Protein AF-A0A2D6MIX5-F1 (afdb_monomer_lite)

Foldseek 3Di:
DAEFEEELPADPCLPRNDPNNHHNQPQCQQQVDEFQYEYEYEADPDAAENEEEAEHAHHARPPPHAYEYEYDHPDPPPQAAHGHEYQYAYEYAYQERYEYGRYEYEHEHYLERYEYPHPHYEYEYELYEFEYAHQDANRASYEYAAEYEYENYEFAYNHPDPPYAVYEYEEQHEYAYYLYEAEYQEGYEYDYEEDEHAYHYYLYEFAYHPNGGHAEQYEYDHPHHADDAYAAEAYQAEYEAHAEEPYEAQDGHQCVVPVPHQHEHYLEEHEHQQYAEPEEHNDQVHPDSYAAEAAEDENYPYPYYHNHDPHDNYLYHYAPDAQAPCVVVPGRQGDCDPSHVVSSQQQADPCPPDPDRDPGRRQHHSDGDDPPPDPPPDDD

Radius of gyration: 21.7 Å; chains: 1; bounding box: 56×48×57 Å

Secondary structure (DSSP, 8-state):
--EEEE-TT--S-SSSSSSTT-B--HHHHHHHPPTT-EEEEEPPSS-EE--S-EEEE-----TT--EEEEEESSSTTS-PPEEEEESS-EEEE--S-EEEESEEEEESSSSEEEEE--SSS-EEEES-EEEE---SSS-EEEEE-S-EEEES-EEEE----SS--SEEE-TT--EEEES-EEESSEEEEEE-SSS---EEEES-EEE--SSS--SEEEEEE-TT--S-PPPEEEES-EEES-SSEEEEEEE---GGG-TT--EEEES-EEEEEEEEEEEEE--TT----EEEES-EEEEEEEEEEES-TT--EETPEEESS--EEEGGGTEEEE---TTTHHHHHH-BS-SEETTEE--PBP--SSSPPPPSS-------

pLDDT: mean 85.4, std 15.22, range [26.69, 98.75]

Structure (mmCIF, N/CA/C/O backbone):
data_AF-A0A2D6MIX5-F1
#
_entry.id   AF-A0A2D6MIX5-F1
#
loop_
_atom_site.group_PDB
_atom_site.id
_atom_site.type_symbol
_atom_site.label_atom_id
_atom_site.label_alt_id
_atom_site.label_comp_id
_atom_site.label_asym_id
_atom_site.label_entity_id
_atom_site.label_seq_id
_atom_site.pdbx_PDB_ins_code
_atom_site.Cartn_x
_atom_site.Cartn_y
_atom_site.Cartn_z
_atom_site.occupancy
_atom_site.B_iso_or_equiv
_atom_site.auth_seq_id
_atom_site.auth_comp_id
_atom_site.auth_asym_id
_atom_site.auth_atom_id
_atom_site.pdbx_PDB_model_num
ATOM 1 N N . MET A 1 1 ? -1.899 -8.171 29.741 1.00 90.88 1 MET A N 1
ATOM 2 C CA . MET A 1 1 ? -2.697 -8.426 28.539 1.00 90.88 1 MET A CA 1
ATOM 3 C C . MET A 1 1 ? -4.122 -8.653 28.976 1.00 90.88 1 MET A C 1
ATOM 5 O O . MET A 1 1 ? -4.481 -9.752 29.389 1.00 90.88 1 MET A O 1
ATOM 9 N N . THR A 1 2 ? -4.878 -7.571 28.966 1.00 96.12 2 THR A N 1
ATOM 10 C CA . THR A 1 2 ? -6.324 -7.555 29.150 1.00 96.12 2 THR A CA 1
ATOM 11 C C . THR A 1 2 ? -6.973 -7.448 27.774 1.00 96.12 2 THR A C 1
ATOM 13 O O . THR A 1 2 ? -6.387 -6.890 26.844 1.00 96.12 2 THR A O 1
ATOM 16 N N . THR A 1 3 ? -8.167 -8.014 27.632 1.00 97.94 3 THR A N 1
ATOM 17 C CA . THR A 1 3 ? -8.965 -7.917 26.410 1.00 97.94 3 THR A CA 1
ATOM 18 C C . THR A 1 3 ? -10.082 -6.912 26.618 1.00 97.94 3 THR A C 1
ATOM 20 O O . THR A 1 3 ? -10.790 -6.986 27.622 1.00 97.94 3 THR A O 1
ATOM 23 N N . TYR A 1 4 ? -10.248 -6.027 25.642 1.00 98.44 4 TYR A N 1
ATOM 24 C CA . TYR A 1 4 ? -11.307 -5.037 25.587 1.00 98.44 4 TYR A CA 1
ATOM 25 C C . TYR A 1 4 ? -12.096 -5.135 24.286 1.00 98.44 4 TYR A C 1
ATOM 27 O O . TYR A 1 4 ? -11.623 -5.692 23.292 1.00 98.44 4 TYR A O 1
ATOM 35 N N . TYR A 1 5 ? -13.290 -4.553 24.289 1.00 98.69 5 TYR A N 1
ATOM 36 C CA . TYR A 1 5 ? -14.199 -4.547 23.153 1.00 98.69 5 TYR A CA 1
ATOM 37 C C . TYR A 1 5 ? -14.662 -3.130 22.828 1.00 98.69 5 TYR A C 1
ATOM 39 O O . TYR A 1 5 ? -14.979 -2.340 23.716 1.00 98.69 5 TYR A O 1
ATOM 47 N N . TYR A 1 6 ? -14.754 -2.847 21.535 1.00 98.56 6 TYR A N 1
ATOM 48 C CA . TYR A 1 6 ? -15.422 -1.689 20.964 1.00 98.56 6 TYR A CA 1
ATOM 49 C C . TYR A 1 6 ? -16.543 -2.167 20.040 1.00 98.56 6 TYR A C 1
ATOM 51 O O . TYR A 1 6 ? -16.316 -3.003 19.163 1.00 98.56 6 TYR A O 1
ATOM 59 N N . TYR A 1 7 ? -17.742 -1.620 20.215 1.00 98.25 7 TYR A N 1
ATOM 60 C CA . TYR A 1 7 ? -18.864 -1.826 19.312 1.00 98.25 7 TYR A CA 1
ATOM 61 C C . TYR A 1 7 ? -19.807 -0.624 19.389 1.00 98.25 7 TYR A C 1
ATOM 63 O O . TYR A 1 7 ? -20.412 -0.366 20.428 1.00 98.25 7 TYR A O 1
ATOM 71 N N . ALA A 1 8 ? -19.947 0.108 18.281 1.00 96.50 8 ALA A N 1
ATOM 72 C CA . ALA A 1 8 ? -20.725 1.349 18.235 1.00 96.50 8 ALA A CA 1
ATOM 73 C C . ALA A 1 8 ? -22.206 1.164 18.619 1.00 96.50 8 ALA A C 1
ATOM 75 O O . ALA A 1 8 ? -22.826 2.108 19.103 1.00 96.50 8 ALA A O 1
ATOM 76 N N . ASP A 1 9 ? -22.752 -0.046 18.437 1.00 96.25 9 ASP A N 1
ATOM 77 C CA . ASP A 1 9 ? -24.152 -0.366 18.736 1.00 96.25 9 ASP A CA 1
ATOM 78 C C . ASP A 1 9 ? -24.336 -1.115 20.075 1.00 96.25 9 ASP A C 1
ATOM 80 O O . ASP A 1 9 ? -25.423 -1.632 20.348 1.00 96.25 9 ASP A O 1
ATOM 84 N N . ALA A 1 10 ? -23.296 -1.217 20.914 1.00 96.88 10 ALA A N 1
ATOM 85 C CA . ALA A 1 10 ? -23.413 -1.845 22.229 1.00 96.88 10 ALA A CA 1
ATOM 86 C C . ALA A 1 10 ? -24.343 -1.054 23.165 1.00 96.88 10 ALA A C 1
ATOM 88 O O . ALA A 1 10 ? -24.455 0.170 23.093 1.00 96.88 10 ALA A O 1
ATOM 89 N N . THR A 1 11 ? -25.015 -1.768 24.072 1.00 96.75 11 THR A N 1
ATOM 90 C CA . THR A 1 11 ? -26.025 -1.187 24.979 1.00 96.75 11 THR A CA 1
ATOM 91 C C . THR A 1 11 ? -25.779 -1.487 26.458 1.00 96.75 11 THR A C 1
ATOM 93 O O . THR A 1 11 ? -26.630 -1.156 27.285 1.00 96.75 11 THR A O 1
ATOM 96 N N . GLY A 1 12 ? -24.692 -2.187 26.794 1.00 96.69 12 GLY A N 1
ATOM 97 C CA . GLY A 1 12 ? -24.342 -2.546 28.168 1.00 96.69 12 GLY A CA 1
ATOM 98 C C . GLY A 1 12 ? -23.682 -1.403 28.937 1.00 96.69 12 GLY A C 1
ATOM 99 O O . GLY A 1 12 ? -23.977 -0.228 28.724 1.00 96.69 12 GLY A O 1
ATOM 100 N N . ALA A 1 13 ? -22.787 -1.751 29.860 1.00 97.00 13 ALA A N 1
ATOM 101 C CA . ALA A 1 13 ? -22.168 -0.810 30.791 1.00 97.00 13 ALA A CA 1
ATOM 102 C C . ALA A 1 13 ? -21.173 0.178 30.148 1.00 97.00 13 ALA A C 1
ATOM 104 O O . ALA A 1 13 ? -20.830 1.169 30.796 1.00 97.00 13 ALA A O 1
ATOM 105 N N . ASN A 1 14 ? -20.758 -0.046 28.891 1.00 97.25 14 ASN A N 1
ATOM 106 C CA . ASN A 1 14 ? -19.810 0.799 28.151 1.00 97.25 14 ASN A CA 1
ATOM 107 C C . ASN A 1 14 ? -18.446 0.925 28.866 1.00 97.25 14 ASN A C 1
ATOM 109 O O . ASN A 1 14 ? -17.891 2.016 29.002 1.00 97.25 14 ASN A O 1
ATOM 113 N N . ASP A 1 15 ? -17.916 -0.199 29.352 1.00 96.94 15 ASP A N 1
ATOM 114 C CA . ASP A 1 15 ? -16.628 -0.293 30.051 1.00 96.94 15 ASP A CA 1
ATOM 115 C C . ASP A 1 15 ? -15.571 -1.118 29.294 1.00 96.94 15 ASP A C 1
ATOM 117 O O . ASP A 1 15 ? -14.428 -1.222 29.741 1.00 96.94 15 ASP A O 1
ATOM 121 N N . GLY A 1 16 ? -15.939 -1.681 28.141 1.00 97.56 16 GLY A N 1
ATOM 122 C CA . GLY A 1 16 ? -15.061 -2.448 27.270 1.00 97.56 16 GLY A CA 1
ATOM 123 C C . GLY A 1 16 ? -14.767 -3.866 27.758 1.00 97.56 16 GLY A C 1
ATOM 124 O O . GLY A 1 16 ? -14.068 -4.584 27.055 1.00 97.56 16 GLY A O 1
ATOM 125 N N . THR A 1 17 ? -15.263 -4.306 28.919 1.00 97.50 17 THR A N 1
ATOM 126 C CA . THR A 1 17 ? -14.836 -5.575 29.549 1.00 97.50 17 THR A CA 1
ATOM 127 C C . THR A 1 17 ? -15.467 -6.826 28.934 1.00 97.50 17 THR A C 1
ATOM 129 O O . THR A 1 17 ? -14.973 -7.941 29.122 1.00 97.50 17 THR A O 1
ATOM 132 N N . SER A 1 18 ? -16.547 -6.654 28.175 1.00 97.69 18 SER A N 1
ATOM 133 C CA . SER A 1 18 ? -17.238 -7.704 27.433 1.00 97.69 18 SER A CA 1
ATOM 134 C C . SER A 1 18 ? -17.785 -7.137 26.123 1.00 97.69 18 SER A C 1
ATOM 136 O O . SER A 1 18 ? -17.850 -5.925 25.949 1.00 97.69 18 SER A O 1
ATOM 138 N N . GLU A 1 19 ? -18.216 -7.993 25.196 1.00 96.31 19 GLU A N 1
ATOM 139 C CA . GLU A 1 19 ? -18.878 -7.525 23.971 1.00 96.31 19 GLU A CA 1
ATOM 140 C C . GLU A 1 19 ? -20.208 -6.803 24.267 1.00 96.31 19 GLU A C 1
ATOM 142 O O . GLU A 1 19 ? -20.545 -5.823 23.606 1.00 96.31 19 GLU A O 1
ATOM 147 N N . ALA A 1 20 ? -20.952 -7.251 25.286 1.00 97.00 20 ALA A N 1
ATOM 148 C CA . ALA A 1 20 ? -22.197 -6.605 25.701 1.00 97.00 20 ALA A CA 1
ATOM 149 C C . ALA A 1 20 ? -21.941 -5.223 26.322 1.00 97.00 20 ALA A C 1
ATOM 151 O O . ALA A 1 20 ? -22.717 -4.293 26.103 1.00 97.00 20 ALA A O 1
ATOM 152 N N . ASP A 1 21 ? -20.834 -5.096 27.055 1.00 98.12 21 ASP A N 1
ATOM 153 C CA . ASP A 1 21 ? -20.397 -3.878 27.737 1.00 98.12 21 ASP A CA 1
ATOM 154 C C . ASP A 1 21 ? -19.334 -3.111 26.940 1.00 98.12 21 ASP A C 1
ATOM 156 O O . ASP A 1 21 ? -18.627 -2.276 27.503 1.00 98.12 21 ASP A O 1
ATOM 160 N N . ALA A 1 22 ? -19.208 -3.387 25.639 1.00 98.31 22 ALA A N 1
ATOM 161 C CA . ALA A 1 22 ? -18.186 -2.806 24.782 1.00 98.31 22 ALA A CA 1
ATOM 162 C C . ALA A 1 22 ? -18.242 -1.275 24.787 1.00 98.31 22 ALA A C 1
ATOM 164 O O . ALA A 1 22 ? -19.310 -0.673 24.929 1.00 98.31 22 ALA A O 1
ATOM 165 N N . TRP A 1 23 ? -17.088 -0.642 24.585 1.00 98.50 23 TRP A N 1
ATOM 166 C CA . TRP A 1 23 ? -17.044 0.797 24.388 1.00 98.50 23 TRP A CA 1
ATOM 167 C C . TRP A 1 23 ? -17.801 1.197 23.120 1.00 98.50 23 TRP A C 1
ATOM 169 O O . TRP A 1 23 ? -17.637 0.572 22.073 1.00 98.50 23 TRP A O 1
ATOM 179 N N . THR A 1 24 ? -18.585 2.268 23.195 1.00 97.12 24 THR A N 1
ATOM 180 C CA . THR A 1 24 ? -19.335 2.814 22.052 1.00 97.12 24 THR A CA 1
ATOM 181 C C . THR A 1 24 ? -18.638 4.013 21.407 1.00 97.12 24 THR A C 1
ATOM 183 O O . THR A 1 24 ? -18.931 4.354 20.263 1.00 97.12 24 THR A O 1
ATOM 186 N N . ASP A 1 25 ? -17.702 4.654 22.115 1.00 95.31 25 ASP A N 1
ATOM 187 C CA . ASP A 1 25 ? -16.892 5.764 21.603 1.00 95.31 25 ASP A CA 1
ATOM 188 C C . ASP A 1 25 ? -15.499 5.283 21.166 1.00 95.31 25 ASP A C 1
ATOM 190 O O . ASP A 1 25 ? -14.795 4.611 21.920 1.00 95.31 25 ASP A O 1
ATOM 194 N N . PHE A 1 26 ? -15.127 5.606 19.925 1.00 95.12 26 PHE A N 1
ATOM 195 C CA . PHE A 1 26 ? -13.901 5.121 19.284 1.00 95.12 26 PHE A CA 1
ATOM 196 C C . PHE A 1 26 ? -12.631 5.691 19.925 1.00 95.12 26 PHE A C 1
ATOM 198 O O . PHE A 1 26 ? -11.672 4.949 20.138 1.00 95.12 26 PHE A O 1
ATOM 205 N N . GLU A 1 27 ? -12.619 6.992 20.234 1.00 94.38 27 GLU A N 1
ATOM 206 C CA . GLU A 1 27 ? -11.456 7.642 20.853 1.00 94.38 27 GLU A CA 1
ATOM 207 C C . GLU A 1 27 ? -11.250 7.077 22.251 1.00 94.38 27 GLU A C 1
ATOM 209 O O . GLU A 1 27 ? -10.179 6.557 22.553 1.00 94.38 27 GLU A O 1
ATOM 214 N N . ASN A 1 28 ? -12.314 7.053 23.055 1.00 94.38 28 ASN A N 1
ATOM 215 C CA . ASN A 1 28 ? -12.279 6.495 24.396 1.00 94.38 28 ASN A CA 1
ATOM 216 C C . ASN A 1 28 ? -11.799 5.038 24.403 1.00 94.38 28 ASN A C 1
ATOM 218 O O . ASN A 1 28 ? -11.023 4.663 25.278 1.00 94.38 28 ASN A O 1
ATOM 222 N N . ALA A 1 29 ? -12.217 4.221 23.431 1.00 96.44 29 ALA A N 1
ATOM 223 C CA . ALA A 1 29 ? -11.792 2.829 23.352 1.00 96.44 29 ALA A CA 1
ATOM 224 C C . ALA A 1 29 ? -10.280 2.678 23.136 1.00 96.44 29 ALA A C 1
ATOM 226 O O . ALA A 1 29 ? -9.633 1.878 23.809 1.00 96.44 29 ALA A O 1
ATOM 227 N N . LEU A 1 30 ? -9.703 3.451 22.214 1.00 94.69 30 LEU A N 1
ATOM 228 C CA . LEU A 1 30 ? -8.273 3.381 21.913 1.00 94.69 30 LEU A CA 1
ATOM 229 C C . LEU A 1 30 ? -7.401 4.064 22.972 1.00 94.69 30 LEU A C 1
ATOM 231 O O . LEU A 1 30 ? -6.276 3.631 23.205 1.00 94.69 30 LEU A O 1
ATOM 235 N N . GLU A 1 31 ? -7.898 5.117 23.617 1.00 94.62 31 GLU A N 1
ATOM 236 C CA . GLU A 1 31 ? -7.164 5.834 24.667 1.00 94.62 31 GLU A CA 1
ATOM 237 C C . GLU A 1 31 ? -7.195 5.104 26.019 1.00 94.62 31 GLU A C 1
ATOM 239 O O . GLU A 1 31 ? -6.316 5.318 26.854 1.00 94.62 31 GLU A O 1
ATOM 244 N N . SER A 1 32 ? -8.172 4.215 26.232 1.00 93.75 32 SER A N 1
ATOM 245 C CA . SER A 1 32 ? -8.349 3.495 27.502 1.00 93.75 32 SER A CA 1
ATOM 246 C C . SER A 1 32 ? -7.516 2.217 27.634 1.00 93.75 32 SER A C 1
ATOM 248 O O . SER A 1 32 ? -7.381 1.705 28.748 1.00 93.75 32 SER A O 1
ATOM 250 N N . ILE A 1 33 ? -6.967 1.677 26.541 1.00 93.44 33 ILE A N 1
ATOM 251 C CA . ILE A 1 33 ? -6.145 0.458 26.598 1.00 93.44 33 ILE A CA 1
ATOM 252 C C . ILE A 1 33 ? -4.702 0.762 27.001 1.00 93.44 33 ILE A C 1
ATOM 254 O O . ILE A 1 33 ? -4.132 1.789 26.626 1.00 93.44 33 ILE A O 1
ATOM 258 N N . ALA A 1 34 ? -4.086 -0.152 27.750 1.00 92.19 34 ALA A N 1
ATOM 259 C CA . ALA A 1 34 ? -2.693 -0.036 28.151 1.00 92.19 34 ALA A CA 1
ATOM 260 C C . ALA A 1 34 ? -1.747 -0.786 27.195 1.00 92.19 34 ALA A C 1
ATOM 262 O O . ALA A 1 34 ? -2.141 -1.537 26.298 1.00 92.19 34 ALA A O 1
ATOM 263 N N . ALA A 1 35 ? -0.448 -0.585 27.416 1.00 90.81 35 ALA A N 1
ATOM 264 C CA . ALA A 1 35 ? 0.615 -1.338 26.764 1.00 90.81 35 ALA A CA 1
ATOM 265 C C . ALA A 1 35 ? 0.418 -2.856 26.940 1.00 90.81 35 ALA A C 1
ATOM 267 O O . ALA A 1 35 ? 0.366 -3.347 28.070 1.00 90.81 35 ALA A O 1
ATOM 268 N N . GLY A 1 36 ? 0.375 -3.612 25.841 1.00 91.81 36 GLY A N 1
ATOM 269 C CA . GLY A 1 36 ? 0.232 -5.071 25.890 1.00 91.81 36 GLY A CA 1
ATOM 270 C C . GLY A 1 36 ? -1.203 -5.592 25.951 1.00 91.81 36 GLY A C 1
ATOM 271 O O . GLY A 1 36 ? -1.389 -6.796 26.152 1.00 91.81 36 GLY A O 1
ATOM 272 N N . ASP A 1 37 ? -2.201 -4.718 25.839 1.00 95.19 37 ASP A N 1
ATOM 273 C CA . ASP A 1 37 ? -3.612 -5.099 25.782 1.00 95.19 37 ASP A CA 1
ATOM 274 C C . ASP A 1 37 ? -4.083 -5.372 24.348 1.00 95.19 37 ASP A C 1
ATOM 276 O O . ASP A 1 37 ? -3.395 -5.072 23.368 1.00 95.19 37 ASP A O 1
ATOM 280 N N . ILE A 1 38 ? -5.271 -5.968 24.239 1.00 97.12 38 ILE A N 1
ATOM 281 C CA . ILE A 1 38 ? -5.947 -6.231 22.968 1.00 97.12 38 ILE A CA 1
ATOM 282 C C . ILE A 1 38 ? -7.297 -5.517 22.973 1.00 97.12 38 ILE A C 1
ATOM 284 O O . ILE A 1 38 ? -8.087 -5.720 23.893 1.00 97.12 38 ILE A O 1
ATOM 288 N N . LEU A 1 39 ? -7.579 -4.734 21.934 1.00 98.06 39 LEU A N 1
ATOM 289 C CA . LEU A 1 39 ? -8.895 -4.166 21.653 1.00 98.06 39 LEU A CA 1
ATOM 290 C C . LEU A 1 39 ? -9.508 -4.847 20.428 1.00 98.06 39 LEU A C 1
ATOM 292 O O . LEU A 1 39 ? -8.978 -4.734 19.324 1.00 98.06 39 LEU A O 1
ATOM 296 N N . TYR A 1 40 ? -10.655 -5.497 20.610 1.00 98.75 40 TYR A N 1
ATOM 297 C CA . TYR A 1 40 ? -11.455 -6.038 19.516 1.00 98.75 40 TYR A CA 1
ATOM 298 C C . TYR A 1 40 ? -12.537 -5.050 19.084 1.00 98.75 40 TYR A C 1
ATOM 300 O O . TYR A 1 40 ? -13.375 -4.642 19.885 1.00 98.75 40 TYR A O 1
ATOM 308 N N . MET A 1 41 ? -12.556 -4.697 17.803 1.00 98.62 41 MET A N 1
ATOM 309 C CA . MET A 1 41 ? -13.487 -3.743 17.209 1.00 98.62 41 MET A CA 1
ATOM 310 C C . MET A 1 41 ? -14.530 -4.462 16.352 1.00 98.62 41 MET A C 1
ATOM 312 O O . MET A 1 41 ? -14.218 -4.972 15.277 1.00 98.62 41 MET A O 1
ATOM 316 N N . LYS A 1 42 ? -15.782 -4.493 16.809 1.00 98.56 42 LYS A N 1
ATOM 317 C CA . LYS A 1 42 ? -16.862 -5.184 16.102 1.00 98.56 42 LYS A CA 1
ATOM 318 C C . LYS A 1 42 ? -17.413 -4.341 14.960 1.00 98.56 42 LYS A C 1
ATOM 320 O O . LYS A 1 42 ? -17.742 -3.167 15.144 1.00 98.56 42 LYS A O 1
ATOM 325 N N . LYS A 1 43 ? -17.555 -4.948 13.786 1.00 97.94 43 LYS A N 1
ATOM 326 C CA . LYS A 1 43 ? -18.236 -4.375 12.624 1.00 97.94 43 LYS A CA 1
ATOM 327 C C . LYS A 1 43 ? -19.721 -4.148 12.930 1.00 97.94 43 LYS A C 1
ATOM 329 O O . LYS A 1 43 ? -20.423 -5.043 13.394 1.00 97.94 43 LYS A O 1
ATOM 334 N N . SER A 1 44 ? -20.195 -2.942 12.638 1.00 96.12 44 SER A N 1
ATOM 335 C CA . SER A 1 44 ? -21.615 -2.584 12.678 1.00 96.12 44 SER A CA 1
ATOM 336 C C . SER A 1 44 ? -22.321 -2.944 11.369 1.00 96.12 44 SER A C 1
ATOM 338 O O . SER A 1 44 ? -21.683 -3.217 10.353 1.00 96.12 44 SER A O 1
ATOM 340 N N . ALA A 1 45 ? -23.657 -2.902 11.368 1.00 94.50 45 ALA A N 1
ATOM 341 C CA . ALA A 1 45 ? -24.459 -3.145 10.160 1.00 94.50 45 ALA A CA 1
ATOM 342 C C . ALA A 1 45 ? -24.159 -2.145 9.024 1.00 94.50 45 ALA A C 1
ATOM 344 O O . ALA A 1 45 ? -24.380 -2.433 7.849 1.00 94.50 45 ALA A O 1
ATOM 345 N N . SER A 1 46 ? -23.652 -0.966 9.381 1.00 94.00 46 SER A N 1
ATOM 346 C CA . SER A 1 46 ? -23.126 0.048 8.474 1.00 94.00 46 SER A CA 1
ATOM 347 C C . SER A 1 46 ? -21.778 0.549 8.977 1.00 94.00 46 SER A C 1
ATOM 349 O O . SER A 1 46 ? -21.499 0.475 10.174 1.00 94.00 46 SER A O 1
ATOM 351 N N . ARG A 1 47 ? -20.979 1.135 8.078 1.00 94.69 47 ARG A N 1
ATOM 352 C CA . ARG A 1 47 ? -19.733 1.825 8.432 1.00 94.69 47 ARG A CA 1
ATOM 353 C C . ARG A 1 47 ? -19.993 2.843 9.551 1.00 94.69 47 ARG A C 1
ATOM 355 O O . ARG A 1 47 ? -20.891 3.678 9.432 1.00 94.69 47 ARG A O 1
ATOM 362 N N . VAL A 1 48 ? -19.222 2.762 10.632 1.00 95.12 48 VAL A N 1
ATOM 363 C CA . VAL A 1 48 ? -19.378 3.639 11.796 1.00 95.12 48 VAL A CA 1
ATOM 364 C C . VAL A 1 48 ? -18.954 5.054 11.422 1.00 95.12 48 VAL A C 1
ATOM 366 O O . VAL A 1 48 ? -17.826 5.252 10.977 1.00 95.12 48 VAL A O 1
ATOM 369 N N . ASN A 1 49 ? -19.835 6.035 11.631 1.00 92.62 49 ASN A N 1
ATOM 370 C CA . ASN A 1 49 ? -19.507 7.444 11.435 1.00 92.62 49 ASN A CA 1
ATOM 371 C C . ASN A 1 49 ? -18.783 8.001 12.666 1.00 92.62 49 ASN A C 1
ATOM 373 O O . ASN A 1 49 ? -19.414 8.221 13.699 1.00 92.62 49 ASN A O 1
ATOM 377 N N . LEU A 1 50 ? -17.483 8.275 12.548 1.00 91.25 50 LEU A N 1
ATOM 378 C CA . LEU A 1 50 ? -16.706 8.849 13.654 1.00 91.25 50 LEU A CA 1
ATOM 379 C C . LEU A 1 50 ? -16.979 10.351 13.864 1.00 91.25 50 LEU A C 1
ATOM 381 O O . LEU A 1 50 ? -16.603 10.913 14.890 1.00 91.25 50 LEU A O 1
ATOM 385 N N . GLY A 1 51 ? -17.663 11.019 12.934 1.00 87.94 51 GLY A N 1
ATOM 386 C CA . GLY A 1 51 ? -17.944 12.449 13.011 1.00 87.94 51 GLY A CA 1
ATOM 387 C C . GLY A 1 51 ? -16.746 13.302 12.591 1.00 87.94 51 GLY A C 1
ATOM 388 O O . GLY A 1 51 ? -16.364 13.295 11.424 1.00 87.94 51 GLY A O 1
ATOM 389 N N . GLY A 1 52 ? -16.217 14.111 13.512 1.00 87.50 52 GLY A N 1
ATOM 390 C CA . GLY A 1 52 ? -15.085 15.005 13.247 1.00 87.50 52 GLY A CA 1
ATOM 391 C C . GLY A 1 52 ? -13.731 14.291 13.143 1.00 87.50 52 GLY A C 1
ATOM 392 O O . GLY A 1 52 ? -13.654 13.074 13.270 1.00 87.50 52 GLY A O 1
ATOM 393 N N . ASN A 1 53 ? -12.666 15.069 12.938 1.00 88.56 53 ASN A N 1
ATOM 394 C CA . ASN A 1 53 ? -11.279 14.611 12.931 1.00 88.56 53 ASN A CA 1
ATOM 395 C C . ASN A 1 53 ? -10.985 13.967 14.277 1.00 88.56 53 ASN A C 1
ATOM 397 O O . ASN A 1 53 ? -11.320 14.531 15.321 1.00 88.56 53 ASN A O 1
ATOM 401 N N . LYS A 1 54 ? -10.340 12.808 14.227 1.00 91.81 54 LYS A N 1
ATOM 402 C CA . LYS A 1 54 ? -9.975 12.024 15.396 1.00 91.81 54 LYS A CA 1
ATOM 403 C C . LYS A 1 54 ? -8.484 12.111 15.608 1.00 91.81 54 LYS A C 1
ATOM 405 O O . LYS A 1 54 ? -7.712 11.846 14.692 1.00 91.81 54 LYS A O 1
ATOM 410 N N . VAL A 1 55 ? -8.087 12.496 16.811 1.00 91.94 55 VAL A N 1
ATOM 411 C CA . VAL A 1 55 ? -6.683 12.516 17.221 1.00 91.94 55 VAL A CA 1
ATOM 412 C C . VAL A 1 55 ? -6.590 11.669 18.470 1.00 91.94 55 VAL A C 1
ATOM 414 O O . VAL A 1 55 ? -6.890 12.132 19.562 1.00 91.94 55 VAL A O 1
ATOM 417 N N . VAL A 1 56 ? -6.202 10.416 18.279 1.00 90.44 56 VAL A N 1
ATOM 418 C CA . VAL A 1 56 ? -6.196 9.399 19.325 1.00 90.44 56 VAL A CA 1
ATOM 419 C C . VAL A 1 56 ? -4.816 9.345 19.952 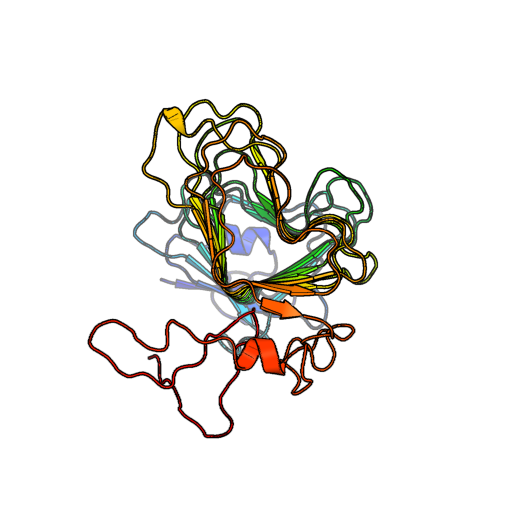1.00 90.44 56 VAL A C 1
ATOM 421 O O . VAL A 1 56 ? -3.831 9.128 19.245 1.00 90.44 56 VAL A O 1
ATOM 424 N N . SER A 1 57 ? -4.738 9.497 21.272 1.00 91.56 57 SER A N 1
ATOM 425 C CA . SER A 1 57 ? -3.482 9.359 22.015 1.00 91.56 57 SER A CA 1
ATOM 426 C C . SER A 1 57 ? -3.456 8.053 22.801 1.00 91.56 57 SER A C 1
ATOM 428 O O . SER A 1 57 ? -3.865 7.998 23.958 1.00 91.56 57 SER A O 1
ATOM 430 N N . MET A 1 58 ? -2.964 6.986 22.174 1.00 89.12 58 MET A N 1
ATOM 431 C CA . MET A 1 58 ? -2.856 5.684 22.831 1.00 89.12 58 MET A CA 1
ATOM 432 C C . MET A 1 58 ? -1.745 5.723 23.880 1.00 89.12 58 MET A C 1
ATOM 434 O O . MET A 1 58 ? -0.656 6.251 23.625 1.00 89.12 58 MET A O 1
ATOM 438 N N . ALA A 1 59 ? -1.996 5.128 25.049 1.00 79.88 59 ALA A N 1
ATOM 439 C CA . ALA A 1 59 ? -0.970 4.979 26.071 1.00 79.88 59 ALA A CA 1
ATOM 440 C C . ALA A 1 59 ? 0.256 4.298 25.453 1.00 79.88 59 ALA A C 1
ATOM 442 O O . ALA A 1 59 ? 0.143 3.200 24.915 1.00 79.88 59 ALA A O 1
ATOM 443 N N . ALA A 1 60 ? 1.408 4.974 25.507 1.00 65.94 60 ALA A N 1
ATOM 444 C CA . ALA A 1 60 ? 2.640 4.538 24.865 1.00 65.94 60 ALA A CA 1
ATOM 445 C C . ALA A 1 60 ? 2.974 3.093 25.258 1.00 65.94 60 ALA A C 1
ATOM 447 O O . ALA A 1 60 ? 3.387 2.868 26.405 1.00 65.94 60 ALA A O 1
ATOM 448 N N . PRO A 1 61 ? 2.819 2.106 24.357 1.00 61.50 61 PRO A N 1
ATOM 449 C CA . PRO A 1 61 ? 3.350 0.796 24.647 1.00 61.50 61 PRO A CA 1
ATOM 450 C C . PRO A 1 61 ? 4.863 0.943 24.728 1.00 61.50 61 PRO A C 1
ATOM 452 O O . PRO A 1 61 ? 5.525 1.415 23.809 1.00 61.50 61 PRO A O 1
ATOM 455 N N . ASN A 1 62 ? 5.425 0.615 25.886 1.00 65.75 62 ASN A N 1
ATOM 456 C CA . ASN A 1 62 ? 6.870 0.553 26.000 1.00 65.75 62 ASN A CA 1
ATOM 457 C C . ASN A 1 62 ? 7.393 -0.589 25.114 1.00 65.75 62 ASN A C 1
ATOM 459 O O . ASN A 1 62 ? 6.654 -1.496 24.724 1.00 65.75 62 ASN A O 1
ATOM 463 N N . SER A 1 63 ? 8.690 -0.566 24.809 1.00 66.44 63 SER A N 1
ATOM 464 C CA . SER A 1 63 ? 9.334 -1.496 23.870 1.00 66.44 63 SER A CA 1
ATOM 465 C C . SER A 1 63 ? 9.154 -2.995 24.185 1.00 66.44 63 SER A C 1
ATOM 467 O O . SER A 1 63 ? 9.524 -3.841 23.377 1.00 66.44 63 SER A O 1
ATOM 469 N N . THR A 1 64 ? 8.589 -3.336 25.347 1.00 77.69 64 THR A N 1
ATOM 470 C CA . THR A 1 64 ? 8.434 -4.698 25.861 1.00 77.69 64 THR A CA 1
ATOM 471 C C . THR A 1 64 ? 7.032 -5.294 25.726 1.00 77.69 64 THR A C 1
ATOM 473 O O . THR A 1 64 ? 6.873 -6.482 26.003 1.00 77.69 64 THR A O 1
ATOM 476 N N . ALA A 1 65 ? 6.018 -4.517 25.334 1.00 86.00 65 ALA A N 1
ATOM 477 C CA . ALA A 1 65 ? 4.641 -5.002 25.260 1.00 86.00 65 ALA A CA 1
ATOM 478 C C . ALA A 1 65 ? 3.938 -4.510 23.990 1.00 86.00 65 ALA A C 1
ATOM 480 O O . ALA A 1 65 ? 3.810 -3.311 23.775 1.00 86.00 65 ALA A O 1
ATOM 481 N N . THR A 1 66 ? 3.471 -5.440 23.157 1.00 90.62 66 THR A N 1
ATOM 482 C CA . THR A 1 66 ? 2.744 -5.133 21.919 1.00 90.62 66 THR A CA 1
ATOM 483 C C . THR A 1 66 ? 1.258 -4.962 22.197 1.00 90.62 66 THR A C 1
ATOM 485 O O . THR A 1 66 ? 0.622 -5.886 22.703 1.00 90.62 66 THR A O 1
ATOM 488 N N . THR A 1 67 ? 0.699 -3.812 21.828 1.00 92.81 67 THR A N 1
ATOM 489 C CA . THR A 1 67 ? -0.751 -3.574 21.873 1.00 92.81 67 TH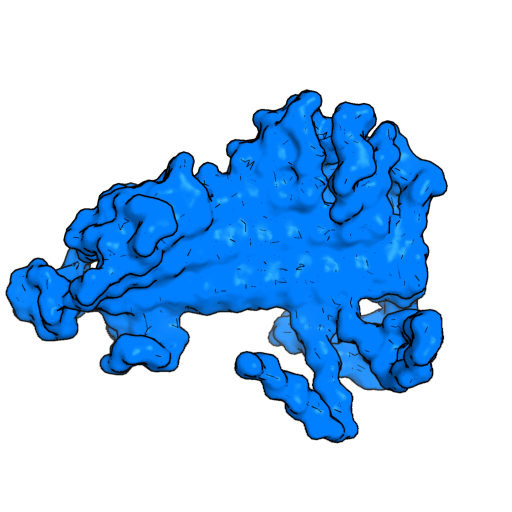R A CA 1
ATOM 490 C C . THR A 1 67 ? -1.374 -3.953 20.531 1.00 92.81 67 THR A C 1
ATOM 492 O O . THR A 1 67 ? -0.822 -3.631 19.478 1.00 92.81 67 THR A O 1
ATOM 495 N N . ILE A 1 68 ? -2.517 -4.640 20.553 1.00 95.62 68 ILE A N 1
ATOM 496 C CA . ILE A 1 68 ? -3.214 -5.094 19.341 1.00 95.62 68 ILE A CA 1
ATOM 497 C C . ILE A 1 68 ? -4.585 -4.428 19.261 1.00 95.62 68 ILE A C 1
ATOM 499 O O . ILE A 1 68 ? -5.345 -4.438 20.225 1.00 95.62 68 ILE A O 1
ATOM 503 N N . VAL A 1 69 ? -4.915 -3.894 18.091 1.00 97.38 69 VAL A N 1
ATOM 504 C CA . VAL A 1 69 ? -6.247 -3.405 17.735 1.00 97.38 69 VAL A CA 1
ATOM 505 C C . VAL A 1 69 ? -6.721 -4.220 16.540 1.00 97.38 69 VAL A C 1
ATOM 507 O O . VAL A 1 69 ? -6.112 -4.159 15.474 1.00 97.38 69 VAL A O 1
ATOM 510 N N . GLU A 1 70 ? -7.779 -5.006 16.710 1.00 98.56 70 GLU A N 1
ATOM 511 C CA . GLU A 1 70 ? -8.236 -5.966 15.704 1.00 98.56 70 GLU A CA 1
ATOM 512 C C . GLU A 1 70 ? -9.723 -5.803 15.382 1.00 98.56 70 GLU A C 1
ATOM 514 O O . GLU A 1 70 ? -10.574 -5.894 16.265 1.00 98.56 70 GLU A O 1
ATOM 519 N N . GLY A 1 71 ? -10.040 -5.620 14.100 1.00 98.69 71 GLY A N 1
ATOM 520 C CA . GLY A 1 71 ? -11.405 -5.710 13.592 1.00 98.69 71 GLY A CA 1
ATOM 521 C C . GLY A 1 71 ? -11.923 -7.149 13.487 1.00 98.69 71 GLY A C 1
ATOM 522 O O . GLY A 1 71 ? -11.140 -8.073 13.245 1.00 98.69 71 GLY A O 1
ATOM 523 N N . TYR A 1 72 ? -13.236 -7.317 13.669 1.00 98.62 72 TYR A N 1
ATOM 524 C CA . TYR A 1 72 ? -13.970 -8.575 13.469 1.00 98.62 72 TYR A CA 1
ATOM 525 C C . TYR A 1 72 ? -15.457 -8.319 13.153 1.00 98.62 72 TYR A C 1
ATOM 527 O O . TYR A 1 72 ? -15.952 -7.209 13.365 1.00 98.62 72 TYR A O 1
ATOM 535 N N . GLU A 1 73 ? -16.200 -9.331 12.689 1.00 97.69 73 GLU A N 1
ATOM 536 C CA . GLU A 1 73 ? -17.652 -9.234 12.435 1.00 97.69 73 GLU A CA 1
ATOM 537 C C . GLU A 1 73 ? -18.482 -10.042 13.436 1.00 97.69 73 GLU A C 1
ATOM 539 O O . GLU A 1 73 ? -19.362 -9.499 14.106 1.00 97.69 73 GLU A O 1
ATOM 544 N N . THR A 1 74 ? -18.205 -11.340 13.548 1.00 96.75 74 THR A N 1
ATOM 545 C CA . THR A 1 74 ? -18.981 -12.264 14.386 1.00 96.75 74 THR A CA 1
ATOM 546 C C . THR A 1 74 ? -18.207 -12.673 15.625 1.00 96.75 74 THR A C 1
ATOM 548 O O . THR A 1 74 ? -18.750 -12.631 16.726 1.00 96.75 74 THR A O 1
ATOM 551 N N . THR A 1 75 ? -16.943 -13.060 15.459 1.00 97.31 75 THR A N 1
ATOM 552 C CA . THR A 1 75 ? -16.083 -13.492 16.565 1.00 97.31 75 THR A CA 1
ATOM 553 C C . THR A 1 75 ? -14.674 -12.952 16.374 1.00 97.31 75 THR A C 1
ATOM 555 O O . THR A 1 75 ? -14.159 -13.050 15.260 1.00 97.31 75 THR A O 1
ATOM 558 N N . PRO A 1 76 ? -14.010 -12.466 17.436 1.00 98.00 76 PRO A N 1
ATOM 559 C CA . PRO A 1 76 ? -12.605 -12.084 17.364 1.00 98.00 76 PRO A CA 1
ATOM 560 C C . PRO A 1 76 ? -11.740 -13.133 16.650 1.00 98.00 76 PRO A C 1
ATOM 562 O O . PRO A 1 76 ? -11.811 -14.321 16.973 1.00 98.00 76 PRO A O 1
ATOM 565 N N . GLY A 1 77 ? -10.931 -12.698 15.680 1.00 96.31 77 GLY A N 1
ATOM 566 C CA . GLY A 1 77 ? -10.086 -13.587 14.877 1.00 96.31 77 GLY A CA 1
ATOM 567 C C . GLY A 1 77 ? -10.718 -14.134 13.593 1.00 96.31 77 GLY A C 1
ATOM 568 O O . GLY A 1 77 ? -10.047 -14.891 12.895 1.00 96.31 77 GLY A O 1
ATOM 569 N N . ASP A 1 78 ? -11.954 -13.756 13.247 1.00 97.12 78 ASP A N 1
ATOM 570 C CA . ASP A 1 78 ? -12.627 -14.195 12.010 1.00 97.12 78 ASP A CA 1
ATOM 571 C C . ASP A 1 78 ? -12.022 -13.621 10.714 1.00 97.12 78 ASP A C 1
ATOM 573 O O . ASP A 1 78 ? -12.328 -14.105 9.627 1.00 97.12 78 ASP A O 1
ATOM 577 N N . GLY A 1 79 ? -11.120 -12.641 10.819 1.00 93.88 79 GLY A N 1
ATOM 578 C CA . GLY A 1 79 ? -10.449 -12.025 9.670 1.00 93.88 79 GLY A CA 1
ATOM 579 C C . GLY A 1 79 ? -11.256 -10.910 9.006 1.00 93.88 79 GLY A C 1
ATOM 580 O O . GLY A 1 79 ? -10.741 -10.255 8.095 1.00 93.88 79 GLY A O 1
ATOM 581 N N . GLU A 1 80 ? -12.480 -10.662 9.475 1.00 97.50 80 GLU A N 1
ATOM 582 C CA . GLU A 1 80 ? -13.337 -9.606 8.954 1.00 97.50 80 GLU A CA 1
ATOM 583 C C . GLU A 1 80 ? -12.887 -8.237 9.447 1.00 97.50 80 GLU A C 1
ATOM 585 O O . GLU A 1 80 ? -12.307 -8.088 10.523 1.00 97.50 80 GLU A O 1
ATOM 590 N N . ARG A 1 81 ? -13.140 -7.204 8.638 1.00 98.19 81 ARG A N 1
ATOM 591 C CA . ARG A 1 81 ? -12.676 -5.851 8.953 1.00 98.19 81 ARG A CA 1
ATOM 592 C C . ARG A 1 81 ? -13.696 -5.072 9.760 1.00 98.19 81 ARG A C 1
ATOM 594 O O . ARG A 1 81 ? -14.869 -4.998 9.390 1.00 98.19 81 ARG A O 1
ATOM 601 N N . TRP A 1 82 ? -13.222 -4.387 10.797 1.00 98.25 82 TRP A N 1
ATOM 602 C CA . TRP A 1 82 ? -13.983 -3.281 11.361 1.00 98.25 82 TRP A CA 1
ATOM 603 C C . TRP A 1 82 ? -14.089 -2.165 10.321 1.00 98.25 82 TRP A C 1
ATOM 605 O O . TRP A 1 82 ? -13.101 -1.838 9.666 1.00 98.25 82 TRP A O 1
ATOM 615 N N . GLN A 1 83 ? -15.276 -1.574 10.182 1.00 97.50 83 GLN A N 1
ATOM 616 C CA . GLN A 1 83 ? -15.553 -0.553 9.176 1.00 97.50 83 GLN A CA 1
ATOM 617 C C . GLN A 1 83 ? -15.853 0.789 9.837 1.00 97.50 83 GLN A C 1
ATOM 619 O O . GLN A 1 83 ? -16.954 1.017 10.342 1.00 97.50 83 GLN A O 1
ATOM 624 N N . GLY A 1 84 ? -14.881 1.693 9.777 1.00 94.69 84 GLY A N 1
ATOM 625 C CA . GLY A 1 84 ? -15.022 3.087 10.180 1.00 94.69 84 GLY A CA 1
ATOM 626 C C . GLY A 1 84 ? -15.032 4.020 8.983 1.00 94.69 84 GLY A C 1
ATOM 627 O O . GLY A 1 84 ? -14.491 3.713 7.925 1.00 94.69 84 GLY A O 1
ATOM 628 N N . GLY A 1 85 ? -15.655 5.175 9.121 1.00 88.38 85 GLY A N 1
ATOM 629 C CA . GLY A 1 85 ? -15.538 6.239 8.139 1.00 88.38 85 GLY A CA 1
ATOM 630 C C . GLY A 1 85 ? -16.029 7.551 8.693 1.00 88.38 85 GLY A C 1
ATOM 631 O O . GLY A 1 85 ? -16.741 7.601 9.693 1.00 88.38 85 GLY A O 1
ATOM 632 N N . ALA A 1 86 ? -15.638 8.631 8.045 1.00 79.19 86 ALA A N 1
ATOM 633 C CA . ALA A 1 86 ? -16.115 9.954 8.401 1.00 79.19 86 ALA A CA 1
ATOM 634 C C . ALA A 1 86 ? -15.898 10.927 7.248 1.00 79.19 86 ALA A C 1
ATOM 636 O O . ALA A 1 86 ? -15.224 10.631 6.261 1.00 79.19 86 ALA A O 1
ATOM 637 N N . THR A 1 87 ? -16.384 12.150 7.429 1.00 78.81 87 THR A N 1
ATOM 638 C CA . THR A 1 87 ? -15.976 13.304 6.619 1.00 78.81 87 THR A CA 1
ATOM 639 C C . THR A 1 87 ? -14.551 13.778 6.943 1.00 78.81 87 THR A C 1
ATOM 641 O O . THR A 1 87 ? -14.136 14.817 6.435 1.00 78.81 87 THR A O 1
ATOM 644 N N . GLN A 1 88 ? -13.824 13.088 7.830 1.00 81.25 88 GLN A N 1
ATOM 645 C CA . GLN A 1 88 ? -12.628 13.601 8.496 1.00 81.25 88 GLN A CA 1
ATOM 646 C C . GLN A 1 88 ? -11.586 12.493 8.794 1.00 81.25 88 GLN A C 1
ATOM 648 O O . GLN A 1 88 ? -11.887 11.302 8.707 1.00 81.25 88 GLN A O 1
ATOM 653 N N . ALA A 1 89 ? -10.344 12.893 9.082 1.00 90.25 89 ALA A N 1
ATOM 654 C CA . ALA A 1 89 ? -9.175 12.024 9.288 1.00 90.25 89 ALA A CA 1
ATOM 655 C C . ALA A 1 89 ? -9.166 11.305 10.646 1.00 90.25 89 ALA A C 1
ATOM 657 O O . ALA A 1 89 ? -9.707 11.821 11.626 1.00 90.25 89 ALA A O 1
ATOM 658 N N . VAL A 1 90 ? -8.428 10.193 10.725 1.00 93.25 90 VAL A N 1
ATOM 659 C CA . VAL A 1 90 ? -7.919 9.629 11.988 1.00 93.25 90 VAL A CA 1
ATOM 660 C C . VAL A 1 90 ? -6.405 9.815 12.063 1.00 93.25 90 VAL A C 1
ATOM 662 O O . VAL A 1 90 ? -5.685 9.420 11.151 1.00 93.25 90 VAL A O 1
ATOM 665 N N . THR A 1 91 ? -5.920 10.363 13.171 1.00 93.88 91 THR A N 1
ATOM 666 C CA . THR A 1 91 ? -4.499 10.454 13.513 1.00 93.88 91 THR A CA 1
ATOM 667 C C . THR A 1 91 ? -4.238 9.647 14.771 1.00 93.88 91 THR A C 1
ATOM 669 O O . THR A 1 91 ? -4.823 9.922 15.818 1.00 93.88 91 THR A O 1
ATOM 672 N N . ILE A 1 92 ? -3.341 8.672 14.672 1.00 92.25 92 ILE A N 1
ATOM 673 C CA . ILE A 1 92 ? -2.894 7.858 15.799 1.00 92.25 92 ILE A CA 1
ATOM 674 C C . ILE A 1 92 ? -1.586 8.429 16.340 1.00 92.25 92 ILE A C 1
ATOM 676 O O . ILE A 1 92 ? -0.593 8.500 15.618 1.00 92.25 92 ILE A O 1
ATOM 680 N N . ASN A 1 93 ? -1.594 8.806 17.616 1.00 90.50 93 ASN A N 1
ATOM 681 C CA . ASN A 1 93 ? -0.416 9.125 18.411 1.00 90.50 93 ASN A CA 1
ATOM 682 C C . ASN A 1 93 ? -0.216 8.006 19.445 1.00 90.50 93 ASN A C 1
ATOM 684 O O . ASN A 1 93 ? -0.787 8.032 20.533 1.00 90.50 93 ASN A O 1
ATOM 688 N N . ALA A 1 94 ? 0.588 7.010 19.114 1.00 82.56 94 ALA A N 1
ATOM 689 C CA . ALA A 1 94 ? 0.998 5.934 20.003 1.00 82.56 94 ALA A CA 1
ATOM 690 C C . ALA A 1 94 ? 2.514 5.982 20.214 1.00 82.56 94 ALA A C 1
ATOM 692 O O . ALA A 1 94 ? 3.283 6.371 19.338 1.00 82.56 94 ALA A O 1
ATOM 693 N N . GLY A 1 95 ? 2.965 5.565 21.392 1.00 72.12 95 GLY A N 1
ATOM 694 C CA . GLY A 1 95 ? 4.392 5.527 21.731 1.00 72.12 95 GLY A CA 1
ATOM 695 C C . GLY A 1 95 ? 5.169 4.324 21.186 1.00 72.12 95 GLY A C 1
ATOM 696 O O . GLY A 1 95 ? 6.151 3.956 21.819 1.00 72.12 95 GLY A O 1
ATOM 697 N N . GLY A 1 96 ? 4.716 3.718 20.080 1.00 78.81 96 GLY A N 1
ATOM 698 C CA . GLY A 1 96 ? 5.378 2.598 19.391 1.00 78.81 96 GLY A CA 1
ATOM 699 C C . GLY A 1 96 ? 4.587 1.304 19.369 1.00 78.81 96 GLY A C 1
ATOM 700 O O . GLY A 1 96 ? 3.434 1.319 19.755 1.00 78.81 96 GLY A O 1
ATOM 701 N N . ASN A 1 97 ? 5.167 0.199 18.896 1.00 87.62 97 ASN A N 1
ATOM 702 C CA . ASN A 1 97 ? 4.720 -1.197 19.088 1.00 87.62 97 ASN A CA 1
ATOM 703 C C . ASN A 1 97 ? 3.195 -1.487 19.102 1.00 87.62 97 ASN A C 1
ATOM 705 O O . ASN A 1 97 ? 2.716 -2.292 19.911 1.00 87.62 97 ASN A O 1
ATOM 709 N N . VAL A 1 98 ? 2.426 -0.879 18.195 1.00 91.25 98 VAL A N 1
ATOM 710 C CA . VAL A 1 98 ? 0.997 -1.186 18.001 1.00 91.25 98 VAL A CA 1
ATOM 711 C C . VAL A 1 98 ? 0.806 -1.978 16.713 1.00 91.25 98 VAL A C 1
ATOM 713 O O . VAL A 1 98 ? 1.379 -1.636 15.677 1.00 91.25 98 VAL A O 1
ATOM 716 N N . ILE A 1 99 ? -0.033 -3.014 16.772 1.00 94.44 99 ILE A N 1
ATOM 717 C CA . ILE A 1 99 ? -0.522 -3.743 15.601 1.00 94.44 99 ILE A CA 1
ATOM 718 C C . ILE A 1 99 ? -1.985 -3.378 15.370 1.00 94.44 99 ILE A C 1
ATOM 720 O O . ILE A 1 99 ? -2.842 -3.697 16.191 1.00 94.44 99 ILE A O 1
ATOM 724 N N . PHE A 1 100 ? -2.275 -2.770 14.226 1.00 96.81 100 PHE A N 1
ATOM 725 C CA . PHE A 1 100 ? -3.623 -2.625 13.694 1.00 96.81 100 PHE A CA 1
ATOM 726 C C . PHE A 1 100 ? -3.893 -3.758 12.708 1.00 96.81 100 PHE A C 1
ATOM 728 O O . PHE A 1 100 ? -3.171 -3.925 11.725 1.00 96.81 100 PHE A O 1
ATOM 735 N N . LYS A 1 101 ? -4.937 -4.540 12.966 1.00 98.25 101 LYS A N 1
ATOM 736 C CA . LYS A 1 101 ? -5.328 -5.699 12.168 1.00 98.25 101 LYS A CA 1
ATOM 737 C C . LYS A 1 101 ? -6.774 -5.562 11.709 1.00 98.25 101 LYS A C 1
ATOM 739 O O . LYS A 1 101 ? -7.647 -5.221 12.501 1.00 98.25 101 LYS A O 1
ATOM 744 N N . ASN A 1 102 ? -7.032 -5.877 10.443 1.00 98.56 102 ASN A N 1
ATOM 745 C CA . ASN A 1 102 ? -8.379 -5.898 9.867 1.00 98.56 102 ASN A CA 1
ATOM 746 C C . ASN A 1 102 ? -9.135 -4.561 10.042 1.00 98.56 102 ASN A C 1
ATOM 748 O O . ASN A 1 102 ? -10.280 -4.525 10.490 1.00 98.56 102 ASN A O 1
ATOM 752 N N . ILE A 1 103 ? -8.497 -3.439 9.713 1.00 98.25 103 ILE A N 1
ATOM 753 C CA . ILE A 1 103 ? -9.124 -2.110 9.788 1.00 98.25 103 ILE A CA 1
ATOM 754 C C . ILE A 1 103 ? -9.523 -1.665 8.384 1.00 98.25 103 ILE A C 1
ATOM 756 O O . ILE A 1 103 ? -8.687 -1.673 7.490 1.00 98.25 103 ILE A O 1
ATOM 760 N N . ASP A 1 104 ? -10.775 -1.269 8.176 1.00 98.06 104 ASP A N 1
ATOM 761 C CA . ASP A 1 104 ? -11.261 -0.629 6.951 1.00 98.06 104 ASP A CA 1
ATOM 762 C C . ASP A 1 104 ? -11.722 0.791 7.283 1.00 98.06 104 ASP A C 1
ATOM 764 O O . ASP A 1 104 ? -12.727 0.985 7.974 1.00 98.06 104 ASP A O 1
ATOM 768 N N . TYR A 1 105 ? -10.990 1.784 6.785 1.00 97.38 105 TYR A N 1
ATOM 769 C CA . TYR A 1 105 ? -11.304 3.190 6.984 1.00 97.38 105 TYR A CA 1
ATOM 770 C C . TYR A 1 105 ? -11.445 3.939 5.660 1.00 97.38 105 TYR A C 1
ATOM 772 O O . TYR A 1 105 ? -10.588 3.845 4.780 1.00 97.38 105 TYR A O 1
ATOM 780 N N . GLU A 1 106 ? -12.522 4.715 5.535 1.00 95.69 106 GLU A N 1
ATOM 781 C CA . GLU A 1 106 ? -12.843 5.467 4.323 1.00 95.69 106 GLU A CA 1
ATOM 782 C C . GLU A 1 106 ? -13.295 6.899 4.637 1.00 95.69 106 GLU A C 1
ATOM 784 O O . GLU A 1 106 ? -14.122 7.124 5.526 1.00 95.69 106 GLU A O 1
ATOM 789 N N . THR A 1 107 ? -12.771 7.871 3.887 1.00 94.19 107 THR A N 1
ATOM 790 C CA . THR A 1 107 ? -13.172 9.283 3.970 1.00 94.19 107 THR A CA 1
ATOM 791 C C . THR A 1 107 ? -13.276 9.941 2.590 1.00 94.19 107 THR A C 1
ATOM 793 O O . THR A 1 107 ? -12.868 9.370 1.579 1.00 94.19 107 THR A O 1
ATOM 796 N N . ASN A 1 108 ? -13.846 11.148 2.543 1.00 91.44 108 ASN A N 1
ATOM 797 C CA . ASN A 1 108 ? -14.044 11.938 1.325 1.00 91.44 108 ASN A CA 1
ATOM 798 C C . ASN A 1 108 ? -13.764 13.445 1.482 1.00 91.44 108 ASN A C 1
ATOM 800 O O . ASN A 1 108 ? -14.032 14.209 0.560 1.00 91.44 108 ASN A O 1
ATOM 804 N N . ASN A 1 109 ? -13.287 13.903 2.643 1.00 86.50 109 ASN A N 1
ATOM 805 C CA . ASN A 1 109 ? -13.203 15.340 2.942 1.00 86.50 109 ASN A CA 1
ATOM 806 C C . ASN A 1 109 ? -12.025 15.693 3.873 1.00 86.50 109 ASN A C 1
ATOM 808 O O . ASN A 1 109 ? -12.040 16.674 4.612 1.00 86.50 109 ASN A O 1
ATOM 812 N N . SER A 1 110 ? -10.973 14.882 3.834 1.00 81.25 110 SER A N 1
ATOM 813 C CA . SER A 1 110 ? -9.763 15.109 4.617 1.00 81.25 110 SER A CA 1
ATOM 814 C C . SER A 1 110 ? -8.532 15.149 3.721 1.00 81.25 110 SER A C 1
ATOM 816 O O . SER A 1 110 ? -8.548 14.618 2.605 1.00 81.25 110 SER A O 1
ATOM 818 N N . ALA A 1 111 ? -7.465 15.756 4.241 1.00 87.88 111 ALA A N 1
ATOM 819 C CA . ALA A 1 111 ? -6.138 15.646 3.653 1.00 87.88 111 ALA A CA 1
ATOM 820 C C . ALA A 1 111 ? -5.625 14.193 3.704 1.00 87.88 111 ALA A C 1
ATOM 822 O O . ALA A 1 111 ? -4.901 13.734 2.841 1.00 87.88 111 ALA A O 1
ATOM 823 N N . TYR A 1 112 ? -6.061 13.403 4.681 1.00 91.38 112 TYR A N 1
ATOM 824 C CA . TYR A 1 112 ? -5.751 11.977 4.702 1.00 91.38 112 TYR A CA 1
ATOM 825 C C . TYR A 1 112 ? -6.880 11.158 5.315 1.00 91.38 112 TYR A C 1
ATOM 827 O O . TYR A 1 112 ? -7.653 11.679 6.122 1.00 91.38 112 TYR A O 1
ATOM 835 N N . ALA A 1 113 ? -6.984 9.874 4.966 1.00 92.19 113 ALA A N 1
ATOM 836 C CA . ALA A 1 113 ? -7.900 8.972 5.666 1.00 92.19 113 ALA A CA 1
ATOM 837 C C . ALA A 1 113 ? -7.338 8.604 7.042 1.00 92.19 113 ALA A C 1
ATOM 839 O O . ALA A 1 113 ? -7.991 8.811 8.065 1.00 92.19 113 ALA A O 1
ATOM 840 N N . TRP A 1 114 ? -6.095 8.127 7.064 1.00 95.25 114 TRP A N 1
ATOM 841 C CA . TRP A 1 114 ? -5.431 7.682 8.280 1.00 95.25 114 TRP A CA 1
ATOM 842 C C . TRP A 1 114 ? -3.998 8.196 8.345 1.00 95.25 114 TRP A C 1
ATOM 844 O O . TRP A 1 114 ? -3.279 8.176 7.346 1.00 95.25 114 TRP A O 1
ATOM 854 N N . SER A 1 115 ? -3.571 8.642 9.522 1.00 93.88 115 SER A N 1
ATOM 855 C CA . SER A 1 115 ? -2.197 9.047 9.781 1.00 93.88 115 SER A CA 1
ATOM 856 C C . SER A 1 115 ? -1.616 8.310 10.974 1.00 93.88 115 SER A C 1
ATOM 858 O O . SER A 1 115 ? -2.228 8.221 12.039 1.00 93.88 115 SER A O 1
ATOM 860 N N . ASN A 1 116 ? -0.400 7.811 10.783 1.00 89.62 116 ASN A N 1
ATOM 861 C CA . ASN A 1 116 ? 0.444 7.328 11.856 1.00 89.62 116 ASN A CA 1
ATOM 862 C C . ASN A 1 116 ? 1.411 8.439 12.275 1.00 89.62 116 ASN A C 1
ATOM 864 O O . ASN A 1 116 ? 2.294 8.794 11.498 1.00 89.62 116 ASN A O 1
ATOM 868 N N . ASN A 1 117 ? 1.264 8.942 13.498 1.00 88.06 117 ASN A N 1
ATOM 869 C CA . ASN A 1 117 ? 2.092 9.990 14.087 1.00 88.06 117 ASN A CA 1
ATOM 870 C C . ASN A 1 117 ? 2.791 9.499 15.373 1.00 88.06 117 ASN A C 1
ATOM 872 O O . ASN A 1 117 ? 2.847 10.191 16.391 1.00 88.06 117 ASN A O 1
ATOM 876 N N . ASN A 1 118 ? 3.303 8.266 15.333 1.00 75.44 118 ASN A N 1
ATOM 877 C CA . ASN A 1 118 ? 3.949 7.594 16.460 1.00 75.44 118 ASN A CA 1
ATOM 878 C C . ASN A 1 118 ? 5.426 7.972 16.621 1.00 75.44 118 ASN A C 1
ATOM 880 O O . ASN A 1 118 ? 6.288 7.310 16.057 1.00 75.44 118 ASN A O 1
ATOM 884 N N . ALA A 1 119 ? 5.730 8.972 17.452 1.00 67.69 119 ALA A N 1
ATOM 885 C CA . ALA A 1 119 ? 7.088 9.509 17.634 1.00 67.69 119 ALA A CA 1
ATOM 886 C C . ALA A 1 119 ? 8.163 8.537 18.161 1.00 67.69 119 ALA A C 1
ATOM 888 O O . ALA A 1 119 ? 9.319 8.931 18.306 1.00 67.69 119 ALA A O 1
ATOM 889 N N . ILE A 1 120 ? 7.794 7.304 18.511 1.00 62.44 120 ILE A N 1
ATOM 890 C CA . ILE A 1 120 ? 8.680 6.316 19.127 1.00 62.44 120 ILE A CA 1
ATOM 891 C C . ILE A 1 120 ? 8.401 4.954 18.467 1.00 62.44 120 ILE A C 1
ATOM 893 O O . ILE A 1 120 ? 7.649 4.171 19.005 1.00 62.44 120 ILE A O 1
ATOM 897 N N . ASP A 1 121 ? 8.947 4.726 17.273 1.00 70.75 121 ASP A N 1
ATOM 898 C CA . ASP A 1 121 ? 9.154 3.461 16.533 1.00 70.75 121 ASP A CA 1
ATOM 899 C C . ASP A 1 121 ? 8.073 2.339 16.472 1.00 70.75 121 ASP A C 1
ATOM 901 O O . ASP A 1 121 ? 7.603 1.780 17.463 1.00 70.75 121 ASP A O 1
ATOM 905 N N . HIS A 1 122 ? 7.833 1.884 15.231 1.00 79.25 122 HIS A N 1
ATOM 906 C CA . HIS A 1 122 ? 7.163 0.641 14.800 1.00 79.25 122 HIS A CA 1
ATOM 907 C C . HIS A 1 122 ? 5.643 0.548 15.010 1.00 79.25 122 HIS A C 1
ATOM 909 O O . HIS A 1 122 ? 5.151 -0.048 15.969 1.00 79.25 122 HIS A O 1
ATOM 915 N N . ALA A 1 123 ? 4.877 1.029 14.029 1.00 89.44 123 ALA A N 1
ATOM 916 C CA . ALA A 1 123 ? 3.486 0.603 13.860 1.00 89.44 123 ALA A CA 1
ATOM 917 C C . ALA A 1 123 ? 3.375 -0.485 12.789 1.00 89.44 123 ALA A C 1
ATOM 919 O O . ALA A 1 123 ? 4.006 -0.390 11.734 1.00 89.44 123 ALA A O 1
ATOM 920 N N . TYR A 1 124 ? 2.526 -1.476 13.038 1.00 94.06 124 TYR A N 1
ATOM 921 C CA . TYR A 1 124 ? 2.227 -2.544 12.094 1.00 94.06 124 TYR A CA 1
ATOM 922 C C . TYR A 1 124 ? 0.771 -2.453 11.664 1.00 94.06 124 TYR A C 1
ATOM 924 O O . TYR A 1 124 ? -0.124 -2.306 12.494 1.00 94.06 124 TYR A O 1
ATOM 932 N N . TYR A 1 125 ? 0.536 -2.586 10.368 1.00 97.19 125 TYR A N 1
ATOM 933 C CA . TYR A 1 125 ? -0.784 -2.640 9.765 1.00 97.19 125 TYR A CA 1
ATOM 934 C C . TYR A 1 125 ? -0.880 -3.941 8.985 1.00 97.19 125 TYR A C 1
ATOM 936 O O . TYR A 1 125 ? -0.083 -4.181 8.079 1.00 97.19 125 TYR A O 1
ATOM 944 N N . TYR A 1 126 ? -1.830 -4.791 9.355 1.00 97.94 126 TYR A N 1
ATOM 945 C CA . TYR A 1 126 ? -2.022 -6.099 8.745 1.00 97.94 126 TYR A CA 1
ATOM 946 C C . TYR A 1 126 ? -3.453 -6.251 8.240 1.00 97.94 126 TYR A C 1
ATOM 948 O O . TYR A 1 126 ? -4.407 -6.122 9.009 1.00 97.94 126 TYR A O 1
ATOM 956 N N . ASN A 1 127 ? -3.609 -6.577 6.956 1.00 98.00 127 ASN A N 1
ATOM 957 C CA . ASN A 1 127 ? -4.921 -6.772 6.337 1.00 98.00 127 ASN A CA 1
ATOM 958 C C . ASN A 1 127 ? -5.841 -5.535 6.449 1.00 98.00 127 ASN A C 1
ATOM 960 O O . ASN A 1 127 ? -7.054 -5.657 6.640 1.00 98.00 127 ASN A O 1
ATOM 964 N N . CYS A 1 128 ? -5.272 -4.330 6.360 1.00 98.69 128 CYS A N 1
ATOM 965 C CA . CYS A 1 128 ? -6.017 -3.074 6.479 1.00 98.69 128 CYS A CA 1
ATOM 966 C C . CYS A 1 128 ? -6.383 -2.488 5.107 1.00 98.69 128 CYS A C 1
ATOM 968 O O . CYS A 1 128 ? -5.705 -2.726 4.112 1.00 98.69 128 CYS A O 1
ATOM 970 N N . ARG A 1 129 ? -7.449 -1.691 5.054 1.00 98.31 129 ARG A N 1
ATOM 971 C CA . ARG A 1 129 ? -7.924 -0.958 3.880 1.00 98.31 129 ARG A CA 1
ATOM 972 C C . ARG A 1 129 ? -8.091 0.513 4.249 1.00 98.31 129 ARG A C 1
ATOM 974 O O . ARG A 1 129 ? -8.898 0.832 5.114 1.00 98.31 129 ARG A O 1
ATOM 981 N N . PHE A 1 130 ? -7.377 1.398 3.567 1.00 97.75 130 PHE A N 1
ATOM 982 C CA . PHE A 1 130 ? -7.495 2.844 3.743 1.00 97.75 130 PHE A CA 1
ATOM 983 C C . PHE A 1 130 ? -7.867 3.491 2.418 1.00 97.75 130 PHE A C 1
ATOM 985 O O . PHE A 1 130 ? -7.186 3.276 1.415 1.00 97.75 130 PHE A O 1
ATOM 992 N N . VAL A 1 131 ? -8.952 4.265 2.406 1.00 96.75 131 VAL A N 1
ATOM 993 C CA . VAL A 1 131 ? -9.446 4.919 1.192 1.00 96.75 131 VAL A CA 1
ATOM 994 C C . VAL A 1 131 ? -9.766 6.387 1.441 1.00 96.75 131 VAL A C 1
ATOM 996 O O . VAL A 1 131 ? -10.478 6.731 2.385 1.00 96.75 131 VAL A O 1
ATOM 999 N N . ASN A 1 132 ? -9.269 7.255 0.564 1.00 95.19 132 ASN A N 1
ATOM 1000 C CA . ASN A 1 132 ? -9.634 8.665 0.525 1.00 95.19 132 ASN A CA 1
ATOM 1001 C C . ASN A 1 132 ? -10.185 9.032 -0.855 1.00 95.19 132 ASN A C 1
ATOM 1003 O O . ASN A 1 132 ? -9.455 9.111 -1.835 1.00 95.19 132 ASN A O 1
ATOM 1007 N N . THR A 1 133 ? -11.487 9.275 -0.927 1.00 94.06 133 THR A N 1
ATOM 1008 C CA . THR A 1 133 ? -12.182 9.634 -2.176 1.00 94.06 133 THR A CA 1
ATOM 1009 C C . THR A 1 133 ? -12.194 11.141 -2.444 1.00 94.06 133 THR A C 1
ATOM 1011 O O . THR A 1 133 ? -12.823 11.602 -3.395 1.00 94.06 133 THR A O 1
ATOM 1014 N N . ASN A 1 134 ? -11.527 11.936 -1.599 1.00 91.62 134 ASN A N 1
ATOM 1015 C CA . ASN A 1 134 ? -11.369 13.366 -1.825 1.00 91.62 134 ASN A CA 1
ATOM 1016 C C . ASN A 1 134 ? -10.489 13.604 -3.063 1.00 91.62 134 ASN A C 1
ATOM 1018 O O . ASN A 1 134 ? -9.373 13.101 -3.136 1.00 91.62 134 ASN A O 1
ATOM 1022 N N . THR A 1 135 ? -10.981 14.404 -4.010 1.00 89.50 135 THR A N 1
ATOM 1023 C CA . THR A 1 135 ? -10.252 14.784 -5.234 1.00 89.50 135 THR A CA 1
ATOM 1024 C C . THR A 1 135 ? -9.459 16.085 -5.087 1.00 89.50 135 THR A C 1
ATOM 1026 O O . THR A 1 135 ? -8.977 16.641 -6.074 1.00 89.50 135 THR A O 1
ATOM 1029 N N . GLY A 1 136 ? -9.429 16.655 -3.881 1.00 85.94 136 GLY A N 1
ATOM 1030 C CA . GLY A 1 136 ? -8.639 17.834 -3.549 1.00 85.94 136 GLY A CA 1
ATOM 1031 C C . GLY A 1 136 ? -7.154 17.517 -3.371 1.00 85.94 136 GLY A C 1
ATOM 1032 O O . GLY A 1 136 ? -6.752 16.365 -3.259 1.00 85.94 136 GLY A O 1
ATOM 1033 N N . THR A 1 137 ? -6.332 18.564 -3.314 1.00 84.69 137 THR A N 1
ATOM 1034 C CA . THR A 1 137 ? -4.880 18.435 -3.142 1.00 84.69 137 THR A CA 1
ATOM 1035 C C . THR A 1 137 ? -4.506 17.845 -1.787 1.00 84.69 137 THR A C 1
ATOM 1037 O O . THR A 1 137 ? -5.012 18.305 -0.761 1.00 84.69 137 THR A O 1
ATOM 1040 N N . GLY A 1 138 ? -3.559 16.900 -1.803 1.00 82.25 138 GLY A N 1
ATOM 1041 C CA . GLY A 1 138 ? -3.017 16.272 -0.600 1.00 82.25 138 GLY A CA 1
ATOM 1042 C C . GLY A 1 138 ? -4.088 15.463 0.105 1.00 82.25 138 GLY A C 1
ATOM 1043 O O . GLY A 1 138 ? -4.363 15.743 1.258 1.00 82.25 138 GLY A O 1
ATOM 1044 N N . ALA A 1 139 ? -4.762 14.583 -0.641 1.00 91.50 139 ALA A N 1
ATOM 1045 C CA . ALA A 1 139 ? -5.850 13.717 -0.198 1.00 91.50 139 ALA A CA 1
ATOM 1046 C C . ALA A 1 139 ? -5.374 12.261 -0.064 1.00 91.50 139 ALA A C 1
ATOM 1048 O O . ALA A 1 139 ? -5.902 11.347 -0.693 1.00 91.50 139 ALA A O 1
ATOM 1049 N N . GLU A 1 140 ? -4.350 12.016 0.741 1.00 94.56 140 GLU A N 1
ATOM 1050 C CA . GLU A 1 140 ? -3.736 10.696 0.870 1.00 94.56 140 GLU A CA 1
ATOM 1051 C C . GLU A 1 140 ? -4.698 9.662 1.480 1.00 94.56 140 GLU A C 1
ATOM 1053 O O . GLU A 1 140 ? -5.559 9.969 2.305 1.00 94.56 140 GLU A O 1
ATOM 1058 N N . ALA A 1 141 ? -4.553 8.391 1.123 1.00 96.25 141 ALA A N 1
ATOM 1059 C CA . ALA A 1 141 ? -5.194 7.322 1.883 1.00 96.25 141 ALA A CA 1
ATOM 1060 C C . ALA A 1 141 ? -4.493 7.148 3.236 1.00 96.25 141 ALA A C 1
ATOM 1062 O O . ALA A 1 141 ? -5.137 6.942 4.265 1.00 96.25 141 ALA A O 1
ATOM 1063 N N . PHE A 1 142 ? -3.163 7.255 3.227 1.00 95.94 142 PHE A N 1
ATOM 1064 C CA . PHE A 1 142 ? -2.335 6.937 4.375 1.00 95.94 142 PHE A CA 1
ATOM 1065 C C . PHE A 1 142 ? -1.142 7.884 4.493 1.00 95.94 142 PHE A C 1
ATOM 1067 O O . PHE A 1 142 ? -0.359 8.030 3.557 1.00 95.94 142 PHE A O 1
ATOM 1074 N N . ASN A 1 143 ? -1.001 8.519 5.653 1.00 94.19 143 ASN A N 1
ATOM 1075 C CA . ASN A 1 143 ? 0.079 9.454 5.950 1.00 94.19 143 ASN A CA 1
ATOM 1076 C C . ASN A 1 143 ? 0.981 8.876 7.048 1.00 94.19 143 ASN A C 1
ATOM 1078 O O . ASN A 1 143 ? 0.578 8.751 8.209 1.00 94.19 143 ASN A O 1
ATOM 1082 N N . ILE A 1 144 ? 2.197 8.509 6.667 1.00 92.00 144 ILE A N 1
ATOM 1083 C CA . ILE A 1 144 ? 3.205 7.909 7.531 1.00 92.00 144 ILE A CA 1
ATOM 1084 C C . ILE A 1 144 ? 4.132 9.008 8.025 1.00 92.00 144 ILE A C 1
ATOM 1086 O O . ILE A 1 144 ? 4.785 9.665 7.216 1.00 92.00 144 ILE A O 1
ATOM 1090 N N . ARG A 1 145 ? 4.201 9.165 9.349 1.00 87.69 145 ARG A N 1
ATOM 1091 C CA . ARG A 1 145 ? 5.081 10.139 9.995 1.00 87.69 145 ARG A CA 1
ATOM 1092 C C . ARG A 1 145 ? 6.157 9.538 10.887 1.00 87.69 145 ARG A C 1
ATOM 1094 O O . ARG A 1 145 ? 6.717 10.314 11.635 1.00 87.69 145 ARG A O 1
ATOM 1101 N N . PHE A 1 146 ? 6.362 8.211 10.851 1.00 86.88 146 PHE A N 1
ATOM 1102 C CA . PHE A 1 146 ? 7.410 7.428 11.543 1.00 86.88 146 PHE A CA 1
ATOM 1103 C C . PHE A 1 146 ? 7.465 5.990 10.979 1.00 86.88 146 PHE A C 1
ATOM 1105 O O . PHE A 1 146 ? 6.5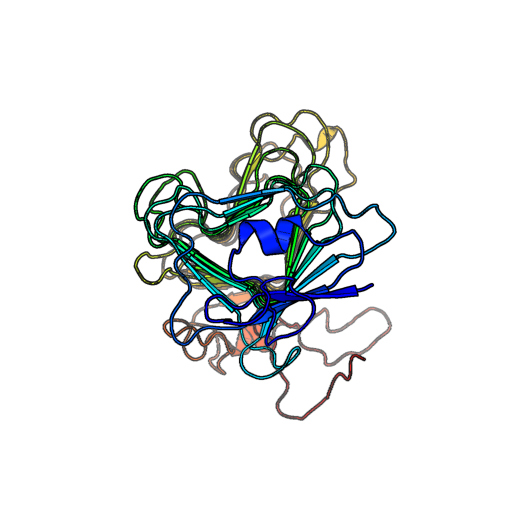89 5.585 10.209 1.00 86.88 146 PHE A O 1
ATOM 1112 N N . TYR A 1 147 ? 8.446 5.177 11.400 1.00 87.31 147 TYR A N 1
ATOM 1113 C CA . TYR A 1 147 ? 8.634 3.786 10.952 1.00 87.31 147 TYR A CA 1
ATOM 1114 C C . TYR A 1 147 ? 7.354 2.936 10.980 1.00 87.31 147 TYR A C 1
ATOM 1116 O O . TYR A 1 147 ? 6.798 2.640 12.045 1.00 87.31 147 TYR A O 1
ATOM 1124 N N . THR A 1 148 ? 6.907 2.517 9.794 1.00 91.94 148 THR A N 1
ATOM 1125 C CA . THR A 1 148 ? 5.656 1.773 9.609 1.00 91.94 148 THR A CA 1
ATOM 1126 C C . THR A 1 148 ? 5.846 0.522 8.754 1.00 91.94 148 THR A C 1
ATOM 1128 O O . THR A 1 148 ? 6.513 0.540 7.721 1.00 91.94 148 THR A O 1
ATOM 1131 N N . HIS A 1 149 ? 5.211 -0.572 9.160 1.00 94.44 149 HIS A N 1
ATOM 1132 C CA . HIS A 1 149 ? 5.163 -1.823 8.415 1.00 94.44 149 HIS A CA 1
ATOM 1133 C C . HIS A 1 149 ? 3.725 -2.105 7.990 1.00 94.44 149 HIS A C 1
ATOM 1135 O O . HIS A 1 149 ? 2.826 -2.165 8.826 1.00 94.44 149 HIS A O 1
ATOM 1141 N N . CYS A 1 150 ? 3.505 -2.299 6.698 1.00 97.06 150 CYS A N 1
ATOM 1142 C CA . CYS A 1 150 ? 2.202 -2.603 6.124 1.00 97.06 150 CYS A CA 1
ATOM 1143 C C . CYS A 1 150 ? 2.273 -3.948 5.409 1.00 97.06 150 CYS A C 1
ATOM 1145 O O . CYS A 1 150 ? 3.129 -4.151 4.549 1.00 97.06 150 CYS A O 1
ATOM 1147 N N . ILE A 1 151 ? 1.379 -4.866 5.758 1.00 97.69 151 ILE A N 1
ATOM 1148 C CA . ILE A 1 151 ? 1.361 -6.225 5.225 1.00 97.69 151 ILE A CA 1
ATOM 1149 C C . ILE A 1 151 ? -0.059 -6.551 4.776 1.00 97.69 151 ILE A C 1
ATOM 1151 O O . ILE A 1 151 ? -0.998 -6.467 5.570 1.00 97.69 151 ILE A O 1
ATOM 1155 N N . ASN A 1 152 ? -0.215 -6.968 3.519 1.00 97.06 152 ASN A N 1
ATOM 1156 C CA . ASN A 1 152 ? -1.514 -7.302 2.936 1.00 97.06 152 ASN A CA 1
ATOM 1157 C C . ASN A 1 152 ? -2.522 -6.137 3.039 1.00 97.06 152 ASN A C 1
ATOM 1159 O O . ASN A 1 152 ? -3.696 -6.335 3.344 1.00 97.06 152 ASN A O 1
ATOM 1163 N N . CYS A 1 153 ? -2.049 -4.900 2.868 1.00 98.62 153 CYS A N 1
ATOM 1164 C CA . CYS A 1 153 ? -2.886 -3.707 2.982 1.00 98.62 153 CYS A CA 1
ATOM 1165 C C . CYS A 1 153 ? -3.333 -3.185 1.613 1.00 98.62 153 CYS A C 1
ATOM 1167 O O . CYS A 1 153 ? -2.636 -3.331 0.613 1.00 98.62 153 CYS A O 1
ATOM 1169 N N . TYR A 1 154 ? -4.480 -2.515 1.589 1.00 98.50 154 TYR A N 1
ATOM 1170 C CA . TYR A 1 154 ? -5.019 -1.823 0.425 1.00 98.50 154 TYR A CA 1
ATOM 1171 C C . TYR A 1 154 ? -5.068 -0.322 0.691 1.00 98.50 154 TYR A C 1
ATOM 1173 O O . TYR A 1 154 ? -5.647 0.114 1.689 1.00 98.50 154 TYR A O 1
ATOM 1181 N N . PHE A 1 155 ? -4.520 0.462 -0.227 1.00 98.19 155 PHE A N 1
ATOM 1182 C CA . PHE A 1 155 ? -4.551 1.914 -0.184 1.00 98.19 155 PHE A CA 1
ATOM 1183 C C . PHE A 1 155 ? -5.148 2.443 -1.482 1.00 98.19 155 PHE A C 1
ATOM 1185 O O . PHE A 1 155 ? -4.701 2.069 -2.568 1.00 98.19 155 PHE A O 1
ATOM 1192 N N . GLU A 1 156 ? -6.132 3.333 -1.379 1.00 97.00 156 GLU A N 1
ATOM 1193 C CA . GLU A 1 156 ? -6.684 4.012 -2.548 1.00 97.00 156 GLU A CA 1
ATOM 1194 C C . GLU A 1 156 ? -6.949 5.487 -2.289 1.00 97.00 156 GLU A C 1
ATOM 1196 O O . GLU A 1 156 ? -7.529 5.865 -1.272 1.00 97.00 156 GLU A O 1
ATOM 1201 N N . SER A 1 157 ? -6.540 6.323 -3.234 1.00 95.38 157 SER A N 1
ATOM 1202 C CA . SER A 1 157 ? -6.795 7.752 -3.186 1.00 95.38 157 SER A CA 1
ATOM 1203 C C . SER A 1 157 ? -7.244 8.271 -4.546 1.00 95.38 157 SER A C 1
ATOM 1205 O O . SER A 1 157 ? -6.714 7.868 -5.580 1.00 95.38 157 SER A O 1
ATOM 1207 N N . SER A 1 158 ? -8.211 9.187 -4.522 1.00 93.06 158 SER A N 1
ATOM 1208 C CA . SER A 1 158 ? -8.631 9.996 -5.673 1.00 93.06 158 SER A CA 1
ATOM 1209 C C . SER A 1 158 ? -7.853 11.316 -5.777 1.00 93.06 158 SER A C 1
ATOM 1211 O O . SER A 1 158 ? -8.339 12.279 -6.361 1.00 93.06 158 SER A O 1
ATOM 1213 N N . ASN A 1 159 ? -6.687 11.403 -5.135 1.00 83.75 159 ASN A N 1
ATOM 1214 C CA . ASN A 1 159 ? -5.841 12.583 -5.167 1.00 83.75 159 ASN A CA 1
ATOM 1215 C C . ASN A 1 159 ? -5.211 12.769 -6.557 1.00 83.75 159 ASN A C 1
ATOM 1217 O O . ASN A 1 159 ? -4.282 12.049 -6.916 1.00 83.75 159 ASN A O 1
ATOM 1221 N N . ASN A 1 160 ? -5.647 13.812 -7.263 1.00 80.31 160 ASN A N 1
ATOM 1222 C CA . ASN A 1 160 ? -5.085 14.243 -8.547 1.00 80.31 160 ASN A CA 1
ATOM 1223 C C . ASN A 1 160 ? -3.890 15.200 -8.421 1.00 80.31 160 ASN A C 1
ATOM 1225 O O . ASN A 1 160 ? -3.508 15.846 -9.403 1.00 80.31 160 ASN A O 1
ATOM 1229 N N . SER A 1 161 ? -3.342 15.399 -7.219 1.00 78.25 161 SER A N 1
ATOM 1230 C CA . SER A 1 161 ? -2.247 16.343 -7.053 1.00 78.25 161 SER A CA 1
ATOM 1231 C C . SER A 1 161 ? -0.943 15.806 -7.629 1.00 78.25 161 SER A C 1
ATOM 1233 O O . SER A 1 161 ? -0.556 14.659 -7.438 1.00 78.25 161 SER A O 1
ATOM 1235 N N . THR A 1 162 ? -0.172 16.716 -8.219 1.00 76.56 162 THR A N 1
ATOM 1236 C CA . THR A 1 162 ? 1.219 16.456 -8.616 1.00 76.56 162 THR A CA 1
ATOM 1237 C C . THR A 1 162 ? 2.170 16.352 -7.416 1.00 76.56 162 THR A C 1
ATOM 1239 O O . THR A 1 162 ? 3.364 16.112 -7.594 1.00 76.56 162 THR A O 1
ATOM 1242 N N . THR A 1 163 ? 1.666 16.601 -6.202 1.00 73.50 163 THR A N 1
ATOM 1243 C CA . THR A 1 163 ? 2.400 16.609 -4.930 1.00 73.50 163 THR A CA 1
ATOM 1244 C C . THR A 1 163 ? 1.619 15.804 -3.894 1.00 73.50 163 THR A C 1
ATOM 1246 O O . THR A 1 163 ? 0.579 16.273 -3.428 1.00 73.50 163 THR A O 1
ATOM 1249 N N . GLY A 1 164 ? 2.090 14.613 -3.536 1.00 79.50 164 GLY A N 1
ATOM 1250 C CA . GLY A 1 164 ? 1.353 13.669 -2.688 1.00 79.50 164 GLY A CA 1
ATOM 1251 C C . GLY A 1 164 ? 1.136 12.334 -3.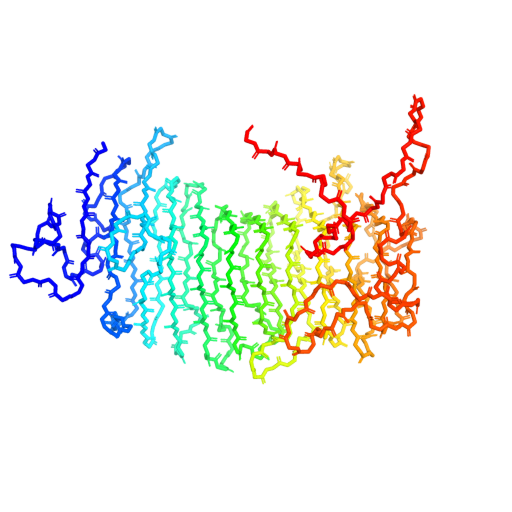396 1.00 79.50 164 GLY A C 1
ATOM 1252 O O . GLY A 1 164 ? 1.073 12.282 -4.619 1.00 79.50 164 GLY A O 1
ATOM 1253 N N . GLY A 1 165 ? 1.046 11.254 -2.628 1.00 87.19 165 GLY A N 1
ATOM 1254 C CA . GLY A 1 165 ? 0.724 9.919 -3.131 1.00 87.19 165 GLY A CA 1
ATOM 1255 C C . GLY A 1 165 ? -0.527 9.376 -2.454 1.00 87.19 165 GLY A C 1
ATOM 1256 O O . GLY A 1 165 ? -1.037 9.959 -1.499 1.00 87.19 165 GLY A O 1
ATOM 1257 N N . VAL A 1 166 ? -1.002 8.221 -2.906 1.00 95.44 166 VAL A N 1
ATOM 1258 C CA . VAL A 1 166 ? -1.985 7.413 -2.181 1.00 95.44 166 VAL A CA 1
ATOM 1259 C C . VAL A 1 166 ? -1.452 7.120 -0.780 1.00 95.44 166 VAL A C 1
ATOM 1261 O O . VAL A 1 166 ? -2.191 7.209 0.201 1.00 95.44 166 VAL A O 1
ATOM 1264 N N . VAL A 1 167 ? -0.151 6.852 -0.683 1.00 95.81 167 VAL A N 1
ATOM 1265 C CA . VAL A 1 167 ? 0.595 6.853 0.571 1.00 95.81 167 VAL A CA 1
ATOM 1266 C C . VAL A 1 167 ? 1.644 7.958 0.540 1.00 95.81 167 VAL A C 1
ATOM 1268 O O . VAL A 1 167 ? 2.434 8.033 -0.401 1.00 95.81 167 VAL A O 1
ATOM 1271 N N . LEU A 1 168 ? 1.661 8.793 1.578 1.00 93.75 168 LEU A N 1
ATOM 1272 C CA . LEU A 1 168 ? 2.715 9.773 1.825 1.00 93.75 168 LEU A CA 1
ATOM 1273 C C . LEU A 1 168 ? 3.612 9.277 2.956 1.00 93.75 168 LEU A C 1
ATOM 1275 O O . LEU A 1 168 ? 3.131 9.035 4.062 1.00 93.75 168 LEU A O 1
ATOM 1279 N N . VAL A 1 169 ? 4.910 9.182 2.684 1.00 91.25 169 VAL A N 1
ATOM 1280 C CA . VAL A 1 169 ? 5.952 8.980 3.697 1.00 91.25 169 VAL A CA 1
ATOM 1281 C C . VAL A 1 169 ? 6.639 10.318 3.933 1.00 91.25 169 VAL A C 1
ATOM 1283 O O . VAL A 1 169 ? 7.233 10.879 3.007 1.00 91.25 169 VAL A O 1
ATOM 1286 N N . GLN A 1 170 ? 6.500 10.853 5.146 1.00 87.31 170 GLN A N 1
ATOM 1287 C CA . GLN A 1 170 ? 7.077 12.139 5.520 1.00 87.31 170 GLN A CA 1
ATOM 1288 C C . GLN A 1 170 ? 8.582 12.032 5.829 1.00 87.31 170 GLN A C 1
ATOM 1290 O O . GLN A 1 170 ? 9.232 10.999 5.662 1.00 87.31 170 GLN A O 1
ATOM 1295 N N . THR A 1 171 ? 9.167 13.178 6.162 1.00 75.69 171 THR A N 1
ATOM 1296 C CA . THR A 1 171 ? 10.610 13.374 6.280 1.00 75.69 171 THR A CA 1
ATOM 1297 C C . THR A 1 171 ? 11.174 12.714 7.539 1.00 75.69 171 THR A C 1
ATOM 1299 O O . THR A 1 171 ? 10.719 13.021 8.637 1.00 75.69 171 THR A O 1
ATOM 1302 N N . ASN A 1 172 ? 12.265 11.951 7.386 1.00 74.69 172 ASN A N 1
ATOM 1303 C CA . ASN A 1 172 ? 12.928 11.139 8.423 1.00 74.69 172 ASN A CA 1
ATOM 1304 C C . ASN A 1 172 ? 12.187 9.853 8.835 1.00 74.69 172 ASN A C 1
ATOM 1306 O O . ASN A 1 172 ? 12.494 9.284 9.886 1.00 74.69 172 ASN A O 1
ATOM 1310 N N . ASP A 1 173 ? 11.252 9.380 8.008 1.00 81.12 173 ASP A N 1
ATOM 1311 C CA . ASP A 1 173 ? 10.414 8.225 8.327 1.00 81.12 173 ASP A CA 1
ATOM 1312 C C . ASP A 1 173 ? 10.710 7.033 7.427 1.00 81.12 173 ASP A C 1
ATOM 1314 O O . ASP A 1 173 ? 11.021 7.188 6.256 1.00 81.12 173 ASP A O 1
ATOM 1318 N N . GLY A 1 174 ? 10.578 5.818 7.954 1.00 85.62 174 GLY A N 1
ATOM 1319 C CA . GLY A 1 174 ? 10.702 4.591 7.172 1.00 85.62 174 GLY A CA 1
ATOM 1320 C C . GLY A 1 174 ? 9.366 3.917 6.905 1.00 85.62 174 GLY A C 1
ATOM 1321 O O . GLY A 1 174 ? 8.449 3.968 7.727 1.00 85.62 174 GLY A O 1
ATOM 1322 N N . ALA A 1 175 ? 9.266 3.207 5.789 1.00 91.44 175 ALA A N 1
ATOM 1323 C CA . ALA A 1 175 ? 8.117 2.367 5.513 1.00 91.44 175 ALA A CA 1
ATOM 1324 C C . ALA A 1 175 ? 8.516 1.070 4.807 1.00 91.44 175 ALA A C 1
ATOM 1326 O O . ALA A 1 175 ? 9.337 1.053 3.891 1.00 91.44 175 ALA A O 1
ATOM 1327 N N . SER A 1 176 ? 7.889 -0.029 5.212 1.00 94.62 176 SER A N 1
ATOM 1328 C CA . SER A 1 176 ? 7.948 -1.280 4.461 1.00 94.62 176 SER A CA 1
ATOM 1329 C C . SER A 1 176 ? 6.549 -1.762 4.124 1.00 94.62 176 SER A C 1
ATOM 1331 O O . SER A 1 176 ? 5.629 -1.682 4.942 1.00 94.62 176 SER A O 1
ATOM 1333 N N . PHE A 1 177 ? 6.397 -2.252 2.904 1.00 96.81 177 PHE A N 1
ATOM 1334 C CA . PHE A 1 177 ? 5.143 -2.703 2.341 1.00 96.81 177 PHE A CA 1
ATOM 1335 C C . PHE A 1 177 ? 5.345 -4.095 1.760 1.00 96.81 177 PHE A C 1
ATOM 1337 O O . PHE A 1 177 ? 6.213 -4.313 0.914 1.00 96.81 177 PHE A O 1
ATOM 1344 N N . HIS A 1 178 ? 4.529 -5.035 2.219 1.00 97.06 178 HIS A N 1
ATOM 1345 C CA . HIS A 1 178 ? 4.589 -6.430 1.814 1.00 97.06 178 HIS A CA 1
ATOM 1346 C C . HIS A 1 178 ? 3.212 -6.872 1.340 1.00 97.06 178 HIS A C 1
ATOM 1348 O O . HIS A 1 178 ? 2.249 -6.815 2.104 1.00 97.06 178 HIS A O 1
ATOM 1354 N N . SER A 1 179 ? 3.104 -7.311 0.087 1.00 96.31 179 SER A N 1
ATOM 1355 C CA . SER A 1 179 ? 1.827 -7.752 -0.491 1.00 96.31 179 SER A CA 1
ATOM 1356 C C . SER A 1 179 ? 0.731 -6.682 -0.423 1.00 96.31 179 SER A C 1
ATOM 1358 O O . SER A 1 179 ? -0.438 -6.991 -0.217 1.00 96.31 179 SER A O 1
ATOM 1360 N N . CYS A 1 180 ? 1.110 -5.408 -0.544 1.00 98.12 180 CYS A N 1
ATOM 1361 C CA . CYS A 1 180 ? 0.180 -4.284 -0.496 1.00 98.12 180 CYS A CA 1
ATOM 1362 C C . CYS A 1 180 ? -0.285 -3.869 -1.895 1.00 98.12 180 CYS A C 1
ATOM 1364 O O . CYS A 1 180 ? 0.416 -4.071 -2.886 1.00 98.12 180 CYS A O 1
ATOM 1366 N N . VAL A 1 181 ? -1.449 -3.229 -1.962 1.00 98.19 181 VAL A N 1
ATOM 1367 C CA . VAL A 1 181 ? -2.031 -2.679 -3.190 1.00 98.19 181 VAL A CA 1
ATOM 1368 C C . VAL A 1 181 ? -2.149 -1.163 -3.063 1.00 98.19 181 VAL A C 1
ATOM 1370 O O . VAL A 1 181 ? -2.695 -0.667 -2.079 1.00 98.19 181 VAL A O 1
ATOM 1373 N N . PHE A 1 182 ? -1.667 -0.440 -4.070 1.00 98.06 182 PHE A N 1
ATOM 1374 C CA . PHE A 1 182 ? -1.703 1.017 -4.169 1.00 98.06 182 PHE A CA 1
ATOM 1375 C C . PHE A 1 182 ? -2.485 1.418 -5.416 1.00 98.06 182 PHE A C 1
ATOM 1377 O O . PHE A 1 182 ? -2.113 1.036 -6.529 1.00 98.06 182 PHE A O 1
ATOM 1384 N N . ARG A 1 183 ? -3.563 2.187 -5.228 1.00 96.56 183 ARG A N 1
ATOM 1385 C CA . ARG A 1 183 ? -4.460 2.604 -6.312 1.00 96.56 183 ARG A CA 1
ATOM 1386 C C . ARG A 1 183 ? -4.724 4.099 -6.318 1.00 96.56 183 ARG A C 1
ATOM 1388 O O . ARG A 1 183 ? -5.249 4.640 -5.351 1.00 96.56 183 ARG A O 1
ATOM 1395 N N . GLY A 1 184 ? -4.381 4.762 -7.411 1.00 94.19 184 GLY A N 1
ATOM 1396 C CA . GLY A 1 184 ? -4.570 6.203 -7.580 1.00 94.19 184 GLY A CA 1
ATOM 1397 C C . GLY A 1 184 ? -3.605 6.773 -8.608 1.00 94.19 184 GLY A C 1
ATOM 1398 O O . GLY A 1 184 ? -2.861 6.028 -9.243 1.00 94.19 184 GLY A O 1
ATOM 1399 N N . ASN A 1 185 ? -3.597 8.097 -8.752 1.00 93.44 185 ASN A N 1
ATOM 1400 C CA . ASN A 1 185 ? -2.720 8.764 -9.709 1.00 93.44 185 ASN A CA 1
ATOM 1401 C C . ASN A 1 185 ? -1.226 8.622 -9.361 1.00 93.44 185 ASN A C 1
ATOM 1403 O O . ASN A 1 185 ? -0.401 8.396 -10.244 1.00 93.44 185 ASN A O 1
ATOM 1407 N N . ARG A 1 186 ? -0.865 8.681 -8.076 1.00 94.19 186 ARG A N 1
ATOM 1408 C CA . ARG A 1 186 ? 0.505 8.441 -7.606 1.00 94.19 186 ARG A CA 1
ATOM 1409 C C . ARG A 1 186 ? 0.504 7.445 -6.455 1.00 94.19 186 ARG A C 1
ATOM 1411 O O . ARG A 1 186 ? -0.133 7.720 -5.451 1.00 94.19 186 ARG A O 1
ATOM 1418 N N . GLY A 1 187 ? 1.185 6.307 -6.564 1.00 95.56 187 GLY A N 1
ATOM 1419 C CA . GLY A 1 187 ? 1.107 5.228 -5.567 1.00 95.56 187 GLY A CA 1
ATOM 1420 C C . GLY A 1 187 ? 1.724 5.591 -4.211 1.00 95.56 187 GLY A C 1
ATOM 1421 O O . GLY A 1 187 ? 1.019 5.981 -3.282 1.00 95.56 187 GLY A O 1
ATOM 1422 N N . CYS A 1 188 ? 3.041 5.460 -4.070 1.00 94.81 188 CYS A N 1
ATOM 1423 C CA . CYS A 1 188 ? 3.759 5.880 -2.865 1.00 94.81 188 CYS A CA 1
ATOM 1424 C C . CYS A 1 188 ? 4.622 7.100 -3.172 1.00 94.81 188 CYS A C 1
ATOM 1426 O O . CYS A 1 188 ? 5.462 7.045 -4.064 1.00 94.81 188 CYS A O 1
ATOM 1428 N N . TYR A 1 189 ? 4.447 8.174 -2.408 1.00 93.06 189 TYR A N 1
ATOM 1429 C CA . TYR A 1 189 ? 5.261 9.379 -2.499 1.00 93.06 189 TYR A CA 1
ATOM 1430 C C . TYR A 1 189 ? 6.049 9.567 -1.206 1.00 93.06 189 TYR A C 1
ATOM 1432 O O . TYR A 1 189 ? 5.470 9.617 -0.120 1.00 93.06 189 TYR A O 1
ATOM 1440 N N . SER A 1 190 ? 7.368 9.666 -1.318 1.00 88.69 190 SER A N 1
ATOM 1441 C CA . SER A 1 190 ? 8.237 10.027 -0.203 1.00 88.69 190 SER A CA 1
ATOM 1442 C C . SER A 1 190 ? 8.768 11.433 -0.417 1.00 88.69 190 SER A C 1
ATOM 1444 O O . SER A 1 190 ? 9.391 11.715 -1.440 1.00 88.69 190 SER A O 1
ATOM 1446 N N . GLN A 1 191 ? 8.497 12.304 0.554 1.00 82.12 191 GLN A N 1
ATOM 1447 C CA . GLN A 1 191 ? 8.909 13.701 0.536 1.00 82.12 191 GLN A CA 1
ATOM 1448 C C . GLN A 1 191 ? 9.807 13.985 1.734 1.00 82.12 191 GLN A C 1
ATOM 1450 O O . GLN A 1 191 ? 9.379 13.832 2.885 1.00 82.12 191 GLN A O 1
ATOM 1455 N N . GLY A 1 192 ? 11.014 14.503 1.502 1.00 67.12 192 GLY A N 1
ATOM 1456 C CA . GLY A 1 192 ? 11.768 14.995 2.643 1.00 67.12 192 GLY A CA 1
ATOM 1457 C C . GLY A 1 192 ? 13.090 15.693 2.403 1.00 67.12 192 GLY A C 1
ATOM 1458 O O . GLY A 1 192 ? 13.832 15.382 1.481 1.00 67.12 192 GLY A O 1
ATOM 1459 N N . THR A 1 193 ? 13.385 16.609 3.329 1.00 56.66 193 THR A N 1
ATOM 1460 C CA . THR A 1 193 ? 14.704 17.199 3.552 1.00 56.66 193 THR A CA 1
ATOM 1461 C C . THR A 1 193 ? 15.359 16.577 4.786 1.00 56.66 193 THR A C 1
ATOM 1463 O O . THR A 1 193 ? 15.018 16.938 5.912 1.00 56.66 193 THR A O 1
ATOM 1466 N N . GLY A 1 194 ? 16.318 15.672 4.587 1.00 54.91 194 GLY A N 1
ATOM 1467 C CA . GLY A 1 194 ? 17.084 15.055 5.678 1.00 54.91 194 GLY A CA 1
ATOM 1468 C C . GLY A 1 194 ? 16.735 13.590 5.976 1.00 54.91 194 GLY A C 1
ATOM 1469 O O . GLY A 1 194 ? 15.597 13.175 5.806 1.00 54.91 194 GLY A O 1
ATOM 1470 N N . VAL A 1 195 ? 17.806 12.873 6.349 1.00 54.06 195 VAL A N 1
ATOM 1471 C CA . VAL A 1 195 ? 18.009 11.539 6.965 1.00 54.06 195 VAL A CA 1
ATOM 1472 C C . VAL A 1 195 ? 17.052 10.378 6.616 1.00 54.06 195 VAL A C 1
ATOM 1474 O O . VAL A 1 195 ? 15.840 10.487 6.700 1.00 54.06 195 VAL A O 1
ATOM 1477 N N . ASN A 1 196 ? 17.663 9.232 6.278 1.00 62.41 196 ASN A N 1
ATOM 1478 C CA . ASN A 1 196 ? 17.145 7.856 6.155 1.00 62.41 196 ASN A CA 1
ATOM 1479 C C . ASN A 1 196 ? 15.625 7.653 6.084 1.00 62.41 196 ASN A C 1
ATOM 1481 O O . ASN A 1 196 ? 14.956 7.502 7.102 1.00 62.41 196 ASN A O 1
ATOM 1485 N N . VAL A 1 197 ? 15.128 7.438 4.869 1.00 70.44 197 VAL A N 1
ATOM 1486 C CA . VAL A 1 197 ? 13.802 6.862 4.634 1.00 70.44 197 VAL A CA 1
ATOM 1487 C C . VAL A 1 197 ? 14.012 5.447 4.089 1.00 70.44 197 VAL A C 1
ATOM 1489 O O . VAL A 1 197 ? 14.178 5.296 2.877 1.00 70.44 197 VAL A O 1
ATOM 1492 N N . PRO A 1 198 ? 14.120 4.390 4.926 1.00 84.06 198 PRO A N 1
ATOM 1493 C CA . PRO A 1 198 ? 14.116 3.038 4.395 1.00 84.06 198 PRO A CA 1
ATOM 1494 C C . PRO A 1 198 ? 12.745 2.786 3.774 1.00 84.06 198 PRO A C 1
ATOM 1496 O O . PRO A 1 198 ? 11.733 2.781 4.473 1.00 84.06 198 PRO A O 1
ATOM 1499 N N . LEU A 1 199 ? 12.728 2.597 2.462 1.00 89.56 199 LEU A N 1
ATOM 1500 C CA . LEU A 1 199 ? 11.550 2.255 1.687 1.00 89.56 199 LEU A CA 1
ATOM 1501 C C . LEU A 1 199 ? 11.745 0.857 1.121 1.00 89.56 199 LEU A C 1
ATOM 1503 O O . LEU A 1 199 ? 12.624 0.614 0.289 1.00 89.56 199 LEU A O 1
ATOM 1507 N N . VAL A 1 200 ? 10.929 -0.072 1.600 1.00 93.88 200 VAL A N 1
ATOM 1508 C CA . VAL A 1 200 ? 10.970 -1.466 1.166 1.00 93.88 200 VAL A CA 1
ATOM 1509 C C . VAL A 1 200 ? 9.613 -1.847 0.608 1.00 93.88 200 VAL A C 1
ATOM 1511 O O . VAL A 1 200 ? 8.600 -1.723 1.287 1.00 93.88 200 VAL A O 1
ATOM 1514 N N . PHE A 1 201 ? 9.599 -2.346 -0.618 1.00 96.00 201 PHE A N 1
ATOM 1515 C CA . PHE A 1 201 ? 8.414 -2.861 -1.280 1.00 96.00 201 PHE A CA 1
ATOM 1516 C C . PHE A 1 201 ? 8.696 -4.290 -1.729 1.00 96.00 201 PHE A C 1
ATOM 1518 O O . PHE A 1 201 ? 9.644 -4.548 -2.477 1.00 96.00 201 PHE A O 1
ATOM 1525 N N . THR A 1 202 ? 7.870 -5.223 -1.272 1.00 95.62 202 THR A N 1
ATOM 1526 C CA . THR A 1 202 ? 7.942 -6.628 -1.675 1.00 95.62 202 THR A CA 1
ATOM 1527 C C . THR A 1 202 ? 6.557 -7.125 -2.047 1.00 95.62 202 THR A C 1
ATOM 1529 O O . THR A 1 202 ? 5.615 -6.943 -1.276 1.00 95.62 202 THR A O 1
ATOM 1532 N N . GLY A 1 203 ? 6.395 -7.750 -3.212 1.00 94.62 203 GLY A N 1
ATOM 1533 C CA . GLY A 1 203 ? 5.107 -8.348 -3.575 1.00 94.62 203 GLY A CA 1
ATOM 1534 C C . GLY A 1 203 ? 3.978 -7.331 -3.782 1.00 94.62 203 GLY A C 1
ATOM 1535 O O . GLY A 1 203 ? 2.816 -7.698 -3.654 1.00 94.62 203 GLY A O 1
ATOM 1536 N N . CYS A 1 204 ? 4.280 -6.045 -3.988 1.00 97.69 204 CYS A N 1
ATOM 1537 C CA . CYS A 1 204 ? 3.268 -4.986 -4.025 1.00 97.69 204 CYS A CA 1
ATOM 1538 C C . CYS A 1 204 ? 2.721 -4.745 -5.436 1.00 97.69 204 CYS A C 1
ATOM 1540 O O . CYS A 1 204 ? 3.433 -4.920 -6.421 1.00 97.69 204 CYS A O 1
ATOM 1542 N N . VAL A 1 205 ? 1.476 -4.279 -5.531 1.00 97.69 205 VAL A N 1
ATOM 1543 C CA . VAL A 1 205 ? 0.825 -3.902 -6.793 1.00 97.69 205 VAL A CA 1
ATOM 1544 C C . VAL A 1 205 ? 0.559 -2.402 -6.818 1.00 97.69 205 VAL A C 1
ATOM 1546 O O . VAL A 1 205 ? -0.084 -1.870 -5.916 1.00 97.69 205 VAL A O 1
ATOM 1549 N N . PHE A 1 206 ? 0.996 -1.744 -7.885 1.00 97.75 206 PHE A N 1
ATOM 1550 C CA . PHE A 1 206 ? 0.728 -0.345 -8.200 1.00 97.75 206 PHE A CA 1
ATOM 1551 C C . PHE A 1 206 ? -0.092 -0.294 -9.491 1.00 97.75 206 PHE A C 1
ATOM 1553 O O . PHE A 1 206 ? 0.356 -0.800 -10.522 1.00 97.75 206 PHE A O 1
ATOM 1560 N N . THR A 1 207 ? -1.308 0.250 -9.423 1.00 96.31 207 THR A N 1
ATOM 1561 C CA . THR A 1 207 ? -2.230 0.320 -10.567 1.00 96.31 207 THR A CA 1
ATOM 1562 C C . THR A 1 207 ? -3.227 1.474 -10.440 1.00 96.31 207 THR A C 1
ATOM 1564 O O . THR A 1 207 ? -3.304 2.133 -9.404 1.00 96.31 207 THR A O 1
ATOM 1567 N N . ASP A 1 208 ? -4.016 1.706 -11.483 1.00 93.38 208 ASP A N 1
ATOM 1568 C CA . ASP A 1 208 ? -5.020 2.763 -11.571 1.00 93.38 208 ASP A CA 1
ATOM 1569 C C . ASP A 1 208 ? -5.977 2.790 -10.370 1.00 93.38 208 ASP A C 1
ATOM 1571 O O . ASP A 1 208 ? -6.429 1.755 -9.861 1.00 93.38 208 ASP A O 1
ATOM 1575 N N . GLY A 1 209 ? -6.340 4.001 -9.947 1.00 87.81 209 GLY A N 1
ATOM 1576 C CA . GLY A 1 209 ? -7.446 4.248 -9.026 1.00 87.81 209 GLY A CA 1
ATOM 1577 C C . GLY A 1 209 ? -8.802 3.920 -9.652 1.00 87.81 209 GLY A C 1
ATOM 1578 O O . GLY A 1 209 ? -8.922 3.691 -10.852 1.00 87.81 209 GLY A O 1
ATOM 1579 N N . SER A 1 210 ? -9.869 3.924 -8.852 1.00 85.62 210 SER A N 1
ATOM 1580 C CA . SER A 1 210 ? -11.240 3.785 -9.377 1.00 85.62 210 SER A CA 1
ATOM 1581 C C . SER A 1 210 ? -11.680 4.933 -10.291 1.00 85.62 210 SER A C 1
ATOM 1583 O O . SER A 1 210 ? -12.605 4.761 -11.084 1.00 85.62 210 SER A O 1
ATOM 1585 N N . VAL A 1 211 ? -11.041 6.099 -10.176 1.00 84.56 211 VAL A N 1
ATOM 1586 C CA . VAL A 1 211 ? -11.434 7.333 -10.876 1.00 84.56 211 VAL A CA 1
ATOM 1587 C C . VAL A 1 211 ? -10.304 7.978 -11.674 1.00 84.56 211 VAL A C 1
ATOM 1589 O O . VAL A 1 211 ? -10.556 8.913 -12.430 1.00 84.56 211 VAL A O 1
ATOM 1592 N N . GLU A 1 212 ? -9.073 7.492 -11.526 1.00 85.69 212 GLU A N 1
ATOM 1593 C CA . GLU A 1 212 ? -7.874 8.119 -12.080 1.00 85.69 212 GLU A CA 1
ATOM 1594 C C . GLU A 1 212 ? -6.881 7.062 -12.545 1.00 85.69 212 GLU A C 1
ATOM 1596 O O . GLU A 1 212 ? -6.662 6.061 -11.861 1.00 85.69 212 GLU A O 1
ATOM 1601 N N . ALA A 1 213 ? -6.262 7.316 -13.696 1.00 90.69 213 ALA A N 1
ATOM 1602 C CA . ALA A 1 213 ? -5.146 6.516 -14.171 1.00 90.69 213 ALA A CA 1
ATOM 1603 C C . ALA A 1 213 ? -3.892 6.818 -13.345 1.00 90.69 213 ALA A C 1
ATOM 1605 O O . ALA A 1 213 ? -3.652 7.967 -12.947 1.00 90.69 213 ALA A O 1
ATOM 1606 N N . MET A 1 214 ? -3.087 5.787 -13.120 1.00 93.81 214 MET A N 1
ATOM 1607 C CA . MET A 1 214 ? -1.787 5.920 -12.498 1.00 93.81 214 MET A CA 1
ATOM 1608 C C . MET A 1 214 ? -0.865 6.710 -13.424 1.00 93.81 214 MET A C 1
ATOM 1610 O O . MET A 1 214 ? -0.679 6.393 -14.592 1.00 93.81 214 MET A O 1
ATOM 1614 N N . GLU A 1 215 ? -0.253 7.753 -12.894 1.00 94.38 215 GLU A N 1
ATOM 1615 C CA . GLU A 1 215 ? 0.839 8.465 -13.536 1.00 94.38 215 GLU A CA 1
ATOM 1616 C C . GLU A 1 215 ? 2.172 7.899 -13.049 1.00 94.38 215 GLU A C 1
ATOM 1618 O O . GLU A 1 215 ? 2.994 7.511 -13.881 1.00 94.38 215 GLU A O 1
ATOM 1623 N N . ILE A 1 216 ? 2.337 7.792 -11.720 1.00 95.25 216 ILE A N 1
ATOM 1624 C CA . ILE A 1 216 ? 3.568 7.309 -11.084 1.00 95.25 216 ILE A CA 1
ATOM 1625 C C . ILE A 1 216 ? 3.295 6.235 -10.025 1.00 95.25 216 ILE A C 1
ATOM 1627 O O . ILE A 1 216 ? 2.453 6.414 -9.150 1.00 95.25 216 ILE A O 1
ATOM 1631 N N . GLY A 1 217 ? 4.034 5.125 -10.048 1.00 95.94 217 GLY A N 1
ATOM 1632 C CA . GLY A 1 217 ? 3.913 4.074 -9.029 1.00 95.94 217 GLY A CA 1
ATOM 1633 C C . GLY A 1 217 ? 4.584 4.455 -7.707 1.00 95.94 217 GLY A C 1
ATOM 1634 O O . GLY A 1 217 ? 3.916 4.651 -6.692 1.00 95.94 217 GLY A O 1
ATOM 1635 N N . ILE A 1 218 ? 5.910 4.580 -7.722 1.00 95.44 218 ILE A N 1
ATOM 1636 C CA . ILE A 1 218 ? 6.719 5.042 -6.589 1.00 95.44 218 ILE A CA 1
ATOM 1637 C C . ILE A 1 218 ? 7.426 6.327 -6.986 1.00 95.44 218 ILE A C 1
ATOM 1639 O O . ILE A 1 218 ? 8.037 6.403 -8.047 1.00 95.44 218 ILE A O 1
ATOM 1643 N N . ASP A 1 219 ? 7.379 7.312 -6.108 1.00 92.50 219 ASP A N 1
ATOM 1644 C CA . ASP A 1 219 ? 7.978 8.608 -6.332 1.00 92.50 219 ASP A CA 1
ATOM 1645 C C . ASP A 1 219 ? 8.798 9.046 -5.118 1.00 92.50 219 ASP A C 1
ATOM 1647 O O . ASP A 1 219 ? 8.267 9.251 -4.023 1.00 92.50 219 ASP A O 1
ATOM 1651 N N . VAL A 1 220 ? 10.105 9.146 -5.322 1.00 87.94 220 VAL A N 1
ATOM 1652 C CA . VAL A 1 220 ? 11.089 9.462 -4.293 1.00 87.94 220 VAL A CA 1
ATOM 1653 C C . VAL A 1 220 ? 11.683 10.831 -4.587 1.00 87.94 220 VAL A C 1
ATOM 1655 O O . VAL A 1 220 ? 12.427 11.007 -5.556 1.00 87.94 220 VAL A O 1
ATOM 1658 N N . ASP A 1 221 ? 11.369 11.784 -3.712 1.00 84.69 221 ASP A N 1
ATOM 1659 C CA . ASP A 1 221 ? 11.835 13.164 -3.786 1.00 84.69 221 ASP A CA 1
ATOM 1660 C C . ASP A 1 221 ? 12.577 13.544 -2.488 1.00 84.69 221 ASP A C 1
ATOM 1662 O O . ASP A 1 221 ? 12.004 14.085 -1.533 1.00 84.69 221 ASP A O 1
ATOM 1666 N N . LEU A 1 222 ? 13.866 13.180 -2.422 1.00 73.81 222 LEU A N 1
ATOM 1667 C CA . LEU A 1 222 ? 14.741 13.398 -1.261 1.00 73.81 222 LEU A CA 1
ATOM 1668 C C . LEU A 1 222 ? 15.574 14.672 -1.434 1.00 73.81 222 LEU A C 1
ATOM 1670 O O . LEU A 1 222 ? 16.798 14.638 -1.577 1.00 73.81 222 LEU A O 1
ATOM 1674 N N . ILE A 1 223 ? 14.895 15.813 -1.410 1.00 68.06 223 ILE A N 1
ATOM 1675 C CA . ILE A 1 223 ? 15.511 17.124 -1.607 1.00 68.06 223 ILE A CA 1
ATOM 1676 C C . ILE A 1 223 ? 16.518 17.428 -0.482 1.00 68.06 223 ILE A C 1
ATOM 1678 O O . ILE A 1 223 ? 16.170 17.432 0.695 1.00 68.06 223 ILE A O 1
ATOM 1682 N N . ASN A 1 224 ? 17.763 17.792 -0.805 1.00 61.12 224 ASN A N 1
ATOM 1683 C CA . ASN A 1 224 ? 18.753 18.334 0.154 1.00 61.12 224 ASN A CA 1
ATOM 1684 C C . ASN A 1 224 ? 19.160 17.431 1.351 1.00 61.12 224 ASN A C 1
ATOM 1686 O O . ASN A 1 224 ? 19.586 17.946 2.392 1.00 61.12 224 ASN A O 1
ATOM 1690 N N . SER A 1 225 ? 19.083 16.099 1.270 1.00 58.03 225 SER A N 1
ATOM 1691 C CA . SER A 1 225 ? 19.588 15.244 2.359 1.00 58.03 225 SER A CA 1
ATOM 1692 C C . SER A 1 225 ? 21.125 15.203 2.363 1.00 58.03 225 SER A C 1
ATOM 1694 O O . SER A 1 225 ? 21.748 14.525 1.546 1.00 58.03 225 SER A O 1
ATOM 1696 N N . THR A 1 226 ? 21.762 15.930 3.285 1.00 59.69 226 THR A N 1
ATOM 1697 C CA . THR A 1 226 ? 23.234 15.964 3.408 1.00 59.69 226 THR A CA 1
ATOM 1698 C C . THR A 1 226 ? 23.814 14.805 4.220 1.00 59.69 226 THR A C 1
ATOM 1700 O O . THR A 1 226 ? 25.025 14.601 4.198 1.00 59.69 226 THR A O 1
ATOM 1703 N N . ASN A 1 227 ? 22.979 14.063 4.956 1.00 51.47 227 ASN A N 1
ATOM 1704 C CA . ASN A 1 227 ? 23.426 13.161 6.014 1.00 51.47 227 ASN A CA 1
ATOM 1705 C C . ASN A 1 227 ? 22.708 11.807 5.933 1.00 51.47 227 ASN A C 1
ATOM 1707 O O . ASN A 1 227 ? 21.623 11.685 6.474 1.00 51.47 227 ASN A O 1
ATOM 1711 N N . GLU A 1 228 ? 23.368 10.794 5.368 1.00 56.38 228 GLU A N 1
ATOM 1712 C CA . GLU A 1 228 ? 23.030 9.355 5.454 1.00 56.38 228 GLU A CA 1
ATOM 1713 C C . GLU A 1 228 ? 22.325 8.732 4.241 1.00 56.38 228 GLU A C 1
ATOM 1715 O O . GLU A 1 228 ? 21.841 9.400 3.327 1.00 56.38 228 GLU A O 1
ATOM 1720 N N . ALA A 1 229 ? 22.418 7.405 4.192 1.00 54.50 229 ALA A N 1
ATOM 1721 C CA . ALA A 1 229 ? 22.156 6.589 3.029 1.00 54.50 229 ALA A CA 1
ATOM 1722 C C . ALA A 1 229 ? 20.743 5.984 3.102 1.00 54.50 229 ALA A C 1
ATOM 1724 O O . ALA A 1 229 ? 20.403 5.273 4.046 1.00 54.50 229 ALA A O 1
ATOM 1725 N N . ALA A 1 230 ? 19.928 6.233 2.075 1.00 65.62 230 ALA A N 1
ATOM 1726 C CA . ALA A 1 230 ? 18.603 5.631 1.952 1.00 65.62 230 ALA A CA 1
ATOM 1727 C C . ALA A 1 230 ? 18.720 4.133 1.620 1.00 65.62 230 ALA A C 1
ATOM 1729 O O . ALA A 1 230 ? 19.587 3.742 0.832 1.00 65.62 230 ALA A O 1
ATOM 1730 N N . ILE A 1 231 ? 17.871 3.302 2.234 1.00 77.19 231 ILE A N 1
ATOM 1731 C CA . ILE A 1 231 ? 17.614 1.931 1.777 1.00 77.19 231 ILE A CA 1
ATOM 1732 C C . ILE A 1 231 ? 16.380 2.008 0.887 1.00 77.19 231 ILE A C 1
ATOM 1734 O O . ILE A 1 231 ? 15.316 2.408 1.346 1.00 77.19 231 ILE A O 1
ATOM 1738 N N . PHE A 1 232 ? 16.520 1.621 -0.369 1.00 86.62 232 PHE A N 1
ATOM 1739 C CA . PHE A 1 232 ? 15.449 1.602 -1.349 1.00 86.62 232 PHE A CA 1
ATOM 1740 C C . PHE A 1 232 ? 15.444 0.244 -2.041 1.00 86.62 232 PHE A C 1
ATOM 1742 O O . PHE A 1 232 ? 16.290 -0.038 -2.892 1.00 86.62 232 PHE A O 1
ATOM 1749 N N . ASN A 1 233 ? 14.499 -0.603 -1.641 1.00 91.62 233 ASN A N 1
ATOM 1750 C CA . ASN A 1 233 ? 14.355 -1.951 -2.171 1.00 91.62 233 ASN A CA 1
ATOM 1751 C C . ASN A 1 233 ? 12.961 -2.126 -2.761 1.00 91.62 233 ASN A C 1
ATOM 1753 O O . ASN A 1 233 ? 11.967 -1.991 -2.055 1.00 91.62 233 ASN A O 1
ATOM 1757 N N . VAL A 1 234 ? 12.896 -2.466 -4.044 1.00 94.50 234 VAL A N 1
ATOM 1758 C CA . VAL A 1 234 ? 11.652 -2.760 -4.759 1.00 94.50 234 VAL A CA 1
ATOM 1759 C C . VAL A 1 234 ? 11.795 -4.133 -5.388 1.00 94.50 234 VAL A C 1
ATOM 1761 O O . VAL A 1 234 ? 12.570 -4.334 -6.324 1.00 94.50 234 VAL A O 1
ATOM 1764 N N . THR A 1 235 ? 11.081 -5.098 -4.831 1.00 94.25 235 THR A N 1
ATOM 1765 C CA . THR A 1 235 ? 11.254 -6.513 -5.151 1.00 94.25 235 THR A CA 1
ATOM 1766 C C . THR A 1 235 ? 9.927 -7.166 -5.455 1.00 94.25 235 TH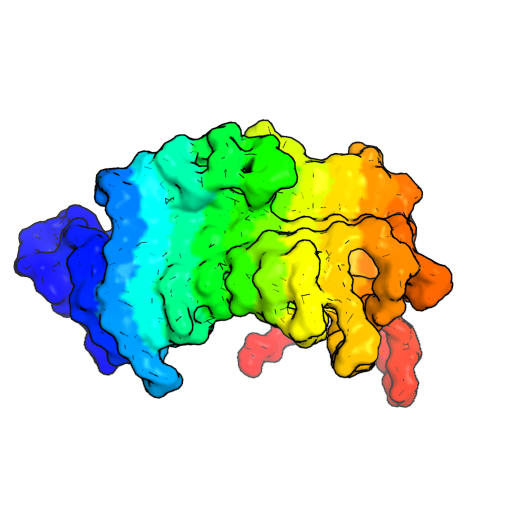R A C 1
ATOM 1768 O O . THR A 1 235 ? 8.968 -6.968 -4.715 1.00 94.25 235 THR A O 1
ATOM 1771 N N . GLU A 1 236 ? 9.861 -7.960 -6.520 1.00 93.75 236 GLU A N 1
ATOM 1772 C CA . GLU A 1 236 ? 8.674 -8.780 -6.808 1.00 93.75 236 GLU A CA 1
ATOM 1773 C C . GLU A 1 236 ? 7.384 -7.943 -6.850 1.00 93.75 236 GLU A C 1
ATOM 1775 O O . GLU A 1 236 ? 6.336 -8.369 -6.394 1.00 93.75 236 GLU A O 1
ATOM 1780 N N . CYS A 1 237 ? 7.455 -6.700 -7.321 1.00 96.56 237 CYS A N 1
ATOM 1781 C CA . CYS A 1 237 ? 6.305 -5.808 -7.420 1.00 96.56 237 CYS A CA 1
ATOM 1782 C C . CYS A 1 237 ? 5.759 -5.781 -8.851 1.00 96.56 237 CYS A C 1
ATOM 1784 O O . CYS A 1 237 ? 6.475 -6.030 -9.823 1.00 96.56 237 CYS A O 1
ATOM 1786 N N . THR A 1 238 ? 4.484 -5.440 -8.981 1.00 97.12 238 THR A N 1
ATOM 1787 C CA . THR A 1 238 ? 3.810 -5.218 -10.260 1.00 97.12 238 THR A CA 1
ATOM 1788 C C . THR A 1 238 ? 3.432 -3.750 -10.383 1.00 97.12 238 THR A C 1
ATOM 1790 O O . THR A 1 238 ? 2.760 -3.209 -9.510 1.00 97.12 238 THR A O 1
ATOM 1793 N N . PHE A 1 239 ? 3.818 -3.130 -11.491 1.00 97.81 239 PHE A N 1
ATOM 1794 C CA . PHE A 1 239 ? 3.435 -1.781 -11.885 1.00 97.81 239 PHE A CA 1
ATOM 1795 C C . PHE A 1 239 ? 2.660 -1.873 -13.192 1.00 97.81 239 PHE A C 1
ATOM 1797 O O . PHE A 1 239 ? 3.212 -2.296 -14.211 1.00 97.81 239 PHE A O 1
ATOM 1804 N N . TYR A 1 240 ? 1.387 -1.495 -13.164 1.00 96.31 240 TYR A N 1
ATOM 1805 C CA . TYR A 1 240 ? 0.484 -1.628 -14.300 1.00 96.31 240 TYR A CA 1
ATOM 1806 C C . TYR A 1 240 ? -0.239 -0.313 -14.581 1.00 96.31 240 TYR A C 1
ATOM 1808 O O . TYR A 1 240 ? -0.644 0.380 -13.656 1.00 96.31 240 TYR A O 1
ATOM 1816 N N . GLY A 1 241 ? -0.393 0.029 -15.860 1.00 94.50 241 GLY A N 1
ATOM 1817 C CA . GLY A 1 241 ? -1.212 1.173 -16.282 1.00 94.50 241 GLY A CA 1
ATOM 1818 C C . GLY A 1 241 ? -0.592 2.558 -16.061 1.00 94.50 241 GLY A C 1
ATOM 1819 O O . GLY A 1 241 ? -1.223 3.551 -16.402 1.00 94.50 241 GLY A O 1
ATOM 1820 N N . PHE A 1 242 ? 0.646 2.649 -15.560 1.00 95.25 242 PHE A N 1
ATOM 1821 C CA . PHE A 1 242 ? 1.304 3.936 -15.310 1.00 95.25 242 PHE A CA 1
ATOM 1822 C C . PHE A 1 242 ? 1.523 4.752 -16.597 1.00 95.25 242 PHE A C 1
ATOM 1824 O O . PHE A 1 242 ? 1.808 4.194 -17.657 1.00 95.25 242 PHE A O 1
ATOM 1831 N N . GLY A 1 243 ? 1.391 6.078 -16.497 1.00 93.44 243 GLY A N 1
ATOM 1832 C CA . GLY A 1 243 ? 1.458 7.004 -17.631 1.00 93.44 243 GLY A CA 1
ATOM 1833 C C . GLY A 1 243 ? 2.834 7.624 -17.887 1.00 93.44 243 GLY A C 1
ATOM 1834 O O . GLY A 1 243 ? 3.200 7.830 -19.045 1.00 93.44 243 GLY A O 1
ATOM 1835 N N . THR A 1 244 ? 3.617 7.919 -16.846 1.00 94.19 244 THR A N 1
ATOM 1836 C CA . THR A 1 244 ? 4.949 8.534 -17.001 1.00 94.19 244 THR A CA 1
ATOM 1837 C C . THR A 1 244 ? 6.042 7.577 -16.563 1.00 94.19 244 THR A C 1
ATOM 1839 O O . THR A 1 244 ? 6.742 7.048 -17.430 1.00 94.19 244 THR A O 1
ATOM 1842 N N . ASP A 1 245 ? 6.126 7.320 -15.259 1.00 95.75 245 ASP A N 1
ATOM 1843 C CA . ASP A 1 245 ? 7.203 6.585 -14.604 1.00 95.75 245 ASP A CA 1
ATOM 1844 C C . ASP A 1 245 ? 6.629 5.532 -13.651 1.00 95.75 245 ASP A C 1
ATOM 1846 O O . ASP A 1 245 ? 5.866 5.866 -12.755 1.00 95.75 245 ASP A O 1
ATOM 1850 N N . ALA A 1 246 ? 7.012 4.258 -13.740 1.00 97.12 246 ALA A N 1
ATOM 1851 C CA . ALA A 1 246 ? 6.627 3.328 -12.669 1.00 97.12 246 ALA A CA 1
ATOM 1852 C C . ALA A 1 246 ? 7.361 3.651 -11.360 1.00 97.12 246 ALA A C 1
ATOM 1854 O O . ALA A 1 246 ? 6.769 3.600 -10.282 1.00 97.12 246 ALA A O 1
ATOM 1855 N N . ILE A 1 247 ? 8.642 4.009 -11.465 1.00 95.56 247 ILE A N 1
ATOM 1856 C CA . ILE A 1 247 ? 9.476 4.482 -10.365 1.00 95.56 247 ILE A CA 1
ATOM 1857 C C . ILE A 1 247 ? 10.175 5.768 -10.810 1.00 95.56 247 ILE A C 1
ATOM 1859 O O . ILE A 1 247 ? 10.989 5.738 -11.734 1.00 95.56 247 ILE A O 1
ATOM 1863 N N . ALA A 1 248 ? 9.894 6.872 -10.124 1.00 92.62 248 ALA A N 1
ATOM 1864 C CA . ALA A 1 248 ? 10.601 8.136 -10.265 1.00 92.62 248 ALA A CA 1
ATOM 1865 C C . ALA A 1 248 ? 11.511 8.357 -9.050 1.00 92.62 248 ALA A C 1
ATOM 1867 O O . ALA A 1 248 ? 11.064 8.359 -7.904 1.00 92.62 248 ALA A O 1
ATOM 1868 N N . ILE A 1 249 ? 12.800 8.532 -9.312 1.00 88.12 249 ILE A N 1
ATOM 1869 C CA . ILE A 1 249 ? 13.823 8.880 -8.331 1.00 88.12 249 ILE A CA 1
ATOM 1870 C C . ILE A 1 249 ? 14.371 10.241 -8.757 1.00 88.12 249 ILE A C 1
ATOM 1872 O O . ILE A 1 249 ? 15.215 10.324 -9.651 1.00 88.12 249 ILE A O 1
ATOM 1876 N N . ARG A 1 250 ? 13.858 11.317 -8.158 1.00 85.50 250 ARG A N 1
ATOM 1877 C CA . ARG A 1 250 ? 14.209 12.681 -8.582 1.00 85.50 250 ARG A CA 1
ATOM 1878 C C . ARG A 1 250 ? 15.575 13.090 -8.067 1.00 85.50 250 ARG A C 1
ATOM 1880 O O . ARG A 1 250 ? 16.484 13.405 -8.828 1.00 85.50 250 ARG A O 1
ATOM 1887 N N . GLU A 1 251 ? 15.738 12.975 -6.760 1.00 74.50 251 GLU A N 1
ATOM 1888 C CA . GLU A 1 251 ? 16.987 13.247 -6.070 1.00 74.50 251 GLU A CA 1
ATOM 1889 C C . GLU A 1 251 ? 17.266 12.092 -5.109 1.00 74.50 251 GLU A C 1
ATOM 1891 O O . GLU A 1 251 ? 16.393 11.671 -4.348 1.00 74.50 251 GLU A O 1
ATOM 1896 N N . LEU A 1 252 ? 18.490 11.562 -5.150 1.00 64.25 252 LEU A N 1
ATOM 1897 C CA . LEU A 1 252 ? 19.013 10.705 -4.090 1.00 64.25 252 LEU A CA 1
ATOM 1898 C C . LEU A 1 252 ? 20.075 11.488 -3.316 1.00 64.25 252 LEU A C 1
ATOM 1900 O O . LEU A 1 252 ? 20.861 12.204 -3.942 1.00 64.25 252 LEU A O 1
ATOM 1904 N N . PRO A 1 253 ? 20.164 11.316 -1.981 1.00 57.25 253 PRO A N 1
ATOM 1905 C CA . PRO A 1 253 ? 21.273 11.838 -1.199 1.00 57.25 253 PRO A CA 1
ATOM 1906 C C . PRO A 1 253 ? 22.596 11.532 -1.891 1.00 57.25 253 PRO A C 1
ATOM 1908 O O . PRO A 1 253 ? 22.801 10.422 -2.379 1.00 57.25 253 PRO A O 1
ATOM 1911 N N . ASN A 1 254 ? 23.522 12.485 -1.897 1.00 56.16 254 ASN A N 1
ATOM 1912 C CA . ASN A 1 254 ? 24.870 12.256 -2.396 1.00 56.16 254 ASN A CA 1
ATOM 1913 C C . ASN A 1 254 ? 25.532 11.098 -1.611 1.00 56.16 254 ASN A C 1
ATOM 1915 O O . ASN A 1 254 ? 25.992 11.279 -0.483 1.00 56.16 254 ASN A O 1
ATOM 1919 N N . ILE A 1 255 ? 25.589 9.902 -2.214 1.00 54.25 255 ILE A N 1
ATOM 1920 C CA . ILE A 1 255 ? 26.080 8.653 -1.592 1.00 54.25 255 ILE A CA 1
ATOM 1921 C C . ILE A 1 255 ? 27.590 8.707 -1.286 1.00 54.25 255 ILE A C 1
ATOM 1923 O O . ILE A 1 255 ? 28.107 7.844 -0.578 1.00 54.25 255 ILE A O 1
ATOM 1927 N N . ASN A 1 256 ? 28.320 9.736 -1.739 1.00 51.34 256 ASN A N 1
ATOM 1928 C CA . ASN A 1 256 ? 29.776 9.828 -1.567 1.00 51.34 256 ASN A CA 1
ATOM 1929 C C . ASN A 1 256 ? 30.253 9.758 -0.101 1.00 51.34 256 ASN A C 1
ATOM 1931 O O . ASN A 1 256 ? 31.415 9.432 0.135 1.00 51.34 256 ASN A O 1
ATOM 1935 N N . THR A 1 257 ? 29.385 10.017 0.883 1.00 54.28 257 THR A N 1
ATOM 1936 C CA . THR A 1 257 ? 29.725 9.902 2.313 1.00 54.28 257 THR A CA 1
ATOM 1937 C C . THR A 1 257 ? 29.540 8.476 2.870 1.00 54.28 257 THR A C 1
ATOM 1939 O O . THR A 1 257 ? 30.191 8.125 3.852 1.00 54.28 257 THR A O 1
ATOM 1942 N N . TYR A 1 258 ? 28.714 7.625 2.240 1.00 55.47 258 TYR A N 1
ATOM 1943 C CA . TYR A 1 258 ? 28.354 6.286 2.738 1.00 55.47 258 TYR A CA 1
ATOM 1944 C C . TYR A 1 258 ? 28.188 5.259 1.595 1.00 55.47 258 TYR A C 1
ATOM 1946 O O . TYR A 1 258 ? 27.065 4.925 1.218 1.00 55.47 258 TYR A O 1
ATOM 1954 N N . PRO A 1 259 ? 29.283 4.686 1.064 1.00 51.31 259 PRO A N 1
ATOM 1955 C CA . PRO A 1 259 ? 29.262 3.764 -0.082 1.00 51.31 259 PRO A CA 1
ATOM 1956 C C . PRO A 1 259 ? 28.673 2.364 0.210 1.00 51.31 259 PRO A C 1
ATOM 1958 O O . PRO A 1 259 ? 28.893 1.437 -0.564 1.00 51.31 259 PRO A O 1
ATOM 1961 N N . TYR A 1 260 ? 27.970 2.173 1.331 1.00 52.44 260 TYR A N 1
ATOM 1962 C CA . TYR A 1 260 ? 27.581 0.849 1.836 1.00 52.44 260 TYR A CA 1
ATOM 1963 C C . TYR A 1 260 ? 26.112 0.479 1.616 1.00 52.44 260 TYR A C 1
ATOM 1965 O O . TYR A 1 260 ? 25.731 -0.650 1.924 1.00 52.44 260 TYR A O 1
ATOM 1973 N N . ASN A 1 261 ? 25.292 1.377 1.067 1.00 63.59 261 ASN A N 1
ATOM 1974 C CA . ASN A 1 261 ? 23.900 1.046 0.781 1.00 63.59 261 ASN A CA 1
ATOM 1975 C C . ASN A 1 261 ? 23.763 0.471 -0.624 1.00 63.59 261 ASN A C 1
ATOM 1977 O O . ASN A 1 261 ? 23.892 1.180 -1.622 1.00 63.59 261 ASN A O 1
ATOM 1981 N N . LEU A 1 262 ? 23.497 -0.832 -0.667 1.00 67.19 262 LEU A N 1
ATOM 1982 C CA . LEU A 1 262 ? 23.059 -1.534 -1.862 1.00 67.19 262 LEU A CA 1
ATOM 1983 C C . LEU A 1 262 ? 21.537 -1.406 -1.951 1.00 67.19 262 LEU A C 1
ATOM 1985 O O . LEU A 1 262 ? 20.818 -2.007 -1.156 1.00 67.19 262 LEU A O 1
ATOM 1989 N N . ASN A 1 263 ? 21.075 -0.605 -2.903 1.00 84.50 263 ASN A N 1
ATOM 1990 C CA . ASN A 1 263 ? 19.668 -0.478 -3.262 1.00 84.50 263 ASN A CA 1
ATOM 1991 C C . ASN A 1 263 ? 19.362 -1.465 -4.384 1.00 84.50 263 ASN A C 1
ATOM 1993 O O . ASN A 1 263 ? 20.201 -1.677 -5.264 1.00 84.50 263 ASN A O 1
ATOM 1997 N N . VAL A 1 264 ? 18.181 -2.073 -4.373 1.00 89.38 264 VAL A N 1
ATOM 1998 C CA . VAL A 1 264 ? 17.843 -3.129 -5.334 1.00 89.38 264 VAL A CA 1
ATOM 1999 C C . VAL A 1 264 ? 16.458 -2.904 -5.928 1.00 89.38 264 VAL A C 1
ATOM 2001 O O . VAL A 1 264 ? 15.476 -2.786 -5.203 1.00 89.38 264 VAL A O 1
ATOM 2004 N N . ILE A 1 265 ? 16.372 -2.918 -7.260 1.00 92.94 265 ILE A N 1
ATOM 2005 C CA . ILE A 1 265 ? 15.113 -3.031 -8.005 1.00 92.94 265 ILE A CA 1
ATOM 2006 C C . ILE A 1 265 ? 15.153 -4.349 -8.775 1.00 92.94 265 ILE A C 1
ATOM 2008 O O . ILE A 1 265 ? 15.842 -4.474 -9.793 1.00 92.94 265 ILE A O 1
ATOM 2012 N N . GLN A 1 266 ? 14.443 -5.353 -8.271 1.00 93.19 266 GLN A N 1
ATOM 2013 C CA . GLN A 1 266 ? 14.592 -6.729 -8.728 1.00 93.19 266 GLN A CA 1
ATOM 2014 C C . GLN A 1 266 ? 13.262 -7.470 -8.890 1.00 93.19 266 GLN A C 1
ATOM 2016 O O . GLN A 1 266 ? 12.369 -7.345 -8.062 1.00 93.19 266 GLN A O 1
ATOM 2021 N N . ASN A 1 267 ? 13.170 -8.342 -9.899 1.00 93.19 267 ASN A N 1
ATOM 2022 C CA . ASN A 1 267 ? 12.023 -9.242 -10.094 1.00 93.19 267 ASN A CA 1
ATOM 2023 C C . ASN A 1 267 ? 10.685 -8.503 -10.269 1.00 93.19 267 ASN A C 1
ATOM 2025 O O . ASN A 1 267 ? 9.641 -9.065 -9.963 1.00 93.19 267 ASN A O 1
ATOM 2029 N N . ASN A 1 268 ? 10.673 -7.251 -10.717 1.00 96.19 268 ASN A N 1
ATOM 2030 C CA . ASN A 1 268 ? 9.433 -6.495 -10.883 1.00 96.19 268 ASN A CA 1
ATOM 2031 C C . ASN A 1 268 ? 8.869 -6.649 -12.299 1.00 96.19 268 ASN A C 1
ATOM 2033 O O . ASN A 1 268 ? 9.623 -6.879 -13.245 1.00 96.19 268 ASN A O 1
ATOM 2037 N N . ILE A 1 269 ? 7.557 -6.470 -12.455 1.00 96.62 269 ILE A N 1
ATOM 2038 C CA . ILE A 1 269 ? 6.909 -6.306 -13.762 1.00 96.62 269 ILE A CA 1
ATOM 2039 C C . ILE A 1 269 ? 6.521 -4.843 -13.930 1.00 96.62 269 ILE A C 1
ATOM 2041 O O . ILE A 1 269 ? 5.792 -4.298 -13.106 1.00 96.62 269 ILE A O 1
ATOM 2045 N N . PHE A 1 270 ? 6.969 -4.236 -15.023 1.00 97.62 270 PHE A N 1
ATOM 2046 C CA . PHE A 1 270 ? 6.606 -2.893 -15.448 1.00 97.62 270 PHE A CA 1
ATOM 2047 C C . PHE A 1 270 ? 5.834 -2.976 -16.765 1.00 97.62 270 PHE A C 1
ATOM 2049 O O . PHE A 1 270 ? 6.424 -3.253 -17.810 1.00 97.62 270 PHE A O 1
ATOM 2056 N N . TYR A 1 271 ? 4.523 -2.743 -16.722 1.00 96.62 271 TYR A N 1
ATOM 2057 C CA . TYR A 1 271 ? 3.665 -2.761 -17.904 1.00 96.62 271 TYR A CA 1
ATOM 2058 C C . TYR A 1 271 ? 2.771 -1.514 -17.976 1.00 96.62 271 TYR A C 1
ATOM 2060 O O . TYR A 1 271 ? 1.677 -1.474 -17.415 1.00 96.62 271 TYR A O 1
ATOM 2068 N N . GLY A 1 272 ? 3.251 -0.470 -18.653 1.00 90.12 272 GLY A N 1
ATOM 2069 C CA . GLY A 1 272 ? 2.508 0.779 -18.864 1.00 90.12 272 GLY A CA 1
ATOM 2070 C C . GLY A 1 272 ? 2.134 0.906 -20.333 1.00 90.12 272 GLY A C 1
ATOM 2071 O O . GLY A 1 272 ? 3.006 0.792 -21.179 1.00 90.12 272 GLY A O 1
ATOM 2072 N N . SER A 1 273 ? 0.865 1.116 -20.683 1.00 75.69 273 SER A N 1
ATOM 2073 C CA . SER A 1 273 ? 0.457 1.188 -22.095 1.00 75.69 273 SER A CA 1
ATOM 2074 C C . SER A 1 273 ? 0.804 2.555 -22.708 1.00 75.69 273 SER A C 1
ATOM 2076 O O . SER A 1 273 ? -0.041 3.438 -22.815 1.00 75.69 273 SER A O 1
ATOM 2078 N N . SER A 1 274 ? 2.051 2.718 -23.170 1.00 80.06 274 SER A N 1
ATOM 2079 C CA . SER A 1 274 ? 2.656 3.971 -23.684 1.00 80.06 274 SER A CA 1
ATOM 2080 C C . SER A 1 274 ? 3.307 4.863 -22.622 1.00 80.06 274 SER A C 1
ATOM 2082 O O . SER A 1 274 ? 3.372 6.082 -22.789 1.00 80.06 274 SER A O 1
ATOM 2084 N N . ALA A 1 275 ? 3.817 4.266 -21.548 1.00 91.44 275 ALA A N 1
ATOM 2085 C CA . ALA A 1 275 ? 4.573 5.010 -20.550 1.00 91.44 275 ALA A CA 1
ATOM 2086 C C . ALA A 1 275 ? 5.934 5.484 -21.085 1.00 91.44 275 ALA A C 1
ATOM 2088 O O . ALA A 1 275 ? 6.535 4.875 -21.981 1.00 91.44 275 ALA A O 1
ATOM 2089 N N . THR A 1 276 ? 6.458 6.559 -20.495 1.00 94.50 276 THR A N 1
ATOM 2090 C CA . THR A 1 276 ? 7.768 7.092 -20.889 1.00 94.50 276 THR A CA 1
ATOM 2091 C C . THR A 1 276 ? 8.884 6.216 -20.332 1.00 94.50 276 THR A C 1
ATOM 2093 O O . THR A 1 276 ? 9.686 5.690 -21.104 1.00 94.50 276 THR A O 1
ATOM 2096 N N . ASN A 1 277 ? 8.917 5.990 -19.019 1.00 96.06 277 ASN A N 1
ATOM 2097 C CA . ASN A 1 277 ? 9.972 5.218 -18.375 1.00 96.06 277 ASN A CA 1
ATOM 2098 C C . ASN A 1 277 ? 9.383 4.171 -17.426 1.00 96.06 277 ASN A C 1
ATOM 2100 O O . ASN A 1 277 ? 8.402 4.424 -16.739 1.00 96.06 277 ASN A O 1
ATOM 2104 N N . ALA A 1 278 ? 9.998 2.995 -17.315 1.00 96.62 278 ALA A N 1
ATOM 2105 C CA . ALA A 1 278 ? 9.747 2.156 -16.142 1.00 96.62 278 ALA A CA 1
ATOM 2106 C C . ALA A 1 278 ? 10.468 2.738 -14.919 1.00 96.62 278 ALA A C 1
ATOM 2108 O O . ALA A 1 278 ? 9.861 2.940 -13.874 1.00 96.62 278 ALA A O 1
ATOM 2109 N N . ILE A 1 279 ? 11.754 3.054 -15.061 1.00 94.94 279 ILE A N 1
ATOM 2110 C CA . ILE A 1 279 ? 12.566 3.634 -13.990 1.00 94.94 279 ILE A CA 1
ATOM 2111 C C . ILE A 1 279 ? 13.176 4.937 -14.503 1.00 94.94 279 ILE A C 1
ATOM 2113 O O . ILE A 1 279 ? 13.884 4.932 -15.510 1.00 94.94 279 ILE A O 1
ATOM 2117 N N . ASN A 1 280 ? 12.918 6.043 -13.814 1.00 93.00 280 ASN A N 1
ATOM 2118 C CA . ASN A 1 280 ? 13.458 7.360 -14.129 1.00 93.00 280 ASN A CA 1
ATOM 2119 C C . ASN A 1 280 ? 14.316 7.867 -12.964 1.00 93.00 280 ASN A C 1
ATOM 2121 O O . ASN A 1 280 ? 13.856 7.890 -11.825 1.00 93.00 280 ASN A O 1
ATOM 2125 N N . ILE A 1 281 ? 15.564 8.243 -13.245 1.00 88.12 281 ILE A N 1
ATOM 2126 C CA . ILE A 1 281 ? 16.543 8.728 -12.266 1.00 88.12 281 ILE A CA 1
ATOM 2127 C C . ILE A 1 281 ? 17.040 10.096 -12.736 1.00 88.12 281 ILE A C 1
ATOM 2129 O O . ILE A 1 281 ? 17.899 10.181 -13.615 1.00 88.12 281 ILE A O 1
ATOM 2133 N N . GLU A 1 282 ? 16.485 11.172 -12.182 1.00 85.06 282 GLU A N 1
ATOM 2134 C CA . GLU A 1 282 ? 16.665 12.521 -12.736 1.00 85.06 282 GLU A CA 1
ATOM 2135 C C . GLU A 1 282 ? 18.066 13.100 -12.463 1.00 85.06 282 GLU A C 1
ATOM 2137 O O . GLU A 1 282 ? 18.617 13.809 -13.311 1.00 85.06 282 GLU A O 1
ATOM 2142 N N . ASP A 1 283 ? 18.704 12.744 -11.343 1.00 72.88 283 ASP A N 1
ATOM 2143 C CA . ASP A 1 283 ? 20.065 13.191 -11.030 1.00 72.88 283 ASP A CA 1
ATOM 2144 C C . ASP A 1 283 ? 21.141 12.245 -11.611 1.00 72.88 283 ASP A C 1
ATOM 2146 O O . ASP A 1 283 ? 21.433 11.158 -11.106 1.00 72.88 283 ASP A O 1
ATOM 2150 N N . ALA A 1 284 ? 21.781 12.685 -12.699 1.00 55.97 284 ALA A N 1
ATOM 2151 C CA . ALA A 1 284 ? 22.858 11.963 -13.382 1.00 55.97 284 ALA A CA 1
ATOM 2152 C C . ALA A 1 284 ? 24.210 11.976 -12.636 1.00 55.97 284 ALA A C 1
ATOM 2154 O O . ALA A 1 284 ? 25.155 11.317 -13.079 1.00 55.97 284 ALA A O 1
ATOM 2155 N N . SER A 1 285 ? 24.341 12.738 -11.543 1.00 57.44 285 SER A N 1
ATOM 2156 C CA . SER A 1 285 ? 25.579 12.832 -10.756 1.00 57.44 285 SER A CA 1
ATOM 2157 C C . SER A 1 285 ? 25.717 11.736 -9.693 1.00 57.44 285 SER A C 1
ATOM 2159 O O . SER A 1 285 ? 26.779 11.583 -9.080 1.00 57.44 285 SER A O 1
ATOM 2161 N N . VAL A 1 286 ? 24.667 10.937 -9.498 1.00 55.47 286 VAL A N 1
ATOM 2162 C CA . VAL A 1 286 ? 24.599 9.952 -8.426 1.00 55.47 286 VAL A CA 1
ATOM 2163 C C . VAL A 1 286 ? 25.235 8.634 -8.881 1.00 55.47 286 VAL A C 1
ATOM 2165 O O . VAL A 1 286 ? 24.684 7.893 -9.691 1.00 55.47 286 VAL A O 1
ATOM 2168 N N . ASN A 1 287 ? 26.408 8.309 -8.330 1.00 54.12 287 ASN A N 1
ATOM 2169 C CA . ASN A 1 287 ? 26.993 6.965 -8.396 1.00 54.12 287 ASN A CA 1
ATOM 2170 C C . ASN A 1 287 ? 26.185 6.057 -7.456 1.00 54.12 287 ASN A C 1
ATOM 2172 O O . ASN A 1 287 ? 26.573 5.798 -6.316 1.00 54.12 287 ASN A O 1
ATOM 2176 N N . THR A 1 288 ? 24.976 5.709 -7.888 1.00 60.22 288 THR A N 1
ATOM 2177 C CA . THR A 1 288 ? 24.015 4.976 -7.073 1.00 60.22 288 THR A CA 1
ATOM 2178 C C . THR A 1 288 ? 24.520 3.556 -6.880 1.00 60.22 288 THR A C 1
ATOM 2180 O O . THR A 1 288 ? 24.780 2.847 -7.846 1.00 60.22 288 THR A O 1
ATOM 2183 N N . GLY A 1 289 ? 24.638 3.096 -5.635 1.00 72.00 289 GLY A N 1
ATOM 2184 C CA . GLY A 1 289 ? 24.754 1.668 -5.322 1.00 72.00 289 GLY A CA 1
ATOM 2185 C C . GLY A 1 289 ? 23.469 0.901 -5.668 1.00 72.00 289 GLY A C 1
ATOM 2186 O O . GLY A 1 289 ? 23.032 0.072 -4.879 1.00 72.00 289 GLY A O 1
ATOM 2187 N N . LEU A 1 290 ? 22.817 1.236 -6.786 1.00 81.50 290 LEU A N 1
ATOM 2188 C CA . LEU A 1 290 ? 21.554 0.691 -7.250 1.00 81.50 290 LEU A CA 1
ATOM 2189 C C . LEU A 1 290 ? 21.823 -0.457 -8.220 1.00 81.50 290 LEU A C 1
ATOM 2191 O O . LEU A 1 290 ? 22.398 -0.272 -9.292 1.00 81.50 290 LEU A O 1
ATOM 2195 N N . LEU A 1 291 ? 21.367 -1.643 -7.843 1.00 87.50 291 LEU A N 1
ATOM 2196 C CA . LEU A 1 291 ? 21.339 -2.819 -8.692 1.00 87.50 291 LEU A CA 1
ATOM 2197 C C . LEU A 1 291 ? 19.936 -2.984 -9.278 1.00 87.50 291 LEU A C 1
ATOM 2199 O O . LEU A 1 291 ? 18.965 -3.158 -8.541 1.00 87.50 291 LEU A O 1
ATOM 2203 N N . ILE A 1 292 ? 19.838 -2.975 -10.606 1.00 91.31 292 ILE A N 1
ATOM 2204 C CA . ILE A 1 292 ? 18.602 -3.274 -11.331 1.00 91.31 292 ILE A CA 1
ATOM 2205 C C . ILE A 1 292 ? 18.793 -4.634 -11.998 1.00 91.31 292 ILE A C 1
ATOM 2207 O O . ILE A 1 292 ? 19.691 -4.798 -12.826 1.00 91.31 292 ILE A O 1
ATOM 2211 N N . VAL A 1 293 ? 17.999 -5.634 -11.611 1.00 91.69 293 VAL A N 1
ATOM 2212 C CA . VAL A 1 293 ? 18.219 -7.010 -12.078 1.00 91.69 293 VAL A CA 1
ATOM 2213 C C . VAL A 1 293 ? 16.922 -7.773 -12.317 1.00 91.69 293 VAL A C 1
ATOM 2215 O O . VAL A 1 293 ? 16.039 -7.824 -11.468 1.00 91.69 293 VAL A O 1
ATOM 2218 N N . GLY A 1 294 ? 16.853 -8.430 -13.475 1.00 91.25 294 GLY A N 1
ATOM 2219 C CA . GLY A 1 294 ? 15.723 -9.118 -14.101 1.00 91.25 294 GLY A CA 1
ATOM 2220 C C . GLY A 1 294 ? 14.345 -8.697 -13.656 1.00 91.25 294 GLY A C 1
ATOM 2221 O O . GLY A 1 294 ? 13.599 -9.437 -13.014 1.00 91.25 294 GLY A O 1
ATOM 2222 N N . ASN A 1 295 ? 14.044 -7.474 -14.052 1.00 95.25 295 ASN A N 1
ATOM 2223 C CA . ASN A 1 295 ? 12.692 -6.984 -14.160 1.00 95.25 295 ASN A CA 1
ATOM 2224 C C . ASN A 1 295 ? 12.182 -7.239 -15.587 1.00 95.25 295 ASN A C 1
ATOM 2226 O O . ASN A 1 295 ? 12.975 -7.323 -16.532 1.00 95.25 295 ASN A O 1
ATOM 2230 N N . ALA A 1 296 ? 10.865 -7.334 -15.731 1.00 95.88 296 ALA A N 1
ATOM 2231 C CA . ALA A 1 296 ? 10.182 -7.430 -17.010 1.00 95.88 296 ALA A CA 1
ATOM 2232 C C . ALA A 1 296 ? 9.579 -6.079 -17.410 1.00 95.88 296 ALA A C 1
ATOM 2234 O O . ALA A 1 296 ? 9.047 -5.362 -16.563 1.00 95.88 296 ALA A O 1
ATOM 2235 N N . TYR A 1 297 ? 9.659 -5.735 -18.694 1.00 97.19 297 TYR A N 1
ATOM 2236 C CA . TYR A 1 297 ? 9.288 -4.423 -19.221 1.00 97.19 297 TYR A CA 1
ATOM 2237 C C . TYR A 1 297 ? 8.434 -4.558 -20.481 1.00 97.19 297 TYR A C 1
ATOM 2239 O O . TYR A 1 297 ? 8.926 -5.058 -21.491 1.00 97.19 297 TYR A O 1
ATOM 2247 N N . GLY A 1 298 ? 7.203 -4.053 -20.458 1.00 96.69 298 GLY A N 1
ATOM 2248 C CA . GLY A 1 298 ? 6.325 -3.969 -21.627 1.00 96.69 298 GLY A CA 1
ATOM 2249 C C . GLY A 1 298 ? 5.627 -2.616 -21.723 1.00 96.69 298 GLY A C 1
ATOM 2250 O O . GLY A 1 298 ? 5.366 -1.961 -20.716 1.00 96.69 298 GLY A O 1
ATOM 2251 N N . GLY A 1 299 ? 5.381 -2.161 -22.952 1.00 95.12 299 GLY A N 1
ATOM 2252 C CA . GLY A 1 299 ? 4.675 -0.902 -23.226 1.00 95.12 299 GLY A CA 1
ATOM 2253 C C . GLY A 1 299 ? 5.408 0.397 -22.829 1.00 95.12 299 GLY A C 1
ATOM 2254 O O . GLY A 1 299 ? 4.861 1.483 -23.009 1.00 95.12 299 GLY A O 1
ATOM 2255 N N . VAL A 1 300 ? 6.650 0.317 -22.345 1.00 96.19 300 VAL A N 1
ATOM 2256 C CA . VAL A 1 300 ? 7.473 1.479 -21.965 1.00 96.19 300 VAL A CA 1
ATOM 2257 C C . VAL A 1 300 ? 8.395 1.931 -23.099 1.00 96.19 300 VAL A C 1
ATOM 2259 O O . VAL A 1 300 ? 8.913 1.103 -23.849 1.00 96.19 300 VAL A O 1
ATOM 2262 N N . THR A 1 301 ? 8.663 3.238 -23.192 1.00 95.75 301 THR A N 1
ATOM 2263 C CA . THR A 1 301 ? 9.665 3.774 -24.137 1.00 95.75 301 THR A CA 1
ATOM 2264 C C . THR A 1 301 ? 11.088 3.480 -23.660 1.00 95.75 301 THR A C 1
ATOM 2266 O O . THR A 1 301 ? 11.910 2.989 -24.432 1.00 95.75 301 THR A O 1
ATOM 2269 N N . ASN A 1 302 ? 11.370 3.730 -22.378 1.00 94.81 302 ASN A N 1
ATOM 2270 C CA . ASN A 1 302 ? 12.660 3.463 -21.749 1.00 94.81 302 ASN A CA 1
ATOM 2271 C C . ASN A 1 302 ? 12.490 2.500 -20.567 1.00 94.81 302 ASN A C 1
ATOM 2273 O O . ASN A 1 302 ? 11.661 2.715 -19.684 1.00 94.81 302 ASN A O 1
ATOM 2277 N N . GLN A 1 303 ? 13.316 1.456 -20.495 1.00 94.81 303 GLN A N 1
ATOM 2278 C CA . GLN A 1 303 ? 13.362 0.594 -19.304 1.00 94.81 303 GLN A CA 1
ATOM 2279 C C . GLN A 1 303 ? 13.983 1.333 -18.111 1.00 94.81 303 GLN A C 1
ATOM 2281 O O . GLN A 1 303 ? 13.489 1.252 -16.990 1.00 94.81 303 GLN A O 1
ATOM 2286 N N . VAL A 1 304 ? 15.059 2.076 -18.370 1.00 92.75 304 VAL A N 1
ATOM 2287 C CA . VAL A 1 304 ? 15.752 2.919 -17.395 1.00 92.75 304 VAL A CA 1
ATOM 2288 C C . VAL A 1 304 ? 16.163 4.212 -18.095 1.00 92.75 304 VAL A C 1
ATOM 2290 O O . VAL A 1 304 ? 16.730 4.163 -19.187 1.00 92.75 304 VAL A O 1
ATOM 2293 N N . ASN A 1 305 ? 15.882 5.354 -17.476 1.00 91.50 305 ASN A N 1
ATOM 2294 C CA . ASN A 1 305 ? 16.304 6.677 -17.920 1.00 91.50 305 ASN A CA 1
ATOM 2295 C C . ASN A 1 305 ? 17.143 7.361 -16.828 1.00 91.50 305 ASN A C 1
ATOM 2297 O O . ASN A 1 305 ? 16.766 7.341 -15.660 1.00 91.50 305 ASN A O 1
ATOM 2301 N N . GLY A 1 306 ? 18.261 7.984 -17.217 1.00 86.88 306 GLY A N 1
ATOM 2302 C CA . GLY A 1 306 ? 19.136 8.748 -16.319 1.00 86.88 306 GLY A CA 1
ATOM 2303 C C . GLY A 1 306 ? 20.145 7.928 -15.494 1.00 86.88 306 GLY A C 1
ATOM 2304 O O . GLY A 1 306 ? 20.559 6.847 -15.906 1.00 86.88 306 GLY A O 1
ATOM 2305 N N . GLY A 1 307 ? 20.621 8.501 -14.377 1.00 72.12 307 GLY A N 1
ATOM 2306 C CA . GLY A 1 307 ? 21.524 7.869 -13.392 1.00 72.12 307 GLY A CA 1
ATOM 2307 C C . GLY A 1 307 ? 22.956 7.493 -13.838 1.00 72.12 307 GLY A C 1
ATOM 2308 O O . GLY A 1 307 ? 23.647 6.726 -13.166 1.00 72.12 307 GLY A O 1
ATOM 2309 N N . GLY A 1 308 ? 23.442 8.069 -14.941 1.00 70.12 308 GLY A N 1
ATOM 2310 C CA . GLY A 1 308 ? 24.845 7.973 -15.366 1.00 70.12 308 GLY A CA 1
ATOM 2311 C C . GLY A 1 308 ? 25.221 6.663 -16.076 1.00 70.12 308 GLY A C 1
ATOM 2312 O O . GLY A 1 308 ? 24.412 5.764 -16.271 1.00 70.12 308 GLY A O 1
ATOM 2313 N N . THR A 1 309 ? 26.482 6.542 -16.507 1.00 69.94 309 THR A N 1
ATOM 2314 C CA . THR A 1 309 ? 26.945 5.432 -17.372 1.00 69.94 309 THR A CA 1
ATOM 2315 C C . THR A 1 309 ? 27.185 4.105 -16.647 1.00 69.94 309 THR A C 1
ATOM 2317 O O . THR A 1 309 ? 27.487 3.109 -17.299 1.00 69.94 309 THR A O 1
ATOM 2320 N N . ASN A 1 310 ? 27.127 4.092 -15.312 1.00 68.06 310 ASN A N 1
ATOM 2321 C CA . ASN A 1 310 ? 27.467 2.920 -14.498 1.00 68.06 310 ASN A CA 1
ATOM 2322 C C . ASN A 1 310 ? 26.244 2.092 -14.090 1.00 68.06 310 ASN A C 1
ATOM 2324 O O . ASN A 1 310 ? 26.416 0.991 -13.569 1.00 68.06 310 ASN A O 1
ATOM 2328 N N . LEU A 1 311 ? 25.030 2.597 -14.320 1.00 79.38 311 LEU A N 1
ATOM 2329 C CA . LEU A 1 311 ? 23.818 1.839 -14.056 1.00 79.38 311 LEU A CA 1
ATOM 2330 C C . LEU A 1 311 ? 23.689 0.688 -15.044 1.00 79.38 311 LEU A C 1
ATOM 2332 O O . LEU A 1 311 ? 23.726 0.874 -16.261 1.00 79.38 311 LEU A O 1
ATOM 2336 N N . GLN A 1 312 ? 23.524 -0.512 -14.500 1.00 81.12 312 GLN A N 1
ATOM 2337 C CA . GLN A 1 312 ? 23.307 -1.719 -15.278 1.00 81.12 312 GLN A CA 1
ATOM 2338 C C . GLN A 1 312 ? 21.905 -2.244 -15.005 1.00 81.12 312 GLN A C 1
ATOM 2340 O O . GLN A 1 312 ? 21.514 -2.416 -13.852 1.00 81.12 312 GLN A O 1
ATOM 2345 N N . ASN A 1 313 ? 21.173 -2.509 -16.085 1.00 89.31 313 ASN A N 1
ATOM 2346 C CA . ASN A 1 313 ? 19.949 -3.293 -16.060 1.00 89.31 313 ASN A CA 1
ATOM 2347 C C . ASN A 1 313 ? 20.302 -4.719 -16.490 1.00 89.31 313 ASN A C 1
ATOM 2349 O O . ASN A 1 313 ? 20.459 -5.000 -17.679 1.00 89.31 313 ASN A O 1
ATOM 2353 N N . LEU A 1 314 ? 20.539 -5.584 -15.511 1.00 90.62 314 LEU A N 1
ATOM 2354 C CA . LEU A 1 314 ? 20.982 -6.955 -15.740 1.00 90.62 314 LEU A CA 1
ATOM 2355 C C . LEU A 1 314 ? 19.778 -7.866 -15.971 1.00 90.62 314 LEU A C 1
ATOM 2357 O O . LEU A 1 314 ? 18.755 -7.703 -15.317 1.00 90.62 314 LEU A O 1
ATOM 2361 N N . ASP A 1 315 ? 19.901 -8.846 -16.865 1.00 89.69 315 ASP A N 1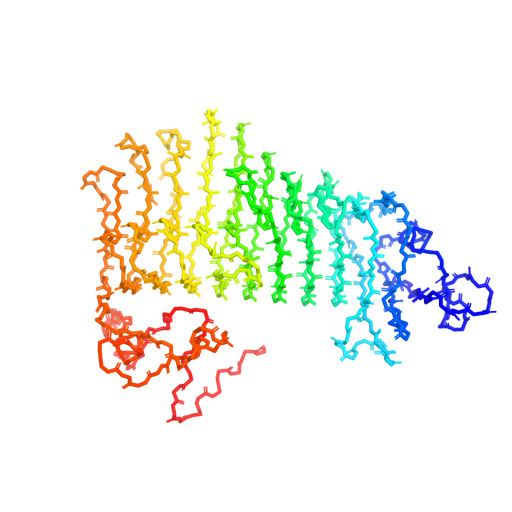
ATOM 2362 C CA . ASP A 1 315 ? 18.888 -9.887 -17.108 1.00 89.69 315 ASP A CA 1
ATOM 2363 C C . ASP A 1 315 ? 17.467 -9.361 -17.399 1.00 89.69 315 ASP A C 1
ATOM 2365 O O . ASP A 1 315 ? 16.478 -9.992 -17.029 1.00 89.69 315 ASP A O 1
ATOM 2369 N N . ALA A 1 316 ? 17.354 -8.188 -18.028 1.00 93.06 316 ALA A N 1
ATOM 2370 C CA . ALA A 1 316 ? 16.069 -7.579 -18.357 1.00 93.06 316 ALA A CA 1
ATOM 2371 C C . ALA A 1 316 ? 15.242 -8.465 -19.303 1.00 93.06 316 ALA A C 1
ATOM 2373 O O . ALA A 1 316 ? 15.752 -8.963 -20.309 1.00 93.06 316 ALA A O 1
ATOM 2374 N N . VAL A 1 317 ? 13.949 -8.599 -19.008 1.00 93.88 317 VAL A N 1
ATOM 2375 C CA . VAL A 1 317 ? 12.979 -9.293 -19.864 1.00 93.88 317 VAL A CA 1
ATOM 2376 C C . VAL A 1 317 ? 12.168 -8.242 -20.618 1.00 93.88 317 VAL A C 1
ATOM 2378 O O . VAL A 1 317 ? 11.540 -7.379 -20.008 1.00 93.88 317 VAL A O 1
ATOM 2381 N N . THR A 1 318 ? 12.184 -8.282 -21.946 1.00 95.56 318 THR A N 1
ATOM 2382 C CA . THR A 1 318 ? 11.355 -7.397 -22.776 1.00 95.56 318 THR A CA 1
ATOM 2383 C C . THR A 1 318 ? 10.067 -8.114 -23.148 1.00 95.56 318 THR A C 1
ATOM 2385 O O . THR A 1 318 ? 10.120 -9.195 -23.720 1.00 95.56 318 THR A O 1
ATOM 2388 N N . LEU A 1 319 ? 8.930 -7.485 -22.866 1.00 95.94 319 LEU A N 1
ATOM 2389 C CA . LEU A 1 319 ? 7.599 -7.994 -23.167 1.00 95.94 319 LEU A CA 1
ATOM 2390 C C . LEU A 1 319 ? 7.049 -7.308 -24.425 1.00 95.94 319 LEU A C 1
ATOM 2392 O O . LEU A 1 319 ? 7.066 -6.077 -24.526 1.00 95.94 319 LEU A O 1
ATOM 2396 N N . SER A 1 320 ? 6.559 -8.099 -25.378 1.00 95.88 320 SER A N 1
ATOM 2397 C CA . SER A 1 320 ? 5.812 -7.629 -26.553 1.00 95.88 320 SER A CA 1
ATOM 2398 C C . SER A 1 320 ? 4.300 -7.619 -26.346 1.00 95.88 320 SER A C 1
ATOM 2400 O O . SER A 1 320 ? 3.601 -6.970 -27.121 1.00 95.88 320 SER A O 1
ATOM 2402 N N . ASP A 1 321 ? 3.810 -8.310 -25.317 1.00 95.62 321 ASP A N 1
ATOM 2403 C CA . ASP A 1 321 ? 2.393 -8.494 -25.018 1.00 95.62 321 ASP A CA 1
ATOM 2404 C C . ASP A 1 321 ? 2.113 -8.309 -23.520 1.00 95.62 321 ASP A C 1
ATOM 2406 O O . ASP A 1 321 ? 3.024 -8.299 -22.688 1.00 95.62 321 ASP A O 1
ATOM 2410 N N . ASP A 1 322 ? 0.832 -8.161 -23.176 1.00 94.75 322 ASP A N 1
ATOM 2411 C CA . ASP A 1 322 ? 0.383 -8.049 -21.786 1.00 94.75 322 ASP A CA 1
ATOM 2412 C C . ASP A 1 322 ? 0.743 -9.327 -21.013 1.00 94.75 322 ASP A C 1
ATOM 2414 O O . ASP A 1 322 ? 0.401 -10.428 -21.467 1.00 94.75 322 ASP A O 1
ATOM 2418 N N . PRO A 1 323 ? 1.444 -9.230 -19.868 1.00 94.38 323 PRO A N 1
ATOM 2419 C CA . PRO A 1 323 ? 1.800 -10.405 -19.094 1.00 94.38 323 PRO A CA 1
ATOM 2420 C C . PRO A 1 323 ? 0.642 -10.992 -18.282 1.00 94.38 323 PRO A C 1
ATOM 2422 O O . PRO A 1 323 ? 0.758 -12.121 -17.801 1.00 94.38 323 PRO A O 1
ATOM 2425 N N . PHE A 1 324 ? -0.461 -10.263 -18.118 1.00 94.31 324 PHE A N 1
ATOM 2426 C CA . PHE A 1 324 ? -1.529 -10.612 -17.189 1.00 94.31 324 PHE A CA 1
ATOM 2427 C C . PHE A 1 324 ? -2.714 -11.302 -17.866 1.00 94.31 324 PHE A C 1
ATOM 2429 O O . PHE A 1 324 ? -2.963 -11.146 -19.062 1.00 94.31 324 PHE A O 1
ATOM 2436 N N . THR A 1 325 ? -3.453 -12.100 -17.095 1.00 93.19 325 THR A N 1
ATOM 2437 C CA . THR A 1 325 ? -4.716 -12.704 -17.539 1.00 93.19 325 THR A CA 1
ATOM 2438 C C . THR A 1 325 ? -5.760 -11.626 -17.814 1.00 93.19 325 THR A C 1
ATOM 2440 O O . THR A 1 325 ? -6.394 -11.658 -18.868 1.00 93.19 325 THR A O 1
ATOM 2443 N N . ASP A 1 326 ? -5.916 -10.671 -16.888 1.00 92.62 326 ASP A N 1
ATOM 2444 C CA . ASP A 1 326 ? -6.837 -9.541 -17.028 1.00 92.62 326 ASP A CA 1
ATOM 2445 C C . ASP A 1 326 ? -6.447 -8.384 -16.084 1.00 92.62 326 ASP A C 1
ATOM 2447 O O . ASP A 1 326 ? -7.143 -8.059 -15.115 1.00 92.62 326 ASP A O 1
ATOM 2451 N N . GLY A 1 327 ? -5.297 -7.753 -16.352 1.00 89.31 327 GLY A N 1
ATOM 2452 C CA . GLY A 1 327 ? -4.763 -6.672 -15.512 1.00 89.31 327 GLY A CA 1
ATOM 2453 C C . GLY A 1 327 ? -5.714 -5.473 -15.378 1.00 89.31 327 GLY A C 1
ATOM 2454 O O . GLY A 1 327 ? -5.780 -4.847 -14.320 1.00 89.31 327 GLY A O 1
ATOM 2455 N N . ALA A 1 328 ? -6.522 -5.200 -16.409 1.00 89.38 328 ALA A N 1
ATOM 2456 C CA . ALA A 1 328 ? -7.537 -4.144 -16.398 1.00 89.38 328 ALA A CA 1
ATOM 2457 C C . ALA A 1 328 ? -8.650 -4.383 -15.360 1.00 89.38 328 ALA A C 1
ATOM 2459 O O . ALA A 1 328 ? -9.211 -3.423 -14.835 1.00 89.38 328 ALA A O 1
ATOM 2460 N N . ASN A 1 329 ? -8.942 -5.645 -15.031 1.00 89.69 329 ASN A N 1
ATOM 2461 C CA . ASN A 1 329 ? -9.894 -6.030 -13.987 1.00 89.69 329 ASN A CA 1
ATOM 2462 C C . ASN A 1 329 ? -9.204 -6.507 -12.697 1.00 89.69 329 ASN A C 1
ATOM 2464 O O . ASN A 1 329 ? -9.826 -7.180 -11.875 1.00 89.69 329 ASN A O 1
ATOM 2468 N N . LEU A 1 330 ? -7.942 -6.108 -12.489 1.00 88.38 330 LEU A N 1
ATOM 2469 C CA . LEU A 1 330 ? -7.127 -6.420 -11.308 1.00 88.38 330 LEU A CA 1
ATOM 2470 C C . LEU A 1 330 ? -6.774 -7.910 -11.144 1.00 88.38 330 LEU A C 1
ATOM 2472 O O . LEU A 1 330 ? -6.405 -8.333 -10.047 1.00 88.38 330 LEU A O 1
ATOM 2476 N N . ASP A 1 331 ? -6.830 -8.702 -12.219 1.00 90.75 331 ASP A N 1
ATOM 2477 C CA . ASP A 1 331 ? -6.276 -10.057 -12.244 1.00 90.75 331 ASP A CA 1
ATOM 2478 C C . ASP A 1 331 ? -4.843 -10.029 -12.786 1.00 90.75 331 ASP A C 1
ATOM 2480 O O . ASP A 1 331 ? -4.586 -10.139 -13.987 1.00 90.75 331 ASP A O 1
ATOM 2484 N N . PHE A 1 332 ? -3.897 -9.894 -11.857 1.00 91.44 332 PHE A N 1
ATOM 2485 C CA . PHE A 1 332 ? -2.464 -9.885 -12.144 1.00 91.44 332 PHE A CA 1
ATOM 2486 C C . PHE A 1 332 ? -1.836 -11.284 -12.168 1.00 91.44 332 PHE A C 1
ATOM 2488 O O . PHE A 1 332 ? -0.614 -11.403 -12.067 1.00 91.44 332 PHE A O 1
ATOM 2495 N N . SER A 1 333 ? -2.632 -12.353 -12.280 1.00 89.44 333 SER A N 1
ATOM 2496 C CA . SER A 1 333 ? -2.081 -13.675 -12.586 1.00 89.44 333 SER A CA 1
ATOM 2497 C C . SER A 1 333 ? -1.407 -13.660 -13.963 1.00 89.44 333 SER A C 1
ATOM 2499 O O . SER A 1 333 ? -1.882 -13.010 -14.894 1.00 89.44 333 SER A O 1
ATOM 2501 N N . LEU A 1 334 ? -0.276 -14.357 -14.101 1.00 90.69 334 LEU A N 1
ATOM 2502 C CA . LEU A 1 334 ? 0.462 -14.395 -15.365 1.00 90.69 334 LEU A CA 1
ATOM 2503 C C . LEU A 1 334 ? -0.237 -15.294 -16.393 1.00 90.69 334 LEU A C 1
ATOM 2505 O O . LEU A 1 334 ? -0.453 -16.486 -16.140 1.00 90.69 334 LEU A O 1
ATOM 2509 N N . ASN A 1 335 ? -0.495 -14.766 -17.589 1.00 91.00 335 ASN A N 1
ATOM 2510 C CA . ASN A 1 335 ? -1.060 -15.535 -18.699 1.00 91.00 335 ASN A CA 1
ATOM 2511 C C . ASN A 1 335 ? -0.011 -16.468 -19.348 1.00 91.00 335 ASN A C 1
ATOM 2513 O O . ASN A 1 335 ? 1.147 -16.528 -18.931 1.00 91.00 335 ASN A O 1
ATOM 2517 N N . SER A 1 336 ? -0.408 -17.265 -20.342 1.00 91.31 336 SER A N 1
ATOM 2518 C CA . SER A 1 336 ? 0.498 -18.182 -21.066 1.00 91.31 336 SER A CA 1
ATOM 2519 C C . SER A 1 336 ? 0.886 -17.662 -22.456 1.00 91.31 336 SER A C 1
ATOM 2521 O O . SER A 1 336 ? 1.290 -18.438 -23.321 1.00 91.31 336 SER A O 1
ATOM 2523 N N . THR A 1 337 ? 0.734 -16.359 -22.690 1.00 94.06 337 THR A N 1
ATOM 2524 C CA . THR A 1 337 ? 1.032 -15.714 -23.971 1.00 94.06 337 THR A CA 1
ATOM 2525 C C . THR A 1 337 ? 2.543 -15.521 -24.116 1.00 94.06 337 THR A C 1
ATOM 2527 O O . THR A 1 337 ? 3.190 -14.967 -23.225 1.00 94.06 337 THR A O 1
ATOM 2530 N N . SER A 1 338 ? 3.111 -15.989 -25.235 1.00 94.69 338 SER A N 1
ATOM 2531 C CA . SER A 1 338 ? 4.514 -15.734 -25.606 1.00 94.69 338 SER A CA 1
ATOM 2532 C C . SER A 1 338 ? 4.732 -14.241 -25.822 1.00 94.69 338 SER A C 1
ATOM 2534 O O . SER A 1 338 ? 3.874 -13.599 -26.420 1.00 94.69 338 SER A O 1
ATOM 2536 N N . GLY A 1 339 ? 5.843 -13.695 -25.323 1.00 94.00 339 GLY A N 1
ATOM 2537 C CA . GLY A 1 339 ? 6.069 -12.250 -25.317 1.00 94.00 339 GLY A CA 1
ATOM 2538 C C . GLY A 1 339 ? 5.373 -11.510 -24.169 1.00 94.00 339 GLY A C 1
ATOM 2539 O O . GLY A 1 339 ? 5.564 -10.307 -24.026 1.00 94.00 339 GLY A O 1
ATOM 2540 N N . GLY A 1 340 ? 4.583 -12.206 -23.345 1.00 93.62 340 GLY A N 1
ATOM 2541 C CA . GLY A 1 340 ? 3.899 -11.672 -22.168 1.00 93.62 340 GLY A CA 1
ATOM 2542 C C . GLY A 1 340 ? 4.148 -12.554 -20.944 1.00 93.62 340 GLY A C 1
ATOM 2543 O O . GLY A 1 340 ? 5.271 -12.661 -20.450 1.00 93.62 340 GLY A O 1
ATOM 2544 N N . GLY A 1 341 ? 3.099 -13.205 -20.435 1.00 90.88 341 GLY A N 1
ATOM 2545 C CA . GLY A 1 341 ? 3.154 -13.920 -19.161 1.00 90.88 341 GLY A CA 1
ATOM 2546 C C . GLY A 1 341 ? 4.033 -15.169 -19.208 1.00 90.88 341 GLY A C 1
ATOM 2547 O O . GLY A 1 341 ? 4.613 -15.533 -18.186 1.00 90.88 341 GLY A O 1
ATOM 2548 N N . ALA A 1 342 ? 4.189 -15.794 -20.382 1.00 89.19 342 ALA A N 1
ATOM 2549 C CA . ALA A 1 342 ? 5.110 -16.916 -20.565 1.00 89.19 342 ALA A CA 1
ATOM 2550 C C . ALA A 1 342 ? 6.572 -16.492 -20.350 1.00 89.19 342 ALA A C 1
ATOM 2552 O O . ALA A 1 342 ? 7.290 -17.154 -19.611 1.00 89.19 342 ALA A O 1
ATOM 2553 N N . ASP A 1 343 ? 6.986 -15.345 -20.891 1.00 91.31 343 ASP A N 1
ATOM 2554 C CA . ASP A 1 343 ? 8.360 -14.847 -20.770 1.00 91.31 343 ASP A CA 1
ATOM 2555 C C . ASP A 1 343 ? 8.693 -14.469 -19.316 1.00 91.31 343 ASP A C 1
ATOM 2557 O O . ASP A 1 343 ? 9.807 -14.704 -18.846 1.00 91.31 343 ASP A O 1
ATOM 2561 N N . CYS A 1 344 ? 7.712 -13.954 -18.563 1.00 89.88 344 CYS A N 1
ATOM 2562 C CA . CYS A 1 344 ? 7.848 -13.735 -17.120 1.00 89.88 344 CYS A CA 1
ATOM 2563 C C . CYS A 1 344 ? 8.010 -15.047 -16.330 1.00 89.88 344 CYS A C 1
ATOM 2565 O O . CYS A 1 344 ? 8.754 -15.066 -15.352 1.00 89.88 344 CYS A O 1
ATOM 2567 N N . LYS A 1 345 ? 7.324 -16.129 -16.731 1.00 84.62 345 LYS A N 1
ATOM 2568 C CA . LYS A 1 345 ? 7.433 -17.464 -16.104 1.00 84.62 345 LYS A CA 1
ATOM 2569 C C . LYS A 1 345 ? 8.755 -18.159 -16.447 1.00 84.62 345 LYS A C 1
ATOM 2571 O O . LYS A 1 345 ? 9.325 -18.841 -15.597 1.00 84.62 345 LYS A O 1
ATOM 2576 N N . ASP A 1 346 ? 9.218 -17.988 -17.683 1.00 79.62 346 ASP A N 1
ATOM 2577 C CA . ASP A 1 346 ? 10.423 -18.625 -18.223 1.00 79.62 346 ASP A CA 1
ATOM 2578 C C . ASP A 1 346 ? 11.708 -17.891 -17.837 1.00 79.62 346 ASP A C 1
ATOM 2580 O O . ASP A 1 346 ? 12.799 -18.470 -17.896 1.00 79.62 346 ASP A O 1
ATOM 2584 N N . ALA A 1 347 ? 11.604 -16.627 -17.419 1.00 77.44 347 ALA A N 1
ATOM 2585 C CA . ALA A 1 347 ? 12.715 -15.918 -16.817 1.00 77.44 347 ALA A CA 1
ATOM 2586 C C . ALA A 1 347 ? 13.217 -16.740 -15.626 1.00 77.44 347 ALA A C 1
ATOM 2588 O O . ALA A 1 347 ? 12.505 -16.950 -14.652 1.00 77.44 347 ALA A O 1
ATOM 2589 N N . ALA A 1 348 ? 14.432 -17.269 -15.709 1.00 57.00 348 ALA A N 1
ATOM 2590 C CA . ALA A 1 348 ? 15.002 -18.101 -14.660 1.00 57.00 348 ALA A CA 1
ATOM 2591 C C . ALA A 1 348 ? 15.900 -17.256 -13.744 1.00 57.00 348 ALA A C 1
ATOM 2593 O O . ALA A 1 348 ? 16.498 -16.263 -14.168 1.00 57.00 348 ALA A O 1
ATOM 2594 N N . TYR A 1 349 ? 16.052 -17.674 -12.482 1.00 60.34 349 TYR A N 1
ATOM 2595 C CA . TYR A 1 349 ? 17.303 -17.377 -11.777 1.00 60.34 349 TYR A CA 1
ATOM 2596 C C . TYR A 1 349 ? 18.460 -17.973 -12.598 1.00 60.34 349 TYR A C 1
ATOM 2598 O O . TYR A 1 349 ? 18.205 -18.837 -13.441 1.00 60.34 349 TYR A O 1
ATOM 2606 N N . PRO A 1 350 ? 19.727 -17.572 -12.386 1.00 56.81 350 PRO A N 1
ATOM 2607 C CA . PRO A 1 350 ? 20.847 -18.259 -13.017 1.00 56.81 350 PRO A CA 1
ATOM 2608 C C . PRO A 1 350 ? 20.660 -19.778 -12.903 1.00 56.81 350 PRO A C 1
ATOM 2610 O O . PRO A 1 350 ? 20.678 -20.329 -11.804 1.00 56.81 350 PRO A O 1
ATOM 2613 N N . THR A 1 351 ? 20.444 -20.451 -14.039 1.00 49.19 351 THR A N 1
ATOM 2614 C CA . THR A 1 351 ? 20.169 -21.904 -14.107 1.00 49.19 351 THR A CA 1
ATOM 2615 C C . THR A 1 351 ? 21.352 -22.732 -13.603 1.00 49.19 351 THR A C 1
ATOM 2617 O O . THR A 1 351 ? 21.252 -23.929 -13.338 1.00 49.19 351 THR A O 1
ATOM 2620 N N . THR A 1 352 ? 22.485 -22.058 -13.427 1.00 54.06 352 THR A N 1
ATOM 2621 C CA . THR A 1 352 ? 23.649 -22.507 -12.688 1.00 54.06 352 THR A CA 1
ATOM 2622 C C . THR A 1 352 ? 23.869 -21.589 -11.487 1.00 54.06 352 THR A C 1
ATOM 2624 O O . THR A 1 352 ? 24.642 -20.631 -11.556 1.00 54.06 352 THR A O 1
ATOM 2627 N N . ILE A 1 353 ? 23.240 -21.895 -10.354 1.00 62.94 353 ILE A N 1
ATOM 2628 C CA . ILE A 1 353 ? 23.807 -21.471 -9.070 1.00 62.94 353 ILE A CA 1
ATOM 2629 C C . ILE A 1 353 ? 25.110 -22.263 -8.926 1.00 62.94 353 ILE A C 1
ATOM 2631 O O . ILE A 1 353 ? 25.115 -23.479 -9.096 1.00 62.94 353 ILE A O 1
ATOM 2635 N N . GLN A 1 354 ? 26.248 -21.604 -8.699 1.00 60.62 354 GLN A N 1
ATOM 2636 C CA . GLN A 1 354 ? 27.541 -22.295 -8.708 1.00 60.62 354 GLN A CA 1
ATOM 2637 C C . GLN A 1 354 ? 27.538 -23.479 -7.723 1.00 60.62 354 GLN A C 1
ATOM 2639 O O . GLN A 1 354 ? 27.419 -23.297 -6.515 1.00 60.62 354 GLN A O 1
ATOM 2644 N N . GLY A 1 355 ? 27.681 -24.698 -8.253 1.00 65.00 355 GLY A N 1
ATOM 2645 C CA . GLY A 1 355 ? 27.655 -25.935 -7.464 1.00 65.00 355 GLY A CA 1
ATOM 2646 C C . GLY A 1 355 ? 26.274 -26.576 -7.278 1.00 65.00 355 GLY A C 1
ATOM 2647 O O . GLY A 1 355 ? 26.197 -27.626 -6.647 1.00 65.00 355 GLY A O 1
ATOM 2648 N N . LEU A 1 356 ? 25.208 -26.007 -7.847 1.00 57.34 356 LEU A N 1
ATOM 2649 C CA . LEU A 1 356 ? 23.848 -26.544 -7.814 1.00 57.34 356 LEU A CA 1
ATOM 2650 C C . LEU A 1 356 ? 23.232 -26.504 -9.224 1.00 57.34 356 LEU A C 1
ATOM 2652 O O . LEU A 1 356 ? 23.211 -25.466 -9.880 1.00 57.34 356 LEU A O 1
ATOM 2656 N N . ALA A 1 357 ? 22.710 -27.636 -9.693 1.00 62.53 357 ALA A N 1
ATOM 2657 C CA . ALA A 1 357 ? 21.792 -27.643 -10.829 1.00 62.53 357 ALA A CA 1
ATOM 2658 C C . ALA A 1 357 ? 20.390 -27.343 -10.287 1.00 62.53 357 ALA A C 1
ATOM 2660 O O . ALA A 1 357 ? 19.913 -28.089 -9.431 1.00 62.53 357 ALA A O 1
ATOM 2661 N N . SER A 1 358 ? 19.738 -26.277 -10.751 1.00 61.16 358 SER A N 1
ATOM 2662 C CA . SER A 1 358 ? 18.329 -26.026 -10.436 1.00 61.16 358 SER A CA 1
ATOM 2663 C C . SER A 1 358 ? 17.504 -25.908 -11.714 1.00 61.16 358 SER A C 1
ATOM 2665 O O . SER A 1 358 ? 17.968 -25.429 -12.746 1.00 61.16 358 SER A O 1
ATOM 2667 N N . THR A 1 359 ? 16.261 -26.373 -11.641 1.00 57.44 359 THR A N 1
ATOM 2668 C CA . THR A 1 359 ? 15.216 -26.163 -12.655 1.00 57.44 359 THR A CA 1
ATOM 2669 C C . THR A 1 359 ? 14.272 -25.031 -12.240 1.00 57.44 359 THR A C 1
ATOM 2671 O O . THR A 1 359 ? 13.131 -24.981 -12.685 1.00 57.44 359 THR A O 1
ATOM 2674 N N . SER A 1 360 ? 14.708 -24.161 -11.323 1.00 53.06 360 SER A N 1
ATOM 2675 C CA . SER A 1 360 ? 13.861 -23.140 -10.707 1.00 53.06 360 SER A CA 1
ATOM 2676 C C . SER A 1 360 ? 13.658 -21.951 -11.647 1.00 53.06 360 SER A C 1
ATOM 2678 O O . SER A 1 360 ? 14.627 -21.273 -12.000 1.00 53.06 360 SER A O 1
ATOM 2680 N N . GLY A 1 361 ? 12.402 -21.674 -11.998 1.00 57.94 361 GLY A N 1
ATOM 2681 C CA . GLY A 1 361 ? 11.997 -20.399 -12.591 1.00 57.94 361 GLY A CA 1
ATOM 2682 C C . GLY A 1 361 ? 12.152 -19.250 -11.590 1.00 57.94 361 GLY A C 1
ATOM 2683 O O . GLY A 1 361 ? 12.168 -19.459 -10.375 1.00 57.94 361 GLY A O 1
ATOM 2684 N N . ARG A 1 362 ? 12.315 -18.030 -12.094 1.00 65.44 362 ARG A N 1
ATOM 2685 C CA . ARG A 1 362 ? 12.290 -16.802 -11.298 1.00 65.44 362 ARG A CA 1
ATOM 2686 C C . ARG A 1 362 ? 10.839 -16.399 -11.110 1.00 65.44 362 ARG A C 1
ATOM 2688 O O . ARG A 1 362 ? 10.072 -16.386 -12.064 1.00 65.44 362 ARG A O 1
ATOM 2695 N N . HIS A 1 363 ? 10.462 -16.028 -9.896 1.00 67.62 363 HIS A N 1
ATOM 2696 C CA . HIS A 1 363 ? 9.181 -15.363 -9.696 1.00 67.62 363 HIS A CA 1
ATOM 2697 C C . HIS A 1 363 ? 9.395 -13.878 -10.015 1.00 67.62 363 HIS A C 1
ATOM 2699 O O . HIS A 1 363 ? 10.215 -13.227 -9.367 1.00 67.62 363 HIS A O 1
ATOM 2705 N N . ILE A 1 364 ? 8.730 -13.366 -11.053 1.00 76.38 364 ILE A N 1
ATOM 2706 C CA . ILE A 1 364 ? 8.720 -11.940 -11.406 1.00 76.38 364 ILE A CA 1
ATOM 2707 C C . ILE A 1 364 ? 7.300 -11.406 -11.187 1.00 76.38 364 ILE A C 1
ATOM 2709 O O . ILE A 1 364 ? 6.337 -11.999 -11.667 1.00 76.38 364 ILE A O 1
ATOM 2713 N N . GLY A 1 365 ? 7.184 -10.276 -10.488 1.00 76.06 365 GLY A N 1
ATOM 2714 C CA . GLY A 1 365 ? 5.926 -9.597 -10.176 1.00 76.06 365 GLY A CA 1
ATOM 2715 C C . GLY A 1 365 ? 5.307 -9.996 -8.836 1.00 76.06 365 GLY A C 1
ATOM 2716 O O . GLY A 1 365 ? 5.791 -10.890 -8.144 1.00 76.06 365 GLY A O 1
ATOM 2717 N N . ALA A 1 366 ? 4.217 -9.309 -8.485 1.00 72.19 366 ALA A N 1
ATOM 2718 C CA . ALA A 1 366 ? 3.529 -9.463 -7.200 1.00 72.19 366 ALA A CA 1
ATOM 2719 C C . ALA A 1 366 ? 2.727 -10.763 -7.073 1.00 72.19 366 ALA A C 1
ATOM 2721 O O . ALA A 1 366 ? 2.600 -11.312 -5.979 1.00 72.19 366 ALA A O 1
ATOM 2722 N N . SER A 1 367 ? 2.182 -11.257 -8.187 1.00 71.12 367 SER A N 1
ATOM 2723 C CA . SER A 1 367 ? 1.489 -12.542 -8.230 1.00 71.12 367 SER A CA 1
ATOM 2724 C C . SER A 1 367 ? 2.475 -13.619 -8.661 1.00 71.12 367 SER A C 1
ATOM 2726 O O . SER A 1 367 ? 2.870 -13.691 -9.825 1.00 71.12 367 SER A O 1
ATOM 2728 N N . GLN A 1 368 ? 2.921 -14.430 -7.705 1.00 65.75 368 GLN A N 1
ATOM 2729 C CA . GLN A 1 368 ? 3.883 -15.487 -7.980 1.00 65.75 368 GLN A CA 1
ATOM 2730 C C . GLN A 1 368 ? 3.208 -16.654 -8.711 1.00 65.75 368 GLN A C 1
ATOM 2732 O O . GLN A 1 368 ? 2.150 -17.142 -8.307 1.00 65.75 368 GLN A O 1
ATOM 2737 N N . TYR A 1 369 ? 3.843 -17.125 -9.784 1.00 59.06 369 TYR A N 1
ATOM 2738 C CA . TYR A 1 369 ? 3.417 -18.331 -10.485 1.00 59.06 369 TYR A CA 1
ATOM 2739 C C . TYR A 1 369 ? 3.520 -19.541 -9.549 1.00 59.06 369 TYR A C 1
ATOM 2741 O O . TYR A 1 369 ? 4.579 -19.829 -8.996 1.00 59.06 369 TYR A O 1
ATOM 2749 N N . THR A 1 370 ? 2.424 -20.278 -9.392 1.00 55.28 370 THR A N 1
ATOM 2750 C CA . THR A 1 370 ? 2.464 -21.635 -8.845 1.00 55.28 370 THR A CA 1
ATOM 2751 C C . THR A 1 370 ? 2.588 -22.591 -10.019 1.00 55.28 370 THR A C 1
ATOM 2753 O O . THR A 1 370 ? 1.719 -22.616 -10.888 1.00 55.28 370 THR A O 1
ATOM 2756 N N . ALA A 1 371 ? 3.676 -23.364 -10.069 1.00 54.16 371 ALA A N 1
ATOM 2757 C CA . ALA A 1 371 ? 3.834 -24.390 -11.091 1.00 54.16 371 ALA A CA 1
ATOM 2758 C C . ALA A 1 371 ? 2.607 -25.311 -11.112 1.00 54.16 371 ALA A C 1
ATOM 2760 O O . ALA A 1 371 ? 2.159 -25.772 -10.057 1.00 54.16 371 ALA A O 1
ATOM 2761 N N . GLU A 1 372 ? 2.062 -25.578 -12.305 1.00 44.53 372 GLU A N 1
ATOM 2762 C CA . GLU A 1 372 ? 1.025 -26.591 -12.516 1.00 44.53 372 GLU A CA 1
ATOM 2763 C C . GLU A 1 372 ? 1.576 -27.967 -12.105 1.00 44.53 372 GLU A C 1
ATOM 2765 O O . GLU A 1 372 ? 2.166 -28.696 -12.897 1.00 44.53 372 GLU A O 1
ATOM 2770 N N . GLY A 1 373 ? 1.463 -28.285 -10.815 1.00 44.06 373 GLY A N 1
ATOM 2771 C CA . GLY A 1 373 ? 2.119 -29.453 -10.234 1.00 44.06 373 GLY A CA 1
ATOM 2772 C C . GLY A 1 373 ? 2.502 -29.319 -8.764 1.00 44.06 373 GLY A C 1
ATOM 2773 O O . GLY A 1 373 ? 3.527 -29.861 -8.384 1.00 44.06 373 GLY A O 1
ATOM 2774 N N . GLY A 1 374 ? 1.710 -28.613 -7.948 1.00 38.94 374 GLY A N 1
ATOM 2775 C CA . GLY A 1 374 ? 1.643 -28.792 -6.492 1.00 38.94 374 GLY A CA 1
ATOM 2776 C C . GLY A 1 374 ? 2.957 -29.085 -5.762 1.00 38.94 374 GLY A C 1
ATOM 2777 O O . GLY A 1 374 ? 3.058 -30.115 -5.103 1.00 38.94 374 GLY A O 1
ATOM 2778 N N . GLU A 1 375 ? 3.925 -28.174 -5.800 1.00 37.78 375 GLU A N 1
ATOM 2779 C CA . GLU A 1 375 ? 4.915 -28.115 -4.728 1.00 37.78 375 GLU A CA 1
ATOM 2780 C C . GLU A 1 375 ? 4.419 -27.112 -3.693 1.00 37.78 375 GLU A C 1
ATOM 2782 O O . GLU A 1 375 ? 4.560 -25.897 -3.822 1.00 37.78 375 GLU A O 1
ATOM 2787 N N . SER A 1 376 ? 3.760 -27.640 -2.661 1.00 32.97 376 SER A N 1
ATOM 2788 C CA . SER A 1 376 ? 3.480 -26.883 -1.452 1.00 32.97 376 SER A CA 1
ATOM 2789 C C . SER A 1 376 ? 4.813 -26.523 -0.800 1.00 32.97 376 SER A C 1
ATOM 2791 O O . SER A 1 376 ? 5.424 -27.356 -0.125 1.00 32.97 376 SER A O 1
ATOM 2793 N N . ILE A 1 377 ? 5.260 -25.282 -0.956 1.00 35.12 377 ILE A N 1
ATOM 2794 C CA . ILE A 1 377 ? 6.219 -24.715 -0.016 1.00 35.12 377 ILE A CA 1
ATOM 2795 C C . ILE A 1 377 ? 5.433 -24.459 1.277 1.00 35.12 377 ILE A C 1
ATOM 2797 O O . ILE A 1 377 ? 4.757 -23.448 1.447 1.00 35.12 377 ILE A O 1
ATOM 2801 N N . SER A 1 378 ? 5.459 -25.447 2.172 1.00 26.69 378 SER A N 1
ATOM 2802 C CA . SER A 1 378 ? 5.014 -25.298 3.555 1.00 26.69 378 SER A CA 1
ATOM 2803 C C . SER A 1 378 ? 6.013 -24.395 4.272 1.00 26.69 378 SER A C 1
ATOM 2805 O O . SER A 1 378 ? 7.048 -24.878 4.726 1.00 26.69 378 SER A O 1
ATOM 2807 N N . ILE A 1 379 ? 5.709 -23.102 4.377 1.00 30.45 379 ILE A N 1
ATOM 2808 C CA . ILE A 1 379 ? 6.374 -22.215 5.336 1.00 30.45 379 ILE A CA 1
ATOM 2809 C C . ILE A 1 379 ? 5.455 -22.098 6.550 1.00 30.45 379 ILE A C 1
ATOM 2811 O O . ILE A 1 379 ? 4.533 -21.285 6.568 1.00 30.45 379 ILE A O 1
ATOM 2815 N N . PHE A 1 380 ? 5.699 -22.957 7.535 1.00 35.16 380 PHE A N 1
ATOM 2816 C CA . PHE A 1 380 ? 5.409 -22.674 8.936 1.00 35.16 380 PHE A CA 1
ATOM 2817 C C . PHE A 1 380 ? 6.730 -22.688 9.690 1.00 35.16 380 PHE A C 1
ATOM 2819 O O . PHE A 1 380 ? 7.518 -23.635 9.450 1.00 35.16 380 PHE A O 1
#

Sequence (380 aa):
MTTYYYYADATGANDGTSEADAWTDFENALESIAAGDILYMKKSASRVNLGGNKVVSMAAPNSTATTIVEGYETTPGDGERWQGGATQAVTINAGGNVIFKNIDYETNNSAYAWSNNNAIDHAYYYNCRFVNTNTGTGAEAFNIRFYTHCINCYFESSNNSTTGGVVLVQTNDGASFHSCVFRGNRGCYSQGTGVNVPLVFTGCVFTDGSVEAMEIGIDVDLINSTNEAAIFNVTECTFYGFGTDAIAIRELPNINTYPYNLNVIQNNIFYGSSATNAINIEDASVNTGLLIVGNAYGGVTNQVNGGGTNLQNLDAVTLSDDPFTDGANLDFSLNSTSGGGADCKDAAYPTTIQGLASTSGRHIGASQYTAEGGESISIF